Protein 3QWU (pdb70)

Sequence (730 aa):
ISPELVKEALKKKKVRSEEAFGLEYLRFNDDYKDIPRGTAIFKDFIIWGYPHIGRIFLLETGLREQFEAPFWVEEKVDGYNTRIFKYGDNYYALSRGGFICPFTTDRLPDLIDLRILDENPDLVICAEVAGPENPYIEEESPPYVKEDVQLFVFDFMKKNEQGFLSQEEEKMELIEKYNLPHVEILGRFTASEEEGIKKIKEILKRFNEEGREGVVFKEDSEERNKRAKYITSYANLMDIKTNAKNMLQLPPEYYTNRILRLLVLFMYEEGLKTTEHLYEELGRAFIDGLFQAIEQFEKEHKVYKTFTCKFRKKENAIALLEELLSKTSKHIQVKERRLEKEGDYWRLEFDKVFLNMTGLLGHLLSGGIVYDSPELVKEALKKKKVRSEEAFGLEYLRFNDDYKDIPRGTAIFKDFIIWGYPHIGRIFLLEETGLREQFEAPFWVEEKVDGYNTRIFKYGDNYYALSRGGFICPFTTDRLPDLIDLRILDENPDDLVICAEVAGPENPYIIEESPPYVKEDVQLFVFDFMKKNEQGFLSQEEKMMELIEKYNLPHVEILGRRFTASEEGIKKIKEILKRFNEEGREGVVFKEDSERNKRAKYITSYANLMDIKTNAKNMLQLPPEYYTNRILRLVLFMYEEGLKTTEHLYEELGRAFIDGLFQAIEQFEEKEHKVYKTFTCKFRKKENAIALLELLSKTSKHIQVKERRLEEKEGDYWRLEFDKVFLNMTGLLGHLLSGGIVY

CATH classification: 3.10.450.740 (+2 more: 3.30.470.30, 3.30.70.2160)

Nearest PDB structures (foldseek):
  3qwu-assembly1_B  TM=9.990E-01  e=9.046E-69  Aquifex aeolicus
  8ucg-assembly1_B  TM=9.238E-01  e=4.504E-39  Palaeococcus pacificus DY20341
  8ucf-assembly1_A  TM=9.143E-01  e=5.958E-39  Palaeococcus pacificus DY20341
  8uce-assembly1_B-2  TM=9.286E-01  e=3.193E-38  Palaeococcus pacificus DY20341
  8uch-assembly1_A-2  TM=9.184E-01  e=5.283E-38  Palaeococcus pacificus DY20341

Structure (mmCIF, N/CA/C/O backbone):
data_3QWU
#
_entry.id   3QWU
#
_cell.length_a   91.366
_cell.length_b   99.165
_cell.length_c   103.278
_cell.angle_alpha   90.00
_cell.angle_beta   90.00
_cell.angle_gamma   90.00
#
_symmetry.space_group_name_H-M   'P 21 21 21'
#
loop_
_entity.id
_entity.type
_entity.pdbx_description
1 polymer 'DNA ligase'
2 non-polymer ADENOSINE
3 non-polymer 'CALCIUM ION'
4 non-polymer GLYCEROL
5 water water
#
loop_
_atom_site.group_PDB
_atom_site.id
_atom_site.type_symbol
_atom_site.label_atom_id
_atom_site.label_alt_id
_atom_site.label_comp_id
_atom_site.label_asym_id
_atom_site.label_entity_id
_atom_site.label_seq_id
_atom_site.pdbx_PDB_ins_code
_atom_site.Cartn_x
_atom_site.Cartn_y
_atom_site.Cartn_z
_atom_site.occupancy
_atom_site.B_iso_or_equiv
_atom_site.auth_seq_id
_atom_site.auth_comp_id
_atom_site.auth_asym_id
_atom_site.auth_atom_id
_atom_site.pdbx_PDB_model_num
ATOM 1 N N . ILE A 1 5 ? 44.027 54.656 31.635 1.00 79.14 2 ILE A N 1
ATOM 2 C CA . ILE A 1 5 ? 44.983 53.804 32.414 1.00 79.56 2 ILE A CA 1
ATOM 3 C C . ILE A 1 5 ? 45.647 54.458 33.654 1.00 82.61 2 ILE A C 1
ATOM 4 O O . ILE A 1 5 ? 46.293 55.506 33.552 1.00 83.77 2 ILE A O 1
ATOM 9 N N . SER A 1 6 ? 45.515 53.806 34.811 1.00 84.25 3 SER A N 1
ATOM 10 C CA . SER A 1 6 ? 46.027 54.329 36.092 1.00 87.18 3 SER A CA 1
ATOM 11 C C . SER A 1 6 ? 45.958 53.246 37.196 1.00 88.48 3 SER A C 1
ATOM 12 O O . SER A 1 6 ? 45.430 52.156 36.975 1.00 87.48 3 SER A O 1
ATOM 15 N N . PRO A 1 7 ? 46.495 53.541 38.390 1.00 91.43 4 PRO A N 1
ATOM 16 C CA . PRO A 1 7 ? 46.513 52.554 39.493 1.00 92.69 4 PRO A CA 1
ATOM 17 C C . PRO A 1 7 ? 45.187 52.007 40.065 1.00 93.50 4 PRO A C 1
ATOM 18 O O . PRO A 1 7 ? 45.166 50.853 40.501 1.00 93.49 4 PRO A O 1
ATOM 22 N N . GLU A 1 8 ? 44.116 52.797 40.110 1.00 94.66 5 GLU A N 1
ATOM 23 C CA . GLU A 1 8 ? 42.872 52.327 40.761 1.00 95.75 5 GLU A CA 1
ATOM 24 C C . GLU A 1 8 ? 41.907 51.748 39.766 1.00 94.08 5 GLU A C 1
ATOM 25 O O . GLU A 1 8 ? 40.919 51.113 40.157 1.00 94.32 5 GLU A O 1
ATOM 31 N N . LEU A 1 9 ? 42.165 51.990 38.482 1.00 92.63 6 LEU A N 1
ATOM 32 C CA . LEU A 1 9 ? 41.448 51.275 37.447 1.00 90.78 6 LEU A CA 1
ATOM 33 C C . LEU A 1 9 ? 41.941 49.820 37.498 1.00 89.51 6 LEU A C 1
ATOM 34 O O . LEU A 1 9 ? 41.131 48.889 37.514 1.00 88.60 6 LEU A O 1
ATOM 39 N N . VAL A 1 10 ? 43.260 49.640 37.604 1.00 89.47 7 VAL A N 1
ATOM 40 C CA . VAL A 1 10 ? 43.862 48.300 37.702 1.00 88.70 7 VAL A CA 1
ATOM 41 C C . VAL A 1 10 ? 43.491 47.590 39.011 1.00 90.42 7 VAL A C 1
ATOM 42 O O . VAL A 1 10 ? 43.190 46.395 39.014 1.00 89.37 7 VAL A O 1
ATOM 46 N N . LYS A 1 11 ? 43.484 48.335 40.114 1.00 93.34 8 LYS A N 1
ATOM 47 C CA . LYS A 1 11 ? 43.062 47.802 41.411 1.00 95.13 8 LYS A CA 1
ATOM 48 C C . LYS A 1 11 ? 41.626 47.241 41.380 1.00 95.11 8 LYS A C 1
ATOM 49 O O . LYS A 1 11 ? 41.369 46.168 41.940 1.00 95.31 8 LYS A O 1
ATOM 55 N N . GLU A 1 12 ? 40.702 47.949 40.728 1.00 95.04 9 GLU A N 1
ATOM 56 C CA . GLU A 1 12 ? 39.298 47.514 40.680 1.00 95.33 9 GLU A CA 1
ATOM 57 C C . GLU A 1 12 ? 39.151 46.293 39.790 1.00 93.23 9 GLU A C 1
ATOM 58 O O . GLU A 1 12 ? 38.354 45.404 40.096 1.00 93.50 9 GLU A O 1
ATOM 64 N N . ALA A 1 13 ? 39.920 46.238 38.702 1.00 91.35 10 ALA A N 1
ATOM 65 C CA . ALA A 1 13 ? 39.843 45.097 37.783 1.00 89.10 10 ALA A CA 1
ATOM 66 C C . ALA A 1 13 ? 40.542 43.848 38.335 1.00 89.10 10 ALA A C 1
ATOM 67 O O . ALA A 1 13 ? 40.206 42.738 37.931 1.00 88.25 10 ALA A O 1
ATOM 69 N N . LEU A 1 14 ? 41.512 44.016 39.237 1.00 90.51 11 LEU A N 1
ATOM 70 C CA . LEU A 1 14 ? 42.056 42.866 39.985 1.00 90.79 11 LEU A CA 1
ATOM 71 C C . LEU A 1 14 ? 40.974 42.308 40.905 1.00 92.10 11 LEU A C 1
ATOM 72 O O . LEU A 1 14 ? 40.832 41.095 41.030 1.00 91.82 11 LEU A O 1
ATOM 77 N N . LYS A 1 15 ? 40.225 43.207 41.548 1.00 93.71 12 LYS A N 1
ATOM 78 C CA . LYS A 1 15 ? 39.098 42.832 42.411 1.00 95.04 12 LYS A CA 1
ATOM 79 C C . LYS A 1 15 ? 37.919 42.284 41.596 1.00 93.11 12 LYS A C 1
ATOM 80 O O . LYS A 1 15 ? 37.311 41.285 41.979 1.00 93.61 12 LYS A O 1
ATOM 86 N N . LYS A 1 16 ? 37.598 42.927 40.476 1.00 91.13 13 LYS A N 1
ATOM 87 C CA . LYS A 1 16 ? 36.499 42.456 39.622 1.00 89.40 13 LYS A CA 1
ATOM 88 C C . LYS A 1 16 ? 36.937 41.282 38.708 1.00 86.28 13 LYS A C 1
ATOM 89 O O . LYS A 1 16 ? 36.117 40.756 37.963 1.00 85.21 13 LYS A O 1
ATOM 95 N N . LYS A 1 17 ? 38.212 40.876 38.770 1.00 84.83 14 LYS A N 1
ATOM 96 C CA . LYS A 1 17 ? 38.762 39.744 37.963 1.00 82.37 14 LYS A CA 1
ATOM 97 C C . LYS A 1 17 ? 38.746 39.915 36.412 1.00 79.03 14 LYS A C 1
ATOM 98 O O . LYS A 1 17 ? 38.566 38.956 35.648 1.00 76.75 14 LYS A O 1
ATOM 104 N N . LYS A 1 18 ? 38.965 41.155 35.982 1.00 78.03 15 LYS A N 1
ATOM 105 C CA . LYS A 1 18 ? 39.191 41.490 34.577 1.00 75.46 15 LYS A CA 1
ATOM 106 C C . LYS A 1 18 ? 40.698 41.461 34.253 1.00 73.78 15 LYS A C 1
ATOM 107 O O . LYS A 1 18 ? 41.079 41.177 33.111 1.00 72.27 15 LYS A O 1
ATOM 113 N N . VAL A 1 19 ? 41.541 41.758 35.247 1.00 73.61 16 VAL A N 1
ATOM 114 C CA . VAL A 1 19 ? 42.991 41.658 35.096 1.00 72.29 16 VAL A CA 1
ATOM 115 C C . VAL A 1 19 ? 43.542 40.546 36.003 1.00 72.52 16 VAL A C 1
ATOM 116 O O . VAL A 1 19 ? 42.981 40.292 37.070 1.00 74.63 16 VAL A O 1
ATOM 120 N N . ARG A 1 20 ? 44.612 39.879 35.553 1.00 70.39 17 ARG A N 1
ATOM 121 C CA . ARG A 1 20 ? 45.315 38.831 36.308 1.00 70.28 17 ARG A CA 1
ATOM 122 C C . ARG A 1 20 ? 46.824 38.932 36.056 1.00 69.27 17 ARG A C 1
ATOM 123 O O . ARG A 1 20 ? 47.264 39.237 34.947 1.00 67.79 17 ARG A O 1
ATOM 131 N N . SER A 1 21 ? 47.617 38.644 37.081 1.00 69.96 18 SER A N 1
ATOM 132 C CA . SER A 1 21 ? 49.059 38.593 36.923 1.00 69.09 18 SER A CA 1
ATOM 133 C C . SER A 1 21 ? 49.408 37.247 36.352 1.00 67.29 18 SER A C 1
ATOM 134 O O . SER A 1 21 ? 48.831 36.237 36.729 1.00 67.65 18 SER A O 1
ATOM 137 N N . GLU A 1 22 ? 50.324 37.247 35.401 1.00 65.42 19 GLU A N 1
ATOM 138 C CA . GLU A 1 22 ? 50.801 36.026 34.801 1.00 64.09 19 GLU A CA 1
ATOM 139 C C . GLU A 1 22 ? 52.273 36.076 35.004 1.00 64.27 19 GLU A C 1
ATOM 140 O O . GLU A 1 22 ? 52.814 37.142 35.282 1.00 64.99 19 GLU A O 1
ATOM 146 N N . GLU A 1 23 ? 52.919 34.924 34.901 1.00 64.17 20 GLU A N 1
ATOM 147 C CA . GLU A 1 23 ? 54.379 34.871 34.786 1.00 64.81 20 GLU A CA 1
ATOM 148 C C . GLU A 1 23 ? 54.739 33.884 33.688 1.00 62.59 20 GLU A C 1
ATOM 149 O O . GLU A 1 23 ? 54.163 32.790 33.597 1.00 62.66 20 GLU A O 1
ATOM 155 N N . ALA A 1 24 ? 55.664 34.284 32.832 1.00 60.77 21 ALA A N 1
ATOM 156 C CA . ALA A 1 24 ? 56.033 33.447 31.704 1.00 58.89 21 ALA A CA 1
ATOM 157 C C . ALA A 1 24 ? 57.336 33.955 31.065 1.00 58.14 21 ALA A C 1
ATOM 158 O O . ALA A 1 24 ? 57.538 35.162 30.904 1.00 57.55 21 ALA A O 1
ATOM 160 N N . PHE A 1 25 ? 58.223 33.021 30.742 1.00 57.86 22 PHE A N 1
ATOM 161 C CA . PHE A 1 25 ? 59.522 33.326 30.158 1.00 58.00 22 PHE A CA 1
ATOM 162 C C . PHE A 1 25 ? 60.369 34.251 31.007 1.00 59.45 22 PHE A C 1
ATOM 163 O O . PHE A 1 25 ? 61.221 34.961 30.473 1.00 59.41 22 PHE A O 1
ATOM 171 N N . GLY A 1 26 ? 60.157 34.220 32.323 1.00 60.83 23 GLY A N 1
ATOM 172 C CA . GLY A 1 26 ? 60.908 35.069 33.249 1.00 62.44 23 GLY A CA 1
ATOM 173 C C . GLY A 1 26 ? 60.295 36.440 33.476 1.00 62.59 23 GLY A C 1
ATOM 174 O O . GLY A 1 26 ? 60.859 37.267 34.175 1.00 64.00 23 GLY A O 1
ATOM 175 N N . LEU A 1 27 ? 59.137 36.685 32.892 1.00 61.39 24 LEU A N 1
ATOM 176 C CA . LEU A 1 27 ? 58.520 37.993 32.960 1.00 61.92 24 LEU A CA 1
ATOM 177 C C . LEU A 1 27 ? 57.292 37.847 33.805 1.00 62.41 24 LEU A C 1
ATOM 178 O O . LEU A 1 27 ? 56.543 36.874 33.660 1.00 62.38 24 LEU A O 1
ATOM 183 N N . GLU A 1 28 ? 57.074 38.841 34.657 1.00 63.47 25 GLU A N 1
ATOM 184 C CA . GLU A 1 28 ? 55.893 38.919 35.507 1.00 63.58 25 GLU A CA 1
ATOM 185 C C . GLU A 1 28 ? 55.101 40.103 34.994 1.00 62.27 25 GLU A C 1
ATOM 186 O O . GLU A 1 28 ? 55.681 41.174 34.814 1.00 61.96 25 GLU A O 1
ATOM 192 N N . TYR A 1 29 ? 53.809 39.910 34.720 1.00 60.18 26 TYR A N 1
ATOM 193 C CA . TYR A 1 29 ? 53.019 40.964 34.076 1.00 59.32 26 TYR A CA 1
ATOM 194 C C . TYR A 1 29 ? 51.557 40.899 34.479 1.00 59.25 26 TYR A C 1
ATOM 195 O O . TYR A 1 29 ? 51.121 39.922 35.082 1.00 59.65 26 TYR A O 1
ATOM 204 N N . LEU A 1 30 ? 50.821 41.968 34.187 1.00 59.18 27 LEU A N 1
ATOM 205 C CA . LEU A 1 30 ? 49.371 42.005 34.395 1.00 59.39 27 LEU A CA 1
ATOM 206 C C . LEU A 1 30 ? 48.699 41.901 33.038 1.00 57.78 27 LEU A C 1
ATOM 207 O O . LEU A 1 30 ? 49.164 42.516 32.072 1.00 56.74 27 LEU A O 1
ATOM 212 N N . ARG A 1 31 ? 47.631 41.105 32.959 1.00 57.82 28 ARG A N 1
ATOM 213 C CA . ARG A 1 31 ? 46.965 40.795 31.691 1.00 56.34 28 ARG A CA 1
ATOM 214 C C . ARG A 1 31 ? 45.479 41.067 31.754 1.00 57.17 28 ARG A C 1
ATOM 215 O O . ARG A 1 31 ? 44.788 40.554 32.631 1.00 58.25 28 ARG A O 1
ATOM 223 N N . PHE A 1 32 ? 44.984 41.862 30.815 1.00 57.23 29 PHE A N 1
ATOM 224 C CA . PHE A 1 32 ? 43.544 42.140 30.722 1.00 58.11 29 PHE A CA 1
ATOM 225 C C . PHE A 1 32 ? 42.809 40.967 30.092 1.00 58.04 29 PHE A C 1
ATOM 226 O O . PHE A 1 32 ? 42.922 40.714 28.887 1.00 56.59 29 PHE A O 1
ATOM 234 N N . ASN A 1 33 ? 42.060 40.244 30.914 1.00 60.05 30 ASN A N 1
ATOM 235 C CA . ASN A 1 33 ? 41.393 39.029 30.469 1.00 60.28 30 ASN A CA 1
ATOM 236 C C . ASN A 1 33 ? 40.131 39.343 29.678 1.00 60.04 30 ASN A C 1
ATOM 237 O O . ASN A 1 33 ? 39.748 38.591 28.797 1.00 58.35 30 ASN A O 1
ATOM 242 N N . ASP A 1 34 ? 39.489 40.456 30.024 1.00 61.91 31 ASP A N 1
ATOM 243 C CA . ASP A 1 34 ? 38.335 40.979 29.291 1.00 62.11 31 ASP A CA 1
ATOM 244 C C . ASP A 1 34 ? 38.494 42.463 29.077 1.00 62.63 31 ASP A C 1
ATOM 245 O O . ASP A 1 34 ? 39.348 43.101 29.707 1.00 63.76 31 ASP A O 1
ATOM 250 N N . ASP A 1 35 ? 37.635 43.010 28.220 1.00 62.35 32 ASP A N 1
ATOM 251 C CA . ASP A 1 35 ? 37.444 44.448 28.129 1.00 63.46 32 ASP A CA 1
ATOM 252 C C . ASP A 1 35 ? 37.065 44.964 29.495 1.00 65.75 32 ASP A C 1
ATOM 253 O O . ASP A 1 35 ? 36.348 44.310 30.252 1.00 66.59 32 ASP A O 1
ATOM 258 N N . TYR A 1 36 ? 37.582 46.133 29.830 1.00 67.33 33 TYR A N 1
ATOM 259 C CA . TYR A 1 36 ? 37.207 46.811 31.061 1.00 69.37 33 TYR A CA 1
ATOM 260 C C . TYR A 1 36 ? 37.382 48.324 30.880 1.00 69.77 33 TYR A C 1
ATOM 261 O O . TYR A 1 36 ? 38.504 48.809 30.645 1.00 69.00 33 TYR A O 1
ATOM 270 N N . LYS A 1 37 ? 36.265 49.049 30.972 1.00 70.29 34 LYS A N 1
ATOM 271 C CA . LYS A 1 37 ? 36.270 50.510 30.931 1.00 71.48 34 LYS A CA 1
ATOM 272 C C . LYS A 1 37 ? 37.161 51.024 29.784 1.00 69.66 34 LYS A C 1
ATOM 273 O O . LYS A 1 37 ? 38.106 51.815 30.005 1.00 69.69 34 LYS A O 1
ATOM 279 N N . ASP A 1 38 ? 36.860 50.524 28.575 1.00 66.96 35 ASP A N 1
ATOM 280 C CA . ASP A 1 38 ? 37.533 50.919 27.304 1.00 65.32 35 ASP A CA 1
ATOM 281 C C . ASP A 1 38 ? 38.964 50.387 27.101 1.00 63.18 35 ASP A C 1
ATOM 282 O O . ASP A 1 38 ? 39.516 50.572 26.013 1.00 62.48 35 ASP A O 1
ATOM 287 N N . ILE A 1 39 ? 39.564 49.756 28.123 1.00 62.08 36 ILE A N 1
ATOM 288 C CA . ILE A 1 39 ? 40.854 49.058 27.963 1.00 59.88 36 ILE A CA 1
ATOM 289 C C . ILE A 1 39 ? 40.601 47.759 27.242 1.00 57.03 36 ILE A C 1
ATOM 290 O O . ILE A 1 39 ? 39.995 46.845 27.788 1.00 57.35 36 ILE A O 1
ATOM 295 N N . PRO A 1 40 ? 41.049 47.655 26.001 1.00 54.80 37 PRO A N 1
ATOM 296 C CA . PRO A 1 40 ? 40.759 46.396 25.311 1.00 52.32 37 PRO A CA 1
ATOM 297 C C . PRO A 1 40 ? 41.453 45.183 25.964 1.00 51.13 37 PRO A C 1
ATOM 298 O O . PRO A 1 40 ? 42.570 45.303 26.495 1.00 51.19 37 PRO A O 1
ATOM 302 N N . ARG A 1 41 ? 40.714 44.071 26.016 1.00 49.52 38 ARG A N 1
ATOM 303 C CA . ARG A 1 41 ? 41.232 42.718 26.305 1.00 48.04 38 ARG A CA 1
ATOM 304 C C . ARG A 1 41 ? 42.551 42.431 25.588 1.00 45.72 38 ARG A C 1
ATOM 305 O O . ARG A 1 41 ? 42.711 42.759 24.442 1.00 45.26 38 ARG A O 1
ATOM 313 N N . GLY A 1 42 ? 43.484 41.790 26.264 1.00 44.27 39 GLY A N 1
ATOM 314 C CA . GLY A 1 42 ? 44.767 41.479 25.670 1.00 42.86 39 GLY A CA 1
ATOM 315 C C . GLY A 1 42 ? 45.833 42.467 26.083 1.00 42.59 39 GLY A C 1
ATOM 316 O O . GLY A 1 42 ? 47.022 42.239 25.859 1.00 42.29 39 GLY A O 1
ATOM 317 N N . THR A 1 43 ? 45.405 43.565 26.686 1.00 42.22 40 THR A N 1
ATOM 318 C CA . THR A 1 43 ? 46.322 44.574 27.174 1.00 42.51 40 THR A CA 1
ATOM 319 C C . THR A 1 43 ? 47.181 43.942 28.247 1.00 42.17 40 THR A C 1
ATOM 320 O O . THR A 1 43 ? 46.672 43.219 29.105 1.00 42.66 40 THR A O 1
ATOM 324 N N . ALA A 1 44 ? 48.485 44.174 28.136 1.00 41.33 41 ALA A N 1
ATOM 325 C CA . ALA A 1 44 ? 49.502 43.531 28.960 1.00 41.48 41 ALA A CA 1
ATOM 326 C C . ALA A 1 44 ? 50.305 44.644 29.543 1.00 42.83 41 ALA A C 1
ATOM 327 O O . ALA A 1 44 ? 50.845 45.441 28.790 1.00 42.03 41 ALA A O 1
ATOM 329 N N . ILE A 1 45 ? 50.371 44.699 30.870 1.00 44.78 42 ILE A N 1
ATOM 330 C CA . ILE A 1 45 ? 51.125 45.729 31.580 1.00 46.77 42 ILE A CA 1
ATOM 331 C C . ILE A 1 45 ? 52.418 45.105 32.089 1.00 48.14 42 ILE A C 1
ATOM 332 O O . ILE A 1 45 ? 52.380 44.244 32.971 1.00 48.46 42 ILE A O 1
ATOM 337 N N . PHE A 1 46 ? 53.548 45.558 31.542 1.00 48.44 43 PHE A N 1
ATOM 338 C CA . PHE A 1 46 ? 54.848 45.155 32.006 1.00 50.12 43 PHE A CA 1
ATOM 339 C C . PHE A 1 46 ? 55.437 46.277 32.816 1.00 52.77 43 PHE A C 1
ATOM 340 O O . PHE A 1 46 ? 54.987 47.407 32.731 1.00 54.00 43 PHE A O 1
ATOM 348 N N . LYS A 1 47 ? 56.465 45.993 33.596 1.00 55.23 44 LYS A N 1
ATOM 349 C CA . LYS A 1 47 ? 57.018 47.027 34.484 1.00 58.03 44 LYS A CA 1
ATOM 350 C C . LYS A 1 47 ? 57.512 48.244 33.689 1.00 57.72 44 LYS A C 1
ATOM 351 O O . LYS A 1 47 ? 57.340 49.378 34.122 1.00 59.18 44 LYS A O 1
ATOM 357 N N . ASP A 1 48 ? 58.111 48.006 32.525 1.00 56.12 45 ASP A N 1
ATOM 358 C CA . ASP A 1 48 ? 58.779 49.072 31.743 1.00 56.18 45 ASP A CA 1
ATOM 359 C C . ASP A 1 48 ? 57.887 49.665 30.655 1.00 54.53 45 ASP A C 1
ATOM 360 O O . ASP A 1 48 ? 58.232 50.718 30.089 1.00 54.83 45 ASP A O 1
ATOM 365 N N . PHE A 1 49 ? 56.793 48.971 30.320 1.00 52.27 46 PHE A N 1
ATOM 366 C CA . PHE A 1 49 ? 55.862 49.453 29.307 1.00 50.96 46 PHE A CA 1
ATOM 367 C C . PHE A 1 49 ? 54.544 48.690 29.241 1.00 49.40 46 PHE A C 1
ATOM 368 O O . PHE A 1 49 ? 54.442 47.578 29.751 1.00 49.11 46 PHE A O 1
ATOM 376 N N . ILE A 1 50 ? 53.553 49.324 28.608 1.00 48.07 47 ILE A N 1
ATOM 377 C CA . ILE A 1 50 ? 52.298 48.686 28.294 1.00 47.42 47 ILE A CA 1
ATOM 378 C C . ILE A 1 50 ? 52.213 48.297 26.779 1.00 45.23 47 ILE A C 1
ATOM 379 O O . ILE A 1 50 ? 52.643 49.047 25.882 1.00 44.20 47 ILE A O 1
ATOM 384 N N . ILE A 1 51 ? 51.722 47.087 26.538 1.00 43.99 48 ILE A N 1
ATOM 385 C CA . ILE A 1 51 ? 51.462 46.633 25.189 1.00 42.18 48 ILE A CA 1
ATOM 386 C C . ILE A 1 51 ? 49.969 46.625 25.141 1.00 41.98 48 ILE A C 1
ATOM 387 O O . ILE A 1 51 ? 49.325 45.801 25.799 1.00 41.18 48 ILE A O 1
ATOM 392 N N . TRP A 1 52 ? 49.408 47.583 24.410 1.00 42.41 49 TRP A N 1
ATOM 393 C CA . TRP A 1 52 ? 47.962 47.688 24.340 1.00 43.83 49 TRP A CA 1
ATOM 394 C C . TRP A 1 52 ? 47.442 46.518 23.526 1.00 41.88 49 TRP A C 1
ATOM 395 O O . TRP A 1 52 ? 48.137 46.016 22.641 1.00 39.29 49 TRP A O 1
ATOM 406 N N . GLY A 1 53 ? 46.263 46.058 23.935 1.00 42.25 50 GLY A N 1
ATOM 407 C CA . GLY A 1 53 ? 45.509 45.014 23.261 1.00 41.76 50 GLY A CA 1
ATOM 408 C C . GLY A 1 53 ? 45.121 45.435 21.854 1.00 40.85 50 GLY A C 1
ATOM 409 O O . GLY A 1 53 ? 45.001 46.611 21.591 1.00 40.95 50 GLY A O 1
ATOM 410 N N . TYR A 1 54 ? 44.978 44.467 20.946 1.00 40.61 51 TYR A N 1
ATOM 411 C CA . TYR A 1 54 ? 44.559 44.779 19.572 1.00 40.76 51 TYR A CA 1
ATOM 412 C C . TYR A 1 54 ? 43.091 45.016 19.665 1.00 41.68 51 TYR A C 1
ATOM 413 O O . TYR A 1 54 ? 42.403 44.218 20.272 1.00 41.22 51 TYR A O 1
ATOM 422 N N . PRO A 1 55 ? 42.618 46.161 19.159 1.00 43.95 52 PRO A N 1
ATOM 423 C CA . PRO A 1 55 ? 41.241 46.592 19.328 1.00 45.45 52 PRO A CA 1
ATOM 424 C C . PRO A 1 55 ? 40.277 45.882 18.349 1.00 45.51 52 PRO A C 1
ATOM 425 O O . PRO A 1 55 ? 40.704 45.381 17.306 1.00 45.21 52 PRO A O 1
ATOM 429 N N . HIS A 1 56 ? 39.002 45.810 18.729 1.00 47.19 53 HIS A N 1
ATOM 430 C CA . HIS A 1 56 ? 37.976 45.076 17.990 1.00 47.86 53 HIS A CA 1
ATOM 431 C C . HIS A 1 56 ? 37.718 45.752 16.648 1.00 46.52 53 HIS A C 1
ATOM 432 O O . HIS A 1 56 ? 37.534 46.963 16.598 1.00 47.36 53 HIS A O 1
ATOM 439 N N . ILE A 1 57 ? 37.715 44.987 15.561 1.00 44.02 54 ILE A N 1
ATOM 440 C CA . ILE A 1 57 ? 37.260 45.531 14.270 1.00 42.80 54 ILE A CA 1
ATOM 441 C C . ILE A 1 57 ? 35.786 45.162 14.023 1.00 41.33 54 ILE A C 1
ATOM 442 O O . ILE A 1 57 ? 35.415 44.011 14.064 1.00 40.40 54 ILE A O 1
ATOM 447 N N . GLY A 1 58 ? 34.942 46.130 13.757 1.00 40.99 55 GLY A N 1
ATOM 448 C CA . GLY A 1 58 ? 33.569 45.839 13.377 1.00 40.53 55 GLY A CA 1
ATOM 449 C C . GLY A 1 58 ? 33.437 45.208 11.990 1.00 39.34 55 GLY A C 1
ATOM 450 O O . GLY A 1 58 ? 34.342 45.285 11.138 1.00 40.34 55 GLY A O 1
ATOM 451 N N . ARG A 1 59 ? 32.298 44.575 11.794 1.00 38.11 56 ARG A N 1
ATOM 452 C CA . ARG A 1 59 ? 31.971 43.825 10.626 1.00 37.30 56 ARG A CA 1
ATOM 453 C C . ARG A 1 59 ? 30.845 44.569 9.948 1.00 35.92 56 ARG A C 1
ATOM 454 O O . ARG A 1 59 ? 29.887 44.912 10.600 1.00 34.97 56 ARG A O 1
ATOM 462 N N . ILE A 1 60 ? 30.970 44.841 8.653 1.00 34.05 57 ILE A N 1
ATOM 463 C CA . ILE A 1 60 ? 29.814 45.206 7.846 1.00 33.51 57 ILE A CA 1
ATOM 464 C C . ILE A 1 60 ? 29.291 43.964 7.137 1.00 32.61 57 ILE A C 1
ATOM 465 O O . ILE A 1 60 ? 30.071 43.049 6.727 1.00 31.81 57 ILE A O 1
ATOM 470 N N . PHE A 1 61 ? 27.973 43.954 6.947 1.00 32.70 58 PHE A N 1
ATOM 471 C CA . PHE A 1 61 ? 27.257 42.824 6.335 1.00 31.50 58 PHE A CA 1
ATOM 472 C C . PHE A 1 61 ? 26.853 43.152 4.90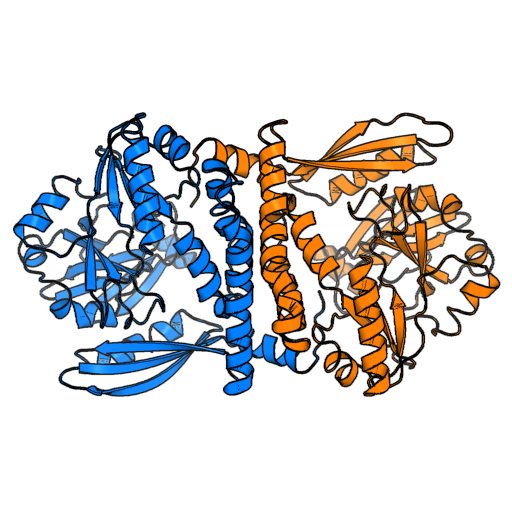7 1.00 31.95 58 PHE A C 1
ATOM 473 O O . PHE A 1 61 ? 26.603 42.233 4.109 1.00 32.38 58 PHE A O 1
ATOM 481 N N . LEU A 1 62 ? 26.759 44.442 4.583 1.00 32.55 59 LEU A N 1
ATOM 482 C CA . LEU A 1 62 ? 26.405 44.875 3.214 1.00 33.87 59 LEU A CA 1
ATOM 483 C C . LEU A 1 62 ? 27.627 45.581 2.734 1.00 33.87 59 LEU A C 1
ATOM 484 O O . LEU A 1 62 ? 28.132 46.477 3.393 1.00 34.24 59 LEU A O 1
ATOM 489 N N . LEU A 1 63 ? 28.190 45.114 1.641 1.00 34.62 60 LEU A N 1
ATOM 490 C CA . LEU A 1 63 ? 29.475 45.660 1.206 1.00 35.26 60 LEU A CA 1
ATOM 491 C C . LEU A 1 63 ? 29.248 47.101 0.733 1.00 36.37 60 LEU A C 1
ATOM 492 O O . LEU A 1 63 ? 29.910 48.027 1.187 1.00 36.61 60 LEU A O 1
ATOM 497 N N . GLU A 1 64 ? 28.296 47.300 -0.160 1.00 37.39 61 GLU A N 1
ATOM 498 C CA . GLU A 1 64 ? 28.156 48.611 -0.797 1.00 38.86 61 GLU A CA 1
ATOM 499 C C . GLU A 1 64 ? 27.666 49.695 0.180 1.00 39.86 61 GLU A C 1
ATOM 500 O O . GLU A 1 64 ? 28.297 50.787 0.320 1.00 41.21 61 GLU A O 1
ATOM 506 N N . THR A 1 65 ? 26.547 49.412 0.845 1.00 39.02 62 THR A N 1
ATOM 507 C CA . THR A 1 65 ? 25.994 50.343 1.807 1.00 39.70 62 THR A CA 1
ATOM 508 C C . THR A 1 65 ? 26.871 50.459 3.044 1.00 39.28 62 THR A C 1
ATOM 509 O O . THR A 1 65 ? 26.834 51.454 3.691 1.00 39.93 62 THR A O 1
ATOM 513 N N . GLY A 1 66 ? 27.653 49.440 3.389 1.00 37.68 63 GLY A N 1
ATOM 514 C CA . GLY A 1 66 ? 28.526 49.535 4.542 1.00 37.34 63 GLY A CA 1
ATOM 515 C C . GLY A 1 66 ? 29.694 50.476 4.292 1.00 38.51 63 GLY A C 1
ATOM 516 O O . GLY A 1 66 ? 30.025 51.337 5.126 1.00 37.78 63 GLY A O 1
ATOM 517 N N . LEU A 1 67 ? 30.315 50.309 3.129 1.00 38.61 64 LEU A N 1
ATOM 518 C CA . LEU A 1 67 ? 31.441 51.137 2.743 1.00 39.96 64 LEU A CA 1
ATOM 519 C C . LEU A 1 67 ? 31.025 52.598 2.626 1.00 42.01 64 LEU A C 1
ATOM 520 O O . LEU A 1 67 ? 31.675 53.478 3.143 1.00 43.37 64 LEU A O 1
ATOM 525 N N . ARG A 1 68 ? 29.897 52.818 1.994 1.00 44.68 65 ARG A N 1
ATOM 526 C CA . ARG A 1 68 ? 29.279 54.123 1.883 1.00 47.42 65 ARG A CA 1
ATOM 527 C C . ARG A 1 68 ? 28.910 54.727 3.249 1.00 47.85 65 ARG A C 1
ATOM 528 O O . ARG A 1 68 ? 29.037 55.913 3.449 1.00 47.63 65 ARG A O 1
ATOM 536 N N . GLU A 1 69 ? 28.488 53.909 4.200 1.00 47.91 66 GLU A N 1
ATOM 537 C CA . GLU A 1 69 ? 28.102 54.455 5.521 1.00 49.21 66 GLU A CA 1
ATOM 538 C C . GLU A 1 69 ? 29.296 54.694 6.474 1.00 47.94 66 GLU A C 1
ATOM 539 O O . GLU A 1 69 ? 29.323 55.680 7.203 1.00 47.78 66 GLU A O 1
ATOM 545 N N . GLN A 1 70 ? 30.268 53.795 6.486 1.00 46.06 67 GLN A N 1
ATOM 546 C CA . GLN A 1 70 ? 31.259 53.825 7.548 1.00 46.04 67 GLN A CA 1
ATOM 547 C C . GLN A 1 70 ? 32.439 54.769 7.322 1.00 45.94 67 GLN A C 1
ATOM 548 O O . GLN A 1 70 ? 33.085 55.145 8.287 1.00 45.93 67 GLN A O 1
ATOM 554 N N . PHE A 1 71 ? 32.697 55.149 6.070 1.00 45.89 68 PHE A N 1
ATOM 555 C CA . PHE A 1 71 ? 33.929 55.845 5.693 1.00 46.45 68 PHE A CA 1
ATOM 556 C C . PHE A 1 71 ? 33.658 57.186 5.041 1.00 48.60 68 PHE A C 1
ATOM 557 O O . PHE A 1 71 ? 32.782 57.285 4.191 1.00 48.76 68 PHE A O 1
ATOM 565 N N . GLU A 1 72 ? 34.434 58.188 5.476 1.00 49.90 69 GLU A N 1
ATOM 566 C CA . GLU A 1 72 ? 34.335 59.572 5.038 1.00 53.02 69 GLU A CA 1
ATOM 567 C C . GLU A 1 72 ? 35.515 59.987 4.172 1.00 52.58 69 GLU A C 1
ATOM 568 O O . GLU A 1 72 ? 35.519 61.104 3.647 1.00 55.50 69 GLU A O 1
ATOM 574 N N . ALA A 1 73 ? 36.535 59.151 4.119 1.00 49.91 70 ALA A N 1
ATOM 575 C CA . ALA A 1 73 ? 37.746 59.405 3.365 1.00 49.01 70 ALA A CA 1
ATOM 576 C C . ALA A 1 73 ? 38.076 58.150 2.562 1.00 47.03 70 ALA A C 1
ATOM 577 O O . ALA A 1 73 ? 37.416 57.135 2.695 1.00 46.96 70 ALA A O 1
ATOM 579 N N . PRO A 1 74 ? 39.077 58.219 1.697 1.00 46.80 71 PRO A N 1
ATOM 580 C CA . PRO A 1 74 ? 39.547 57.023 1.042 1.00 44.79 71 PRO A CA 1
ATOM 581 C C . PRO A 1 74 ? 40.050 55.997 2.028 1.00 43.30 71 PRO A C 1
ATOM 582 O O . PRO A 1 74 ? 40.382 56.328 3.192 1.00 43.69 71 PRO A O 1
ATOM 586 N N . PHE A 1 75 ? 40.120 54.751 1.572 1.00 40.89 72 PHE A N 1
ATOM 587 C CA . PHE A 1 75 ? 40.512 53.693 2.446 1.00 39.58 72 PHE A CA 1
ATOM 588 C C . PHE A 1 75 ? 41.319 52.640 1.727 1.00 38.84 72 PHE A C 1
ATOM 589 O O . PHE A 1 75 ? 41.079 52.297 0.558 1.00 39.65 72 PHE A O 1
ATOM 597 N N . TRP A 1 76 ? 42.272 52.113 2.468 1.00 37.68 73 TRP A N 1
ATOM 598 C CA . TRP A 1 76 ? 43.085 51.018 2.000 1.00 37.41 73 TRP A CA 1
ATOM 599 C C . TRP A 1 76 ? 42.365 49.669 2.253 1.00 35.72 73 TRP A C 1
ATOM 600 O O . TRP A 1 76 ? 41.760 49.457 3.302 1.00 34.64 73 TRP A O 1
ATOM 611 N N . VAL A 1 77 ? 42.480 48.775 1.293 1.00 34.68 74 VAL A N 1
ATOM 612 C CA . VAL A 1 77 ? 41.878 47.452 1.372 1.00 33.56 74 VAL A CA 1
ATOM 613 C C . VAL A 1 77 ? 42.981 46.467 1.480 1.00 33.71 74 VAL A C 1
ATOM 614 O O . VAL A 1 77 ? 43.870 46.453 0.660 1.00 34.85 74 VAL A O 1
ATOM 618 N N . GLU A 1 78 ? 42.971 45.714 2.564 1.00 34.55 75 GLU A N 1
ATOM 619 C CA . GLU A 1 78 ? 43.977 44.687 2.872 1.00 35.75 75 GLU A CA 1
ATOM 620 C C . GLU A 1 78 ? 43.335 43.295 2.992 1.00 34.36 75 GLU A C 1
ATOM 621 O O . GLU A 1 78 ? 42.194 43.196 3.369 1.00 34.10 75 GLU A O 1
ATOM 627 N N . GLU A 1 79 ? 44.092 42.237 2.701 1.00 33.87 76 GLU A N 1
ATOM 628 C CA . GLU A 1 79 ? 43.591 40.885 2.859 1.00 33.16 76 GLU A CA 1
ATOM 629 C C . GLU A 1 79 ? 43.507 40.548 4.344 1.00 32.50 76 GLU A C 1
ATOM 630 O O . GLU A 1 79 ? 44.415 40.850 5.108 1.00 31.10 76 GLU A O 1
ATOM 636 N N . LYS A 1 80 ? 42.389 39.935 4.714 1.00 31.91 77 LYS A N 1
ATOM 637 C CA . LYS A 1 80 ? 42.191 39.410 6.026 1.00 32.12 77 LYS A CA 1
ATOM 638 C C . LYS A 1 80 ? 42.623 37.916 5.990 1.00 32.23 77 LYS A C 1
ATOM 639 O O . LYS A 1 80 ? 42.061 37.061 5.279 1.00 31.35 77 LYS A O 1
ATOM 645 N N . VAL A 1 81 ? 43.697 37.626 6.693 1.00 32.76 78 VAL A N 1
ATOM 646 C CA . VAL A 1 81 ? 44.301 36.301 6.650 1.00 32.34 78 VAL A CA 1
ATOM 647 C C . VAL A 1 81 ? 43.754 35.538 7.859 1.00 32.06 78 VAL A C 1
ATOM 648 O O . VAL A 1 81 ? 43.710 36.043 8.993 1.00 31.07 78 VAL A O 1
ATOM 652 N N . ASP A 1 82 ? 43.331 34.323 7.595 1.00 32.76 79 ASP A N 1
ATOM 653 C CA . ASP A 1 82 ? 42.688 33.497 8.590 1.00 33.55 79 ASP A CA 1
ATOM 654 C C . ASP A 1 82 ? 43.736 32.677 9.341 1.00 32.39 79 ASP A C 1
ATOM 655 O O . ASP A 1 82 ? 44.163 31.618 8.899 1.00 30.98 79 ASP A O 1
ATOM 660 N N . GLY A 1 83 ? 44.153 33.205 10.483 1.00 31.98 80 GLY A N 1
ATOM 661 C CA . GLY A 1 83 ? 45.112 32.531 11.347 1.00 31.35 80 GLY A CA 1
ATOM 662 C C . GLY A 1 83 ? 44.814 33.030 12.749 1.00 31.65 80 GLY A C 1
ATOM 663 O O . GLY A 1 83 ? 43.655 33.182 13.111 1.00 31.05 80 GLY A O 1
ATOM 664 N N . TYR A 1 84 ? 45.844 33.336 13.531 1.00 31.88 81 TYR A N 1
ATOM 665 C CA . TYR A 1 84 ? 45.650 33.969 14.818 1.00 31.35 81 TYR A CA 1
ATOM 666 C C . TYR A 1 84 ? 46.507 35.225 14.956 1.00 32.23 81 TYR A C 1
ATOM 667 O O . TYR A 1 84 ? 47.533 35.393 14.353 1.00 32.27 81 TYR A O 1
ATOM 676 N N . ASN A 1 85 ? 46.016 36.130 15.771 1.00 33.69 82 ASN A N 1
ATOM 677 C CA . ASN A 1 85 ? 46.579 37.429 15.974 1.00 33.68 82 ASN A CA 1
ATOM 678 C C . ASN A 1 85 ? 47.791 37.347 16.886 1.00 33.78 82 ASN A C 1
ATOM 679 O O . ASN A 1 85 ? 47.791 36.629 17.918 1.00 33.76 82 ASN A O 1
ATOM 684 N N . THR A 1 86 ? 48.829 38.095 16.519 1.00 33.36 83 THR A N 1
ATOM 685 C CA . THR A 1 86 ? 49.974 38.186 17.371 1.00 33.06 83 THR A CA 1
ATOM 686 C C . THR A 1 86 ? 50.517 39.588 17.455 1.00 33.23 83 THR A C 1
ATOM 687 O O . THR A 1 86 ? 50.428 40.375 16.496 1.00 32.83 83 THR A O 1
ATOM 691 N N . ARG A 1 87 ? 51.061 39.886 18.628 1.00 33.29 84 ARG A N 1
ATOM 692 C CA . ARG A 1 87 ? 51.653 41.184 18.924 1.00 33.64 84 ARG A CA 1
ATOM 693 C C . ARG A 1 87 ? 53.087 40.911 19.395 1.00 33.48 84 ARG A C 1
ATOM 694 O O . ARG A 1 87 ? 53.297 40.140 20.328 1.00 34.00 84 ARG A O 1
ATOM 702 N N . ILE A 1 88 ? 54.067 41.450 18.690 1.00 32.50 85 ILE A N 1
ATOM 703 C CA . ILE A 1 88 ? 55.443 41.059 18.887 1.00 32.97 85 ILE A CA 1
ATOM 704 C C . ILE A 1 88 ? 56.251 42.285 19.296 1.00 34.05 85 ILE A C 1
ATOM 705 O O . ILE A 1 88 ? 56.139 43.339 18.670 1.00 32.95 85 ILE A O 1
ATOM 710 N N . PHE A 1 89 ? 57.083 42.120 20.321 1.00 35.50 86 PHE A N 1
ATOM 711 C CA . PHE A 1 89 ? 57.885 43.236 20.843 1.00 37.97 86 PHE A CA 1
ATOM 712 C C . PHE A 1 89 ? 59.218 42.828 21.447 1.00 40.05 86 PHE A C 1
ATOM 713 O O . PHE A 1 89 ? 59.437 41.666 21.786 1.00 40.27 86 PHE A O 1
ATOM 721 N N . LYS A 1 90 ? 60.068 43.840 21.661 1.00 42.53 87 LYS A N 1
ATOM 722 C CA . LYS A 1 90 ? 61.381 43.658 22.266 1.00 43.06 87 LYS A CA 1
ATOM 723 C C . LYS A 1 90 ? 61.386 44.051 23.747 1.00 44.82 87 LYS A C 1
ATOM 724 O O . LYS A 1 90 ? 60.880 45.106 24.111 1.00 46.19 87 LYS A O 1
ATOM 730 N N . TYR A 1 91 ? 61.950 43.197 24.601 1.00 45.81 88 TYR A N 1
ATOM 731 C CA . TYR A 1 91 ? 62.144 43.504 26.017 1.00 47.38 88 TYR A CA 1
ATOM 732 C C . TYR A 1 91 ? 63.572 43.077 26.356 1.00 48.07 88 TYR A C 1
ATOM 733 O O . TYR A 1 91 ? 63.913 41.908 26.242 1.00 45.86 88 TYR A O 1
ATOM 742 N N . GLY A 1 92 ? 64.414 44.011 26.789 1.00 50.63 89 GLY A N 1
ATOM 743 C CA . GLY A 1 92 ? 65.816 43.660 27.045 1.00 52.43 89 GLY A CA 1
ATOM 744 C C . GLY A 1 92 ? 66.483 43.246 25.739 1.00 52.30 89 GLY A C 1
ATOM 745 O O . GLY A 1 92 ? 66.374 43.975 24.750 1.00 52.92 89 GLY A O 1
ATOM 746 N N . ASP A 1 93 ? 67.138 42.088 25.688 1.00 52.91 90 ASP A N 1
ATOM 747 C CA . ASP A 1 93 ? 67.661 41.594 24.389 1.00 53.46 90 ASP A CA 1
ATOM 748 C C . ASP A 1 93 ? 66.862 40.372 23.893 1.00 51.63 90 ASP A C 1
ATOM 749 O O . ASP A 1 93 ? 67.390 39.498 23.211 1.00 51.15 90 ASP A O 1
ATOM 754 N N . ASN A 1 94 ? 65.583 40.333 24.244 1.00 50.85 91 ASN A N 1
ATOM 755 C CA . ASN A 1 94 ? 64.693 39.232 23.882 1.00 49.46 91 ASN A CA 1
ATOM 756 C C . ASN A 1 94 ? 63.525 39.756 23.146 1.00 46.71 91 ASN A C 1
ATOM 757 O O . ASN A 1 94 ? 63.226 40.926 23.191 1.00 46.61 91 ASN A O 1
ATOM 762 N N . TYR A 1 95 ? 62.860 38.842 22.470 1.00 44.57 92 TYR A N 1
ATOM 763 C CA . TYR A 1 95 ? 61.701 39.139 21.675 1.00 41.89 92 TYR A CA 1
ATOM 764 C C . TYR A 1 95 ? 60.593 38.201 22.122 1.00 40.82 92 TYR A C 1
ATOM 765 O O . TYR A 1 95 ? 60.845 37.026 22.406 1.00 40.05 92 TYR A O 1
ATOM 774 N N . TYR A 1 96 ? 59.360 38.709 22.138 1.00 39.54 93 TYR A N 1
ATOM 775 C CA . TYR A 1 96 ? 58.230 37.938 22.638 1.00 38.97 93 TYR A CA 1
ATOM 776 C C . TYR A 1 96 ? 57.013 38.190 21.784 1.00 37.57 93 TYR A C 1
ATOM 777 O O . TYR A 1 96 ? 56.892 39.236 21.095 1.00 36.92 93 TYR A O 1
ATOM 786 N N . ALA A 1 97 ? 56.103 37.230 21.853 1.00 36.53 94 ALA A N 1
ATOM 787 C CA . ALA A 1 97 ? 54.881 37.264 21.021 1.00 35.85 94 ALA A CA 1
ATOM 788 C C . ALA A 1 97 ? 53.697 37.054 21.931 1.00 34.77 94 ALA A C 1
ATOM 789 O O . ALA A 1 97 ? 53.700 36.109 22.726 1.00 35.60 94 ALA A O 1
ATOM 791 N N . LEU A 1 98 ? 52.729 37.954 21.846 1.00 34.36 95 LEU A N 1
ATOM 792 C CA . LEU A 1 98 ? 51.511 37.872 22.652 1.00 35.04 95 LEU A CA 1
ATOM 793 C C . LEU A 1 98 ? 50.336 37.383 21.809 1.00 34.37 95 LEU A C 1
ATOM 794 O O . LEU A 1 98 ? 50.144 37.885 20.697 1.00 34.33 95 LEU A O 1
ATOM 799 N N . SER A 1 99 ? 49.566 36.434 22.350 1.00 34.62 96 SER A N 1
ATOM 800 C CA . SER A 1 99 ? 48.233 36.054 21.836 1.00 34.71 96 SER A CA 1
ATOM 801 C C . SER A 1 99 ? 47.221 37.188 22.006 1.00 36.00 96 SER A C 1
ATOM 802 O O . SER A 1 99 ? 47.439 38.136 22.751 1.00 37.94 96 SER A O 1
ATOM 805 N N . ARG A 1 100 ? 46.080 37.063 21.372 1.00 36.77 97 ARG A N 1
ATOM 806 C CA . ARG A 1 100 ? 45.106 38.123 21.426 1.00 38.04 97 ARG A CA 1
ATOM 807 C C . ARG A 1 100 ? 44.711 38.332 22.848 1.00 40.17 97 ARG A C 1
ATOM 808 O O . ARG A 1 100 ? 44.449 39.485 23.253 1.00 41.23 97 ARG A O 1
ATOM 816 N N . GLY A 1 101 ? 44.655 37.216 23.600 1.00 40.87 98 GLY A N 1
ATOM 817 C CA . GLY A 1 101 ? 44.264 37.241 24.997 1.00 42.22 98 GLY A CA 1
ATOM 818 C C . GLY A 1 101 ? 45.292 37.888 25.897 1.00 43.95 98 GLY A C 1
ATOM 819 O O . GLY A 1 101 ? 44.989 38.233 27.033 1.00 45.30 98 GLY A O 1
ATOM 820 N N . GLY A 1 102 ? 46.518 38.036 25.400 1.00 43.73 99 GLY A N 1
ATOM 821 C CA . GLY A 1 102 ? 47.571 38.667 26.164 1.00 44.30 99 GLY A CA 1
ATOM 822 C C . GLY A 1 102 ? 48.497 37.703 26.870 1.00 44.52 99 GLY A C 1
ATOM 823 O O . GLY A 1 102 ? 49.270 38.122 27.715 1.00 44.79 99 GLY A O 1
ATOM 824 N N . PHE A 1 103 ? 48.436 36.414 26.539 1.00 43.65 100 PHE A N 1
ATOM 825 C CA . PHE A 1 103 ? 49.440 35.497 27.032 1.00 43.86 100 PHE A CA 1
ATOM 826 C C . PHE A 1 103 ? 50.698 35.578 26.161 1.00 43.53 100 PHE A C 1
ATOM 827 O O . PHE A 1 103 ? 50.638 35.865 24.951 1.00 41.99 100 PHE A O 1
ATOM 835 N N . ILE A 1 104 ? 51.843 35.287 26.765 1.00 43.87 101 ILE A N 1
ATOM 836 C CA . ILE A 1 104 ? 53.053 35.084 25.977 1.00 43.30 101 ILE A CA 1
ATOM 837 C C . ILE A 1 104 ? 52.939 33.699 25.393 1.00 41.87 101 ILE A C 1
ATOM 838 O O . ILE A 1 104 ? 52.937 32.713 26.121 1.00 40.95 101 ILE A O 1
ATOM 843 N N . CYS A 1 105 ? 52.835 33.658 24.063 1.00 40.99 102 CYS A N 1
ATOM 844 C CA . CYS A 1 105 ? 52.617 32.413 23.324 1.00 39.70 102 CYS A CA 1
ATOM 845 C C . CYS A 1 105 ? 53.927 31.674 23.216 1.00 39.93 102 CYS A C 1
ATOM 846 O O . CYS A 1 105 ? 54.864 32.169 22.583 1.00 39.92 102 CYS A O 1
ATOM 849 N N . PRO A 1 106 ? 54.012 30.497 23.839 1.00 40.20 103 PRO A N 1
ATOM 850 C CA . PRO A 1 106 ? 55.257 29.732 23.803 1.00 39.82 103 PRO A CA 1
ATOM 851 C C . PRO A 1 106 ? 55.607 29.227 22.397 1.00 38.62 103 PRO A C 1
ATOM 852 O O . PRO A 1 106 ? 56.775 29.109 22.049 1.00 38.46 103 PRO A O 1
ATOM 856 N N . PHE A 1 107 ? 54.595 28.944 21.589 1.00 37.09 104 PHE A N 1
ATOM 857 C CA . PHE A 1 107 ? 54.856 28.489 20.239 1.00 35.93 104 PHE A CA 1
ATOM 858 C C . PHE A 1 107 ? 55.326 29.646 19.373 1.00 34.30 104 PHE A C 1
ATOM 859 O O . PHE A 1 107 ? 56.417 29.563 18.793 1.00 34.88 104 PHE A O 1
ATOM 867 N N . THR A 1 108 ? 54.522 30.706 19.279 1.00 33.04 105 THR A N 1
ATOM 868 C CA . THR A 1 108 ? 54.871 31.886 18.461 1.00 31.66 105 THR A CA 1
ATOM 869 C C . THR A 1 108 ? 56.202 32.493 18.910 1.00 32.77 105 THR A C 1
ATOM 870 O O . THR A 1 108 ? 57.033 32.820 18.077 1.00 33.22 105 THR A O 1
ATOM 874 N N . THR A 1 109 ? 56.412 32.649 20.208 1.00 35.15 106 THR A N 1
ATOM 875 C CA . THR A 1 109 ? 57.704 33.156 20.723 1.00 36.55 106 THR A CA 1
ATOM 876 C C . THR A 1 109 ? 58.903 32.251 20.371 1.00 38.34 106 THR A C 1
ATOM 877 O O . THR A 1 109 ? 59.956 32.750 20.019 1.00 38.70 106 THR A O 1
ATOM 881 N N . ASP A 1 110 ? 58.743 30.935 20.503 1.00 40.03 107 ASP A N 1
ATOM 882 C CA . ASP A 1 110 ? 59.787 29.973 20.102 1.00 40.74 107 ASP A CA 1
ATOM 883 C C . ASP A 1 110 ? 60.143 30.112 18.612 1.00 40.07 107 ASP A C 1
ATOM 884 O O . ASP A 1 110 ? 61.294 30.044 18.199 1.00 40.99 107 ASP A O 1
ATOM 889 N N . ARG A 1 111 ? 59.149 30.298 17.795 1.00 39.15 108 ARG A N 1
ATOM 890 C CA . ARG A 1 111 ? 59.388 30.280 16.365 1.00 38.83 108 ARG A CA 1
ATOM 891 C C . ARG A 1 111 ? 59.654 31.644 15.694 1.00 38.92 108 ARG A C 1
ATOM 892 O O . ARG A 1 111 ? 59.874 31.673 14.496 1.00 38.01 108 ARG A O 1
ATOM 900 N N . LEU A 1 112 ? 59.682 32.751 16.457 1.00 40.11 109 LEU A N 1
ATOM 901 C CA . LEU A 1 112 ? 59.978 34.087 15.911 1.00 39.87 109 LEU A CA 1
ATOM 902 C C . LEU A 1 112 ? 61.152 34.127 14.923 1.00 40.72 109 LEU A C 1
ATOM 903 O O . LEU A 1 112 ? 61.040 34.699 13.839 1.00 39.80 109 LEU A O 1
ATOM 908 N N . PRO A 1 113 ? 62.277 33.492 15.269 1.00 42.09 110 PRO A N 1
ATOM 909 C CA . PRO A 1 113 ? 63.427 33.539 14.339 1.00 42.86 110 PRO A CA 1
ATOM 910 C C . PRO A 1 113 ? 63.233 32.850 12.992 1.00 41.77 110 PRO A C 1
ATOM 911 O O . PRO A 1 113 ? 63.803 33.248 11.986 1.00 42.53 110 PRO A O 1
ATOM 915 N N . ASP A 1 114 ? 62.393 31.848 12.946 1.00 41.19 111 ASP A N 1
ATOM 916 C CA . ASP A 1 114 ? 61.968 31.303 11.679 1.00 39.85 111 ASP A CA 1
ATOM 917 C C . ASP A 1 114 ? 60.889 32.101 10.983 1.00 38.48 111 ASP A C 1
ATOM 918 O O . ASP A 1 114 ? 60.744 31.993 9.760 1.00 38.43 111 ASP A O 1
ATOM 923 N N . LEU A 1 115 ? 60.106 32.878 11.732 1.00 37.37 112 LEU A N 1
ATOM 924 C CA . LEU A 1 115 ? 58.953 33.548 11.164 1.00 36.28 112 LEU A CA 1
ATOM 925 C C . LEU A 1 115 ? 59.241 34.951 10.589 1.00 36.83 112 LEU A C 1
ATOM 926 O O . LEU A 1 115 ? 58.617 35.376 9.586 1.00 36.68 112 LEU A O 1
ATOM 931 N N . ILE A 1 116 ? 60.181 35.664 11.195 1.00 36.05 113 ILE A N 1
ATOM 932 C CA . ILE A 1 116 ? 60.360 37.077 10.911 1.00 35.12 113 ILE A CA 1
ATOM 933 C C . ILE A 1 116 ? 61.693 37.564 11.466 1.00 36.56 113 ILE A C 1
ATOM 934 O O . ILE A 1 116 ? 62.129 37.181 12.553 1.00 37.29 113 ILE A O 1
ATOM 939 N N . ASP A 1 117 ? 62.358 38.392 10.683 1.00 37.62 114 ASP A N 1
ATOM 940 C CA . ASP A 1 117 ? 63.604 39.031 11.068 1.00 37.75 114 ASP A CA 1
ATOM 941 C C . ASP A 1 117 ? 63.256 40.290 11.910 1.00 37.93 114 ASP A C 1
ATOM 942 O O . ASP A 1 117 ? 62.517 41.165 11.454 1.00 37.62 114 ASP A O 1
ATOM 947 N N . LEU A 1 118 ? 63.844 40.387 13.101 1.00 38.88 115 LEU A N 1
ATOM 948 C CA . LEU A 1 118 ? 63.489 41.386 14.083 1.00 39.73 115 LEU A CA 1
ATOM 949 C C . LEU A 1 118 ? 64.543 42.498 14.318 1.00 41.16 115 LEU A C 1
ATOM 950 O O . LEU A 1 118 ? 64.503 43.202 15.342 1.00 41.97 115 LEU A O 1
ATOM 955 N N . ARG A 1 119 ? 65.444 42.667 13.344 1.00 41.65 116 ARG A N 1
ATOM 956 C CA . ARG A 1 119 ? 66.278 43.888 13.172 1.00 42.52 116 ARG A CA 1
ATOM 957 C C . ARG A 1 119 ? 65.463 45.162 13.347 1.00 41.83 116 ARG A C 1
ATOM 958 O O . ARG A 1 119 ? 65.878 46.075 14.051 1.00 41.79 116 ARG A O 1
ATOM 966 N N . ILE A 1 120 ? 64.302 45.221 12.697 1.00 40.44 117 ILE A N 1
ATOM 967 C CA . ILE A 1 120 ? 63.365 46.368 12.874 1.00 40.04 117 ILE A CA 1
ATOM 968 C C . ILE A 1 120 ? 63.109 46.766 14.350 1.00 40.08 117 ILE A C 1
ATOM 969 O O . ILE A 1 120 ? 63.098 47.940 14.694 1.00 41.03 117 ILE A O 1
ATOM 974 N N . LEU A 1 121 ? 62.949 45.798 15.224 1.00 39.75 118 LEU A N 1
ATOM 975 C CA . LEU A 1 121 ? 62.796 46.097 16.647 1.00 40.36 118 LEU A CA 1
ATOM 976 C C . LEU A 1 121 ? 64.144 46.555 17.228 1.00 41.45 118 LEU A C 1
ATOM 977 O O . LEU A 1 121 ? 64.211 47.554 17.963 1.00 43.09 118 LEU A O 1
ATOM 982 N N . ASP A 1 122 ? 65.224 45.870 16.890 1.00 40.94 119 ASP A N 1
ATOM 983 C CA . ASP A 1 122 ? 66.528 46.313 17.360 1.00 41.82 119 ASP A CA 1
ATOM 984 C C . ASP A 1 122 ? 66.732 47.796 17.059 1.00 43.20 119 ASP A C 1
ATOM 985 O O . ASP A 1 122 ? 67.264 48.530 17.908 1.00 45.59 119 ASP A O 1
ATOM 990 N N . GLU A 1 123 ? 66.310 48.237 15.877 1.00 42.34 120 GLU A N 1
ATOM 991 C CA . GLU A 1 123 ? 66.518 49.616 15.438 1.00 43.87 120 GLU A CA 1
ATOM 992 C C . GLU A 1 123 ? 65.393 50.544 15.861 1.00 44.27 120 GLU A C 1
ATOM 993 O O . GLU A 1 123 ? 65.562 51.729 15.857 1.00 46.32 120 GLU A O 1
ATOM 999 N N . ASN A 1 124 ? 64.244 49.993 16.210 1.00 44.12 121 ASN A N 1
ATOM 1000 C CA . ASN A 1 124 ? 63.087 50.753 16.612 1.00 44.08 121 ASN A CA 1
ATOM 1001 C C . ASN A 1 124 ? 62.426 50.003 17.767 1.00 43.79 121 ASN A C 1
ATOM 1002 O O . ASN A 1 124 ? 61.352 49.458 17.595 1.00 42.92 121 ASN A O 1
ATOM 1007 N N . PRO A 1 125 ? 63.068 49.969 18.964 1.00 44.50 122 PRO A N 1
ATOM 1008 C CA . PRO A 1 125 ? 62.528 49.189 20.133 1.00 44.73 122 PRO A CA 1
ATOM 1009 C C . PRO A 1 125 ? 61.165 49.614 20.721 1.00 44.78 122 PRO A C 1
ATOM 1010 O O . PRO A 1 125 ? 60.614 48.912 21.548 1.00 44.66 122 PRO A O 1
ATOM 1014 N N . ASP A 1 126 ? 60.634 50.738 20.270 1.00 45.54 123 ASP A N 1
ATOM 1015 C CA . ASP A 1 126 ? 59.266 51.174 20.589 1.00 46.28 123 ASP A CA 1
ATOM 1016 C C . ASP A 1 126 ? 58.134 50.406 19.810 1.00 43.85 123 ASP A C 1
ATOM 1017 O O . ASP A 1 126 ? 56.974 50.344 20.244 1.00 42.29 123 ASP A O 1
ATOM 1022 N N . LEU A 1 127 ? 58.475 49.840 18.661 1.00 41.75 124 LEU A N 1
ATOM 1023 C CA . LEU A 1 127 ? 57.468 49.204 17.809 1.00 39.22 124 LEU A CA 1
ATOM 1024 C C . LEU A 1 127 ? 56.890 47.886 18.404 1.00 38.68 124 LEU A C 1
ATOM 1025 O O . LEU A 1 127 ? 57.573 47.067 19.090 1.00 37.19 124 LEU A O 1
ATOM 1030 N N . VAL A 1 128 ? 55.588 47.734 18.190 1.00 38.03 125 VAL A N 1
ATOM 1031 C CA . VAL A 1 128 ? 54.923 46.463 18.396 1.00 37.03 125 VAL A CA 1
ATOM 1032 C C . VAL A 1 128 ? 54.396 46.016 17.051 1.00 36.50 125 VAL A C 1
ATOM 1033 O O . VAL A 1 128 ? 53.687 46.790 16.360 1.00 35.04 125 VAL A O 1
ATOM 1037 N N . ILE A 1 129 ? 54.769 44.789 16.646 1.00 35.46 126 ILE A N 1
ATOM 1038 C CA . ILE A 1 129 ? 54.407 44.330 15.308 1.00 34.00 126 ILE A CA 1
ATOM 1039 C C . ILE A 1 129 ? 53.129 43.569 15.465 1.00 33.02 126 ILE A C 1
ATOM 1040 O O . ILE A 1 129 ? 53.073 42.646 16.254 1.00 32.89 126 ILE A O 1
ATOM 1045 N N . CYS A 1 130 ? 52.108 43.958 14.711 1.00 33.26 127 CYS A N 1
ATOM 1046 C CA . CYS A 1 130 ? 50.834 43.269 14.709 1.00 33.38 127 CYS A CA 1
ATOM 1047 C C . CYS A 1 130 ? 50.774 42.419 13.413 1.00 32.67 127 CYS A C 1
ATOM 1048 O O . CYS A 1 130 ? 50.787 42.953 12.304 1.00 31.42 127 CYS A O 1
ATOM 1051 N N . ALA A 1 131 ? 50.697 41.105 13.596 1.00 32.24 128 ALA A N 1
ATOM 1052 C CA . ALA A 1 131 ? 50.726 40.145 12.502 1.00 32.48 128 ALA A CA 1
ATOM 1053 C C . ALA A 1 131 ? 49.793 38.973 12.753 1.00 31.91 128 ALA A C 1
ATOM 1054 O O . ALA A 1 131 ? 49.513 38.610 13.902 1.00 31.11 128 ALA A O 1
ATOM 1056 N N . GLU A 1 132 ? 49.353 38.382 11.655 1.00 32.04 129 GLU A N 1
ATOM 1057 C CA . GLU A 1 132 ? 48.630 37.109 11.670 1.00 31.66 129 GLU A CA 1
ATOM 1058 C C . GLU A 1 132 ? 49.624 35.986 11.453 1.00 32.07 129 GLU A C 1
ATOM 1059 O O . GLU A 1 132 ? 50.403 36.039 10.499 1.00 31.56 129 GLU A O 1
ATOM 1065 N N . VAL A 1 133 ? 49.605 34.977 12.336 1.00 31.75 130 VAL A N 1
ATOM 1066 C CA . VAL A 1 133 ? 50.295 33.723 12.099 1.00 31.09 130 VAL A CA 1
ATOM 1067 C C . VAL A 1 133 ? 49.305 32.682 11.545 1.00 31.14 130 VAL A C 1
ATOM 1068 O O . VAL A 1 133 ? 48.207 32.494 12.085 1.00 30.05 130 VAL A O 1
ATOM 1072 N N . ALA A 1 134 ? 49.704 31.974 10.489 1.00 31.63 131 ALA A N 1
ATOM 1073 C CA . ALA A 1 134 ? 48.765 31.137 9.740 1.00 32.50 131 ALA A CA 1
ATOM 1074 C C . ALA A 1 134 ? 49.472 29.977 9.087 1.00 33.95 131 ALA A C 1
ATOM 1075 O O . ALA A 1 134 ? 50.680 30.078 8.689 1.00 36.22 131 ALA A O 1
ATOM 1077 N N . GLY A 1 135 ? 48.733 28.891 8.936 1.00 34.35 132 GLY A N 1
ATOM 1078 C CA . GLY A 1 135 ? 49.298 27.660 8.364 1.00 35.75 132 GLY A CA 1
ATOM 1079 C C . GLY A 1 135 ? 48.678 26.382 8.913 1.00 36.81 132 GLY A C 1
ATOM 1080 O O . GLY A 1 135 ? 48.000 26.384 9.924 1.00 36.70 132 GLY A O 1
ATOM 1081 N N . PRO A 1 136 ? 48.943 25.266 8.258 1.00 37.87 133 PRO A N 1
ATOM 1082 C CA . PRO A 1 136 ? 48.231 24.076 8.670 1.00 39.00 133 PRO A CA 1
ATOM 1083 C C . PRO A 1 136 ? 48.824 23.451 9.935 1.00 39.77 133 PRO A C 1
ATOM 1084 O O . PRO A 1 136 ? 48.156 22.670 10.604 1.00 41.15 133 PRO A O 1
ATOM 1088 N N . GLU A 1 137 ? 50.061 23.782 10.269 1.00 39.38 134 GLU A N 1
ATOM 1089 C CA . GLU A 1 137 ? 50.649 23.218 11.460 1.00 39.39 134 GLU A CA 1
ATOM 1090 C C . GLU A 1 137 ? 50.825 24.246 12.597 1.00 38.32 134 GLU A C 1
ATOM 1091 O O . GLU A 1 137 ? 51.933 24.493 13.052 1.00 38.86 134 GLU A O 1
ATOM 1097 N N . ASN A 1 138 ? 49.719 24.820 13.048 1.00 37.47 135 ASN A N 1
ATOM 1098 C CA . ASN A 1 138 ? 49.686 25.676 14.199 1.00 37.76 135 ASN A CA 1
ATOM 1099 C C . ASN A 1 138 ? 48.756 25.093 15.258 1.00 38.45 135 ASN A C 1
ATOM 1100 O O . ASN A 1 138 ? 47.973 24.236 14.963 1.00 37.47 135 ASN A O 1
ATOM 1105 N N . PRO A 1 139 ? 48.871 25.546 16.517 1.00 39.70 136 PRO A N 1
ATOM 1106 C CA . PRO A 1 139 ? 48.148 24.841 17.563 1.00 40.90 136 PRO A CA 1
ATOM 1107 C C . PRO A 1 139 ? 46.856 25.487 17.923 1.00 40.56 136 PRO A C 1
ATOM 1108 O O . PRO A 1 139 ? 46.189 24.997 18.789 1.00 41.37 136 PRO A O 1
ATOM 1112 N N . TYR A 1 140 ? 46.478 26.563 17.261 1.00 40.91 137 TYR A N 1
ATOM 1113 C CA . TYR A 1 140 ? 45.252 27.267 17.633 1.00 41.75 137 TYR A CA 1
ATOM 1114 C C . TYR A 1 140 ? 44.034 27.048 16.699 1.00 42.84 137 TYR A C 1
ATOM 1115 O O . TYR A 1 140 ? 42.908 27.133 17.134 1.00 43.30 137 TYR A O 1
ATOM 1124 N N . ILE A 1 141 ? 44.289 26.764 15.433 1.00 43.83 138 ILE A N 1
ATOM 1125 C CA . ILE A 1 141 ? 43.314 26.872 14.365 1.00 45.07 138 ILE A CA 1
ATOM 1126 C C . ILE A 1 141 ? 43.597 25.705 13.412 1.00 45.55 138 ILE A C 1
ATOM 1127 O O . ILE A 1 141 ? 44.720 25.535 12.926 1.00 44.67 138 ILE A O 1
ATOM 1132 N N . GLU A 1 142 ? 42.602 24.858 13.219 1.00 46.65 139 GLU A N 1
ATOM 1133 C CA A GLU A 1 142 ? 42.650 23.729 12.311 0.60 47.43 139 GLU A CA 1
ATOM 1134 C CA B GLU A 1 142 ? 42.786 23.708 12.328 0.40 46.91 139 GLU A CA 1
ATOM 1135 C C . GLU A 1 142 ? 42.844 24.214 10.878 1.00 47.16 139 GLU A C 1
ATOM 1136 O O . GLU A 1 142 ? 43.644 23.689 10.119 1.00 47.83 139 GLU A O 1
ATOM 1147 N N . GLU A 1 143 ? 42.074 25.253 10.521 1.00 47.01 140 GLU A N 1
ATOM 1148 C CA . GLU A 1 143 ? 42.079 25.826 9.150 1.00 47.30 140 GLU A CA 1
ATOM 1149 C C . GLU A 1 143 ? 43.396 26.505 8.778 1.00 45.94 140 GLU A C 1
ATOM 1150 O O . GLU A 1 143 ? 44.104 27.041 9.639 1.00 46.01 140 GLU A O 1
ATOM 1156 N N . SER A 1 144 ? 43.670 26.524 7.486 1.00 44.44 141 SER A N 1
ATOM 1157 C CA . SER A 1 144 ? 44.838 27.173 6.903 1.00 43.76 141 SER A CA 1
ATOM 1158 C C . SER A 1 144 ? 44.395 28.015 5.719 1.00 44.11 141 SER A C 1
ATOM 1159 O O . SER A 1 144 ? 43.452 27.650 5.049 1.00 44.22 141 SER A O 1
ATOM 1162 N N . PRO A 1 145 ? 45.088 29.141 5.444 1.00 44.03 142 PRO A N 1
ATOM 1163 C CA . PRO A 1 145 ? 45.001 29.749 4.140 1.00 43.56 142 PRO A CA 1
ATOM 1164 C C . PRO A 1 145 ? 45.590 28.784 3.129 1.00 44.02 142 PRO A C 1
ATOM 1165 O O . PRO A 1 145 ? 46.527 28.078 3.456 1.00 43.59 142 PRO A O 1
ATOM 1169 N N . PRO A 1 146 ? 45.077 28.779 1.888 1.00 44.66 143 PRO A N 1
ATOM 1170 C CA . PRO A 1 146 ? 45.593 27.797 0.932 1.00 45.76 143 PRO A CA 1
ATOM 1171 C C . PRO A 1 146 ? 47.050 27.981 0.543 1.00 46.35 143 PRO A C 1
ATOM 1172 O O . PRO A 1 146 ? 47.684 27.001 0.185 1.00 47.59 143 PRO A O 1
ATOM 1176 N N . TYR A 1 147 ? 47.582 29.199 0.639 1.00 45.43 144 TYR A N 1
ATOM 1177 C CA . TYR A 1 147 ? 48.944 29.479 0.165 1.00 45.94 144 TYR A CA 1
ATOM 1178 C C . TYR A 1 147 ? 50.054 29.181 1.206 1.00 45.16 144 TYR A C 1
ATOM 1179 O O . TYR A 1 147 ? 51.223 29.496 0.987 1.00 45.37 144 TYR A O 1
ATOM 1188 N N . VAL A 1 148 ? 49.688 28.648 2.364 1.00 43.69 145 VAL A N 1
ATOM 1189 C CA . VAL A 1 148 ? 50.685 28.202 3.318 1.00 42.81 145 VAL A CA 1
ATOM 1190 C C . VAL A 1 148 ? 50.464 26.730 3.288 1.00 42.64 145 VAL A C 1
ATOM 1191 O O . VAL A 1 148 ? 49.447 26.252 3.783 1.00 41.21 145 VAL A O 1
ATOM 1195 N N . LYS A 1 149 ? 51.389 26.024 2.676 1.00 43.97 146 LYS A N 1
ATOM 1196 C CA . LYS A 1 149 ? 51.212 24.589 2.488 1.00 46.52 146 LYS A CA 1
ATOM 1197 C C . LYS A 1 149 ? 51.732 23.805 3.695 1.00 46.38 146 LYS A C 1
ATOM 1198 O O . LYS A 1 149 ? 51.319 22.675 3.903 1.00 46.73 146 LYS A O 1
ATOM 1204 N N . GLU A 1 150 ? 52.601 24.415 4.495 1.00 46.33 147 GLU A N 1
ATOM 1205 C CA . GLU A 1 150 ? 53.128 23.743 5.664 1.00 47.35 147 GLU A CA 1
ATOM 1206 C C . GLU A 1 150 ? 53.693 24.671 6.711 1.00 45.61 147 GLU A C 1
ATOM 1207 O O . GLU A 1 150 ? 53.904 25.853 6.485 1.00 45.71 147 GLU A O 1
ATOM 1213 N N . ASP A 1 151 ? 53.936 24.100 7.882 1.00 44.92 148 ASP A N 1
ATOM 1214 C CA . ASP A 1 151 ? 54.471 24.841 9.023 1.00 43.30 148 ASP A CA 1
ATOM 1215 C C . ASP A 1 151 ? 53.551 26.044 9.254 1.00 40.69 148 ASP A C 1
ATOM 1216 O O . ASP A 1 151 ? 52.336 25.874 9.261 1.00 39.32 148 ASP A O 1
ATOM 1221 N N . VAL A 1 152 ? 54.127 27.235 9.433 1.00 38.75 149 VAL A N 1
ATOM 1222 C CA . VAL A 1 152 ? 53.385 28.458 9.662 1.00 36.31 149 VAL A CA 1
ATOM 1223 C C . VAL A 1 152 ? 54.208 29.586 9.096 1.00 35.85 149 VAL A C 1
ATOM 1224 O O . VAL A 1 152 ? 55.428 29.460 8.899 1.00 35.66 149 VAL A O 1
ATOM 1228 N N . GLN A 1 153 ? 53.523 30.711 8.878 1.00 34.43 150 GLN A N 1
ATOM 1229 C CA . GLN A 1 153 ? 54.076 31.890 8.233 1.00 33.30 150 GLN A CA 1
ATOM 1230 C C . GLN A 1 153 ? 53.393 33.049 8.916 1.00 32.25 150 GLN A C 1
ATOM 1231 O O . GLN A 1 153 ? 52.326 32.882 9.500 1.00 31.03 150 GLN A O 1
ATOM 1237 N N . LEU A 1 154 ? 54.018 34.209 8.823 1.00 31.17 151 LEU A N 1
ATOM 1238 C CA . LEU A 1 154 ? 53.595 35.340 9.563 1.00 31.53 151 LEU A CA 1
ATOM 1239 C C . LEU A 1 154 ? 53.392 36.468 8.572 1.00 30.73 151 LEU A C 1
ATOM 1240 O O . LEU A 1 154 ? 54.134 36.599 7.647 1.00 32.28 151 LEU A O 1
ATOM 1245 N N . PHE A 1 155 ? 52.342 37.237 8.762 1.00 29.51 152 PHE A N 1
ATOM 1246 C CA . PHE A 1 155 ? 52.011 38.326 7.903 1.00 29.43 152 PHE A CA 1
ATOM 1247 C C . PHE A 1 155 ? 51.670 39.570 8.704 1.00 29.95 152 PHE A C 1
ATOM 1248 O O . PHE A 1 155 ? 50.622 39.614 9.342 1.00 29.59 152 PHE A O 1
ATOM 1256 N N . VAL A 1 156 ? 52.571 40.563 8.695 1.00 30.00 153 VAL A N 1
ATOM 1257 C CA . VAL A 1 156 ? 52.334 41.851 9.310 1.00 30.36 153 VAL A CA 1
ATOM 1258 C C . VAL A 1 156 ? 51.152 42.607 8.638 1.00 30.37 153 VAL A C 1
ATOM 1259 O O . VAL A 1 156 ? 51.026 42.624 7.408 1.00 30.48 153 VAL A O 1
ATOM 1263 N N . PHE A 1 157 ? 50.265 43.168 9.462 1.00 29.25 154 PHE A N 1
ATOM 1264 C CA . PHE A 1 157 ? 49.169 44.018 9.011 1.00 28.33 154 PHE A CA 1
ATOM 1265 C C . PHE A 1 157 ? 49.078 45.333 9.796 1.00 29.49 154 PHE A C 1
ATOM 1266 O O . PHE A 1 157 ? 48.297 46.244 9.428 1.00 30.10 154 PHE A O 1
ATOM 1274 N N . ASP A 1 158 ? 49.820 45.458 10.897 1.00 29.83 155 ASP A N 1
ATOM 1275 C CA . ASP A 1 158 ? 49.804 46.733 11.634 1.00 31.63 155 ASP A CA 1
ATOM 1276 C C . ASP A 1 158 ? 51.075 46.920 12.489 1.00 32.08 155 ASP A C 1
ATOM 1277 O O . ASP A 1 158 ? 51.819 45.955 12.749 1.00 31.12 155 ASP A O 1
ATOM 1282 N N . PHE A 1 159 ? 51.344 48.169 12.856 1.00 32.68 156 PHE A N 1
ATOM 1283 C CA . PHE A 1 159 ? 52.276 48.463 13.931 1.00 33.98 156 PHE A CA 1
ATOM 1284 C C . PHE A 1 159 ? 51.559 49.306 14.955 1.00 34.72 156 PHE A C 1
ATOM 1285 O O . PHE A 1 159 ? 50.766 50.183 14.619 1.00 34.50 156 PHE A O 1
ATOM 1293 N N . MET A 1 160 ? 51.810 48.987 16.208 1.00 35.49 157 MET A N 1
ATOM 1294 C CA . MET A 1 160 ? 51.399 49.786 17.304 1.00 36.83 157 MET A CA 1
ATOM 1295 C C . MET A 1 160 ? 52.679 50.243 17.923 1.00 38.36 157 MET A C 1
ATOM 1296 O O . MET A 1 160 ? 53.741 49.921 17.408 1.00 38.33 157 MET A O 1
ATOM 1301 N N . LYS A 1 161 ? 52.585 50.977 19.022 1.00 40.20 158 LYS A N 1
ATOM 1302 C CA . LYS A 1 161 ? 53.726 51.468 19.747 1.00 41.95 158 LYS A CA 1
ATOM 1303 C C . LYS A 1 161 ? 53.552 51.181 21.233 1.00 42.40 158 LYS A C 1
ATOM 1304 O O . LYS A 1 161 ? 52.479 51.311 21.756 1.00 42.75 158 LYS A O 1
ATOM 1310 N N . LYS A 1 162 ? 54.623 50.853 21.927 1.00 43.18 159 LYS A N 1
ATOM 1311 C CA . LYS A 1 162 ? 54.556 50.692 23.373 1.00 45.41 159 LYS A CA 1
ATOM 1312 C C . LYS A 1 162 ? 53.899 51.906 24.051 1.00 46.40 159 LYS A C 1
ATOM 1313 O O . LYS A 1 162 ? 54.193 53.069 23.707 1.00 46.78 159 LYS A O 1
ATOM 1319 N N . ASN A 1 163 ? 53.059 51.630 25.034 1.00 46.58 160 ASN A N 1
ATOM 1320 C CA . ASN A 1 163 ? 52.426 52.692 25.830 1.00 48.43 160 ASN A CA 1
ATOM 1321 C C . ASN A 1 163 ? 51.392 53.542 25.059 1.00 49.41 160 ASN A C 1
ATOM 1322 O O . ASN A 1 163 ? 51.066 54.629 25.508 1.00 51.18 160 ASN A O 1
ATOM 1327 N N . GLU A 1 164 ? 50.901 53.069 23.903 1.00 48.84 161 GLU A N 1
ATOM 1328 C CA . GLU A 1 164 ? 50.028 53.888 23.025 1.00 49.59 161 GLU A CA 1
ATOM 1329 C C . GLU A 1 164 ? 48.999 53.016 22.403 1.00 48.20 161 GLU A C 1
ATOM 1330 O O . GLU A 1 164 ? 49.251 51.826 22.191 1.00 47.11 161 GLU A O 1
ATOM 1336 N N . GLN A 1 165 ? 47.886 53.624 22.017 1.00 48.24 162 GLN A N 1
ATOM 1337 C CA . GLN A 1 165 ? 46.715 52.864 21.608 1.00 48.13 162 GLN A CA 1
ATOM 1338 C C . GLN A 1 165 ? 46.478 52.807 20.120 1.00 46.52 162 GLN A C 1
ATOM 1339 O O . GLN A 1 165 ? 45.787 51.937 19.651 1.00 46.51 162 GLN A O 1
ATOM 1345 N N . GLY A 1 166 ? 47.015 53.742 19.365 1.00 46.59 163 GLY A N 1
ATOM 1346 C CA . GLY A 1 166 ? 46.685 53.780 17.955 1.00 44.87 163 GLY A CA 1
ATOM 1347 C C . GLY A 1 166 ? 47.621 52.958 17.111 1.00 42.56 163 GLY A C 1
ATOM 1348 O O . GLY A 1 166 ? 48.254 52.046 17.581 1.00 42.97 163 GLY A O 1
ATOM 1349 N N . PHE A 1 167 ? 47.687 53.332 15.850 1.00 40.96 164 PHE A N 1
ATOM 1350 C CA . PHE A 1 167 ? 48.316 52.589 14.827 1.00 39.29 164 PHE A CA 1
ATOM 1351 C C . PHE A 1 167 ? 49.197 53.512 13.984 1.00 38.91 164 PHE A C 1
ATOM 1352 O O . PHE A 1 167 ? 48.841 54.639 13.716 1.00 38.66 164 PHE A O 1
ATOM 1360 N N . LEU A 1 168 ? 50.344 53.033 13.535 1.00 38.18 165 LEU A N 1
ATOM 1361 C CA . LEU A 1 168 ? 51.083 53.792 12.562 1.00 38.78 165 LEU A CA 1
ATOM 1362 C C . LEU A 1 168 ? 50.204 53.902 11.301 1.00 38.43 165 LEU A C 1
ATOM 1363 O O . LEU A 1 168 ? 49.397 53.042 11.016 1.00 38.04 165 LEU A O 1
ATOM 1368 N N . SER A 1 169 ? 50.321 55.005 10.597 1.00 39.01 166 SER A N 1
ATOM 1369 C CA . SER A 1 169 ? 49.549 55.243 9.419 1.00 39.45 166 SER A CA 1
ATOM 1370 C C . SER A 1 169 ? 49.905 54.200 8.353 1.00 38.66 166 SER A C 1
ATOM 1371 O O . SER A 1 169 ? 50.920 53.517 8.467 1.00 38.56 166 SER A O 1
ATOM 1374 N N . GLN A 1 170 ? 49.084 54.112 7.310 1.00 38.85 167 GLN A N 1
ATOM 1375 C CA . GLN A 1 170 ? 49.378 53.243 6.201 1.00 39.16 167 GLN A CA 1
ATOM 1376 C C . GLN A 1 170 ? 50.734 53.521 5.569 1.00 39.96 167 GLN A C 1
ATOM 1377 O O . GLN A 1 170 ? 51.499 52.599 5.335 1.00 38.40 167 GLN A O 1
ATOM 1383 N N . GLU A 1 171 ? 51.005 54.798 5.280 1.00 42.47 168 GLU A N 1
ATOM 1384 C CA A GLU A 1 171 ? 52.281 55.252 4.716 0.60 43.29 168 GLU A CA 1
ATOM 1385 C CA B GLU A 1 171 ? 52.270 55.165 4.664 0.40 42.76 168 GLU A CA 1
ATOM 1386 C C . GLU A 1 171 ? 53.453 54.762 5.574 1.00 43.16 168 GLU A C 1
ATOM 1387 O O . GLU A 1 171 ? 54.399 54.139 5.082 1.00 43.10 168 GLU A O 1
ATOM 1398 N N . GLU A 1 172 ? 53.392 55.088 6.869 1.00 44.05 169 GLU A N 1
ATOM 1399 C CA . GLU A 1 172 ? 54.430 54.722 7.826 1.00 45.26 169 GLU A CA 1
ATOM 1400 C C . GLU A 1 172 ? 54.596 53.231 7.861 1.00 44.00 169 GLU A C 1
ATOM 1401 O O . GLU A 1 172 ? 55.705 52.732 7.959 1.00 43.23 169 GLU A O 1
ATOM 1407 N N . LYS A 1 173 ? 53.472 52.519 7.835 1.00 43.66 170 LYS A N 1
ATOM 1408 C CA . LYS A 1 173 ? 53.491 51.060 7.883 1.00 42.47 170 LYS A CA 1
ATOM 1409 C C . LYS A 1 173 ? 54.148 50.539 6.603 1.00 42.07 170 LYS A C 1
ATOM 1410 O O . LYS A 1 173 ? 55.096 49.784 6.669 1.00 41.23 170 LYS A O 1
ATOM 1416 N N . MET A 1 174 ? 53.666 50.972 5.446 1.00 42.93 171 MET A N 1
ATOM 1417 C CA . MET A 1 174 ? 54.215 50.486 4.189 1.00 43.95 171 MET A CA 1
ATOM 1418 C C . MET A 1 174 ? 55.722 50.805 4.068 1.00 43.80 171 MET A C 1
ATOM 1419 O O . MET A 1 174 ? 56.457 49.997 3.553 1.00 42.50 171 MET A O 1
ATOM 1424 N N . GLU A 1 175 ? 56.197 51.904 4.658 1.00 45.21 172 GLU A N 1
ATOM 1425 C CA . GLU A 1 175 ? 57.636 52.225 4.639 1.00 45.87 172 GLU A CA 1
ATOM 1426 C C . GLU A 1 175 ? 58.470 51.285 5.513 1.00 44.55 172 GLU A C 1
ATOM 1427 O O . GLU A 1 175 ? 59.536 50.829 5.073 1.00 44.48 172 GLU A O 1
ATOM 1433 N N . LEU A 1 176 ? 58.012 50.983 6.728 1.00 42.61 173 LEU A N 1
ATOM 1434 C CA . LEU A 1 176 ? 58.751 50.046 7.564 1.00 41.99 173 LEU A CA 1
ATOM 1435 C C . LEU A 1 176 ? 58.849 48.654 6.949 1.00 41.53 173 LEU A C 1
ATOM 1436 O O . LEU A 1 176 ? 59.878 48.001 7.060 1.00 41.41 173 LEU A O 1
ATOM 1441 N N . ILE A 1 177 ? 57.775 48.193 6.322 1.00 41.87 174 ILE A N 1
ATOM 1442 C CA . ILE A 1 177 ? 57.728 46.862 5.726 1.00 41.25 174 ILE A CA 1
ATOM 1443 C C . ILE A 1 177 ? 58.650 46.797 4.524 1.00 43.13 174 ILE A C 1
ATOM 1444 O O . ILE A 1 177 ? 59.348 45.800 4.320 1.00 44.07 174 ILE A O 1
ATOM 1449 N N . GLU A 1 178 ? 58.689 47.864 3.739 1.00 45.11 175 GLU A N 1
ATOM 1450 C CA . GLU A 1 178 ? 59.580 47.907 2.575 1.00 47.15 175 GLU A CA 1
ATOM 1451 C C . GLU A 1 178 ? 61.056 47.962 3.059 1.00 47.16 175 GLU A C 1
ATOM 1452 O O . GLU A 1 178 ? 61.910 47.218 2.569 1.00 47.79 175 GLU A O 1
ATOM 1458 N N . LYS A 1 179 ? 61.334 48.770 4.067 1.00 46.56 176 LYS A N 1
ATOM 1459 C CA . LYS A 1 179 ? 62.708 48.950 4.527 1.00 46.87 176 LYS A CA 1
ATOM 1460 C C . LYS A 1 179 ? 63.328 47.642 5.025 1.00 45.63 176 LYS A C 1
ATOM 1461 O O . LYS A 1 179 ? 64.413 47.266 4.576 1.00 45.29 176 LYS A O 1
ATOM 1467 N N . TYR A 1 180 ? 62.595 46.937 5.898 1.00 43.68 177 TYR A N 1
ATOM 1468 C CA . TYR A 1 180 ? 63.082 45.758 6.605 1.00 41.72 177 TYR A CA 1
ATOM 1469 C C . TYR A 1 180 ? 62.676 44.442 5.961 1.00 41.05 177 TYR A C 1
ATOM 1470 O O . TYR A 1 180 ? 62.978 43.345 6.474 1.00 38.59 177 TYR A O 1
ATOM 1479 N N . ASN A 1 181 ? 61.949 44.574 4.855 1.00 41.72 178 ASN A N 1
ATOM 1480 C CA . ASN A 1 181 ? 61.531 43.456 4.044 1.00 41.79 178 ASN A CA 1
ATOM 1481 C C . ASN A 1 181 ? 60.652 42.445 4.731 1.00 40.03 178 ASN A C 1
ATOM 1482 O O . ASN A 1 181 ? 60.813 41.259 4.555 1.00 38.87 178 ASN A O 1
ATOM 1487 N N . LEU A 1 182 ? 59.684 42.923 5.485 1.00 39.77 179 LEU A N 1
ATOM 1488 C CA . LEU A 1 182 ? 58.822 42.045 6.261 1.00 38.30 179 LEU A CA 1
ATOM 1489 C C . LEU A 1 182 ? 57.769 41.341 5.384 1.00 37.10 179 LEU A C 1
ATOM 1490 O O . LEU A 1 182 ? 57.342 41.869 4.383 1.00 36.61 179 LEU A O 1
ATOM 1495 N N . PRO A 1 183 ? 57.375 40.128 5.763 1.00 35.88 180 PRO A N 1
ATOM 1496 C CA . PRO A 1 183 ? 56.205 39.515 5.144 1.00 35.59 180 PRO A CA 1
ATOM 1497 C C . PRO A 1 183 ? 54.945 40.262 5.610 1.00 35.76 180 PRO A C 1
ATOM 1498 O O . PRO A 1 183 ? 54.831 40.601 6.805 1.00 36.09 180 PRO A O 1
ATOM 1502 N N . HIS A 1 184 ? 54.020 40.529 4.691 1.00 35.28 181 HIS A N 1
ATOM 1503 C CA . HIS A 1 184 ? 52.870 41.397 4.969 1.00 35.23 181 HIS A CA 1
ATOM 1504 C C . HIS A 1 184 ? 51.598 40.848 4.320 1.00 33.91 181 HIS A C 1
ATOM 1505 O O . HIS A 1 184 ? 51.655 40.014 3.425 1.00 32.33 181 HIS A O 1
ATOM 1512 N N . VAL A 1 185 ? 50.445 41.336 4.772 1.00 33.42 182 VAL A N 1
ATOM 1513 C CA . VAL A 1 185 ? 49.159 40.932 4.179 1.00 31.97 182 VAL A CA 1
ATOM 1514 C C . VAL A 1 185 ? 49.139 41.566 2.802 1.00 31.85 182 VAL A C 1
ATOM 1515 O O . VAL A 1 185 ? 49.809 42.578 2.603 1.00 33.24 182 VAL A O 1
ATOM 1519 N N . GLU A 1 186 ? 48.468 40.948 1.828 1.00 30.32 183 GLU A N 1
ATOM 1520 C CA . GLU A 1 186 ? 48.350 41.519 0.491 1.00 29.06 183 GLU A CA 1
ATOM 1521 C C . GLU A 1 186 ? 47.646 42.859 0.607 1.00 29.33 183 GLU A C 1
ATOM 1522 O O . GLU A 1 186 ? 46.668 42.965 1.335 1.00 27.08 183 GLU A O 1
ATOM 1528 N N . ILE A 1 187 ? 48.118 43.882 -0.138 1.00 30.81 184 ILE A N 1
ATOM 1529 C CA . ILE A 1 187 ? 47.474 45.180 -0.153 1.00 31.17 184 ILE A CA 1
ATOM 1530 C C . ILE A 1 187 ? 46.786 45.296 -1.492 1.00 32.93 184 ILE A C 1
ATOM 1531 O O . ILE A 1 187 ? 47.442 45.164 -2.539 1.00 33.71 184 ILE A O 1
ATOM 1536 N N . LEU A 1 188 ? 45.464 45.524 -1.481 1.00 32.96 185 LEU A N 1
ATOM 1537 C CA . LEU A 1 188 ? 44.691 45.595 -2.732 1.00 33.35 185 LEU A CA 1
ATOM 1538 C C . LEU A 1 188 ? 44.710 46.978 -3.352 1.00 34.82 185 LEU A C 1
ATOM 1539 O O . LEU A 1 188 ? 44.583 47.110 -4.571 1.00 33.70 185 LEU A O 1
ATOM 1544 N N . GLY A 1 189 ? 44.874 47.986 -2.486 1.00 35.45 186 GLY A N 1
ATOM 1545 C CA . GLY A 1 189 ? 45.051 49.352 -2.889 1.00 37.12 186 GLY A CA 1
ATOM 1546 C C . GLY A 1 189 ? 44.187 50.292 -2.060 1.00 38.69 186 GLY A C 1
ATOM 1547 O O . GLY A 1 189 ? 43.647 49.924 -0.993 1.00 38.45 186 GLY A O 1
ATOM 1548 N N . ARG A 1 190 ? 44.087 51.518 -2.559 1.00 40.08 187 ARG A N 1
ATOM 1549 C CA . ARG A 1 190 ? 43.445 52.639 -1.896 1.00 41.56 187 ARG A CA 1
ATOM 1550 C C . ARG A 1 190 ? 42.215 52.996 -2.676 1.00 42.04 187 ARG A C 1
ATOM 1551 O O . ARG A 1 190 ? 42.291 53.206 -3.887 1.00 41.98 187 ARG A O 1
ATOM 1559 N N . PHE A 1 191 ? 41.081 53.066 -1.992 1.00 42.51 188 PHE A N 1
ATOM 1560 C CA . PHE A 1 191 ? 39.786 53.135 -2.679 1.00 43.49 188 PHE A CA 1
ATOM 1561 C C . PHE A 1 191 ? 38.891 54.158 -2.051 1.00 44.88 188 PHE A C 1
ATOM 1562 O O . PHE A 1 191 ? 39.135 54.578 -0.918 1.00 44.85 188 PHE A O 1
ATOM 1570 N N . THR A 1 192 ? 37.838 54.518 -2.799 1.00 46.17 189 THR A N 1
ATOM 1571 C CA . THR A 1 192 ? 36.697 55.291 -2.290 1.00 46.96 189 THR A CA 1
ATOM 1572 C C . THR A 1 192 ? 35.435 54.501 -2.513 1.00 46.87 189 THR A C 1
ATOM 1573 O O . THR A 1 192 ? 35.422 53.587 -3.367 1.00 46.81 189 THR A O 1
ATOM 1577 N N . ALA A 1 193 ? 34.367 54.881 -1.793 1.00 47.00 190 ALA A N 1
ATOM 1578 C CA . ALA A 1 193 ? 33.025 54.292 -1.973 1.00 47.16 190 ALA A CA 1
ATOM 1579 C C . ALA A 1 193 ? 32.253 54.825 -3.189 1.00 48.51 190 ALA A C 1
ATOM 1580 O O . ALA A 1 193 ? 31.032 54.833 -3.191 1.00 49.35 190 ALA A O 1
ATOM 1582 N N . SER A 1 194 ? 32.948 55.225 -4.238 1.00 49.57 191 SER A N 1
ATOM 1583 C CA . SER A 1 194 ? 32.302 55.671 -5.474 1.00 51.20 191 SER A CA 1
ATOM 1584 C C . SER A 1 194 ? 31.713 54.510 -6.272 1.00 50.97 191 SER A C 1
ATOM 1585 O O . SER A 1 194 ? 31.865 53.359 -5.920 1.00 49.91 191 SER A O 1
ATOM 1588 N N . GLU A 1 195 ? 31.025 54.808 -7.362 1.00 52.73 192 GLU A N 1
ATOM 1589 C CA . GLU A 1 195 ? 30.544 53.740 -8.229 1.00 52.92 192 GLU A CA 1
ATOM 1590 C C . GLU A 1 195 ? 31.726 52.858 -8.641 1.00 51.63 192 GLU A C 1
ATOM 1591 O O . GLU A 1 195 ? 31.664 51.643 -8.509 1.00 50.65 192 GLU A O 1
ATOM 1597 N N . GLU A 1 196 ? 32.815 53.473 -9.098 1.00 51.90 193 GLU A N 1
ATOM 1598 C CA A GLU A 1 196 ? 33.975 52.713 -9.615 0.60 51.34 193 GLU A CA 1
ATOM 1599 C CA B GLU A 1 196 ? 33.919 52.704 -9.645 0.40 51.05 193 GLU A CA 1
ATOM 1600 C C . GLU A 1 196 ? 34.658 51.951 -8.515 1.00 49.11 193 GLU A C 1
ATOM 1601 O O . GLU A 1 196 ? 34.901 50.751 -8.642 1.00 48.35 193 GLU A O 1
ATOM 1612 N N . GLY A 1 197 ? 34.959 52.635 -7.416 1.00 48.03 194 GLY A N 1
ATOM 1613 C CA . GLY A 1 197 ? 35.513 51.955 -6.224 1.00 45.55 194 GLY A CA 1
ATOM 1614 C C . GLY A 1 197 ? 34.716 50.705 -5.858 1.00 44.36 194 GLY A C 1
ATOM 1615 O O . GLY A 1 197 ? 35.263 49.591 -5.685 1.00 43.32 194 GLY A O 1
ATOM 1616 N N . ILE A 1 198 ? 33.404 50.849 -5.799 1.00 43.57 195 ILE A N 1
ATOM 1617 C CA . ILE A 1 198 ? 32.583 49.734 -5.403 1.00 42.39 195 ILE A CA 1
ATOM 1618 C C . ILE A 1 198 ? 32.658 48.618 -6.410 1.00 42.37 195 ILE A C 1
ATOM 1619 O O . ILE A 1 198 ? 32.664 47.454 -6.006 1.00 41.50 195 ILE A O 1
ATOM 1624 N N . LYS A 1 199 ? 32.697 48.922 -7.709 1.00 43.44 196 LYS A N 1
ATOM 1625 C CA . LYS A 1 199 ? 32.747 47.826 -8.679 1.00 44.51 196 LYS A CA 1
ATOM 1626 C C . LYS A 1 199 ? 34.046 47.033 -8.445 1.00 42.86 196 LYS A C 1
ATOM 1627 O O . LYS A 1 199 ? 34.017 45.814 -8.424 1.00 42.41 196 LYS A O 1
ATOM 1633 N N . LYS A 1 200 ? 35.155 47.723 -8.216 1.00 41.61 197 LYS A N 1
ATOM 1634 C CA . LYS A 1 200 ? 36.448 47.048 -8.096 1.00 40.78 197 LYS A CA 1
ATOM 1635 C C . LYS A 1 200 ? 36.539 46.210 -6.814 1.00 38.97 197 LYS A C 1
ATOM 1636 O O . LYS A 1 200 ? 36.945 45.036 -6.849 1.00 38.27 197 LYS A O 1
ATOM 1642 N N . ILE A 1 201 ? 36.119 46.792 -5.697 1.00 37.53 198 ILE A N 1
ATOM 1643 C CA . ILE A 1 201 ? 36.107 46.065 -4.442 1.00 35.16 198 ILE A CA 1
ATOM 1644 C C . ILE A 1 201 ? 35.212 44.839 -4.517 1.00 34.64 198 ILE A C 1
ATOM 1645 O O . ILE A 1 201 ? 35.498 43.847 -3.901 1.00 33.17 198 ILE A O 1
ATOM 1650 N N . LYS A 1 202 ? 34.113 44.898 -5.257 1.00 36.73 199 LYS A N 1
ATOM 1651 C CA . LYS A 1 202 ? 33.235 43.709 -5.387 1.00 36.79 199 LYS A CA 1
ATOM 1652 C C . LYS A 1 202 ? 33.875 42.648 -6.248 1.00 36.54 199 LYS A C 1
ATOM 1653 O O . LYS A 1 202 ? 33.723 41.469 -5.969 1.00 35.57 199 LYS A O 1
ATOM 1659 N N . GLU A 1 203 ? 34.583 43.049 -7.291 1.00 36.92 200 GLU A N 1
ATOM 1660 C CA . GLU A 1 203 ? 35.304 42.070 -8.077 1.00 38.27 200 GLU A CA 1
ATOM 1661 C C . GLU A 1 203 ? 36.358 41.370 -7.171 1.00 37.10 200 GLU A C 1
ATOM 1662 O O . GLU A 1 203 ? 36.540 40.140 -7.237 1.00 37.24 200 GLU A O 1
ATOM 1668 N N . ILE A 1 204 ? 37.003 42.138 -6.287 1.00 34.82 201 ILE A N 1
ATOM 1669 C CA . ILE A 1 204 ? 38.028 41.593 -5.432 1.00 33.06 201 ILE A CA 1
ATOM 1670 C C . ILE A 1 204 ? 37.456 40.525 -4.493 1.00 31.27 201 ILE A C 1
ATOM 1671 O O . ILE A 1 204 ? 37.991 39.419 -4.400 1.00 30.52 201 ILE A O 1
ATOM 1676 N N . LEU A 1 205 ? 36.325 40.812 -3.886 1.00 30.46 202 LEU A N 1
ATOM 1677 C CA . LEU A 1 205 ? 35.661 39.831 -2.998 1.00 29.60 202 LEU A CA 1
ATOM 1678 C C . LEU A 1 205 ? 35.126 38.613 -3.710 1.00 29.14 202 LEU A C 1
ATOM 1679 O O . LEU A 1 205 ? 35.230 37.526 -3.179 1.00 29.58 202 LEU A O 1
ATOM 1684 N N . LYS A 1 206 ? 34.632 38.781 -4.912 1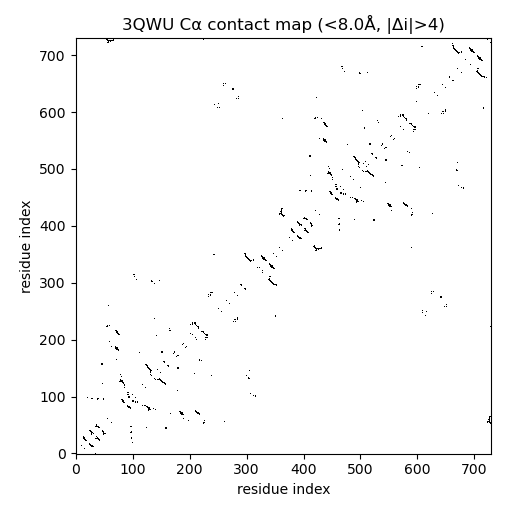.00 29.45 203 LYS A N 1
ATOM 1685 C CA . LYS A 1 206 ? 34.199 37.688 -5.728 1.00 30.84 203 LYS A CA 1
ATOM 1686 C C . LYS A 1 206 ? 35.386 36.770 -6.009 1.00 30.72 203 LYS A C 1
ATOM 1687 O O . LYS A 1 206 ? 35.263 35.566 -5.925 1.00 30.12 203 LYS A O 1
ATOM 1693 N N . ARG A 1 207 ? 36.543 37.356 -6.341 1.00 31.84 204 ARG A N 1
ATOM 1694 C CA . ARG A 1 207 ? 37.747 36.578 -6.664 1.00 31.74 204 ARG A CA 1
ATOM 1695 C C . ARG A 1 207 ? 38.290 35.826 -5.407 1.00 30.33 204 ARG A C 1
ATOM 1696 O O . ARG A 1 207 ? 38.494 34.618 -5.379 1.00 28.63 204 ARG A O 1
ATOM 1704 N N . PHE A 1 208 ? 38.410 36.556 -4.320 1.00 30.72 205 PHE A N 1
ATOM 1705 C CA . PHE A 1 208 ? 38.865 35.996 -3.069 1.00 28.59 205 PHE A CA 1
ATOM 1706 C C . PHE A 1 208 ? 37.995 34.825 -2.663 1.00 28.83 205 PHE A C 1
ATOM 1707 O O . PHE A 1 208 ? 38.456 33.766 -2.184 1.00 27.58 205 PHE A O 1
ATOM 1715 N N . ASN A 1 209 ? 36.695 35.054 -2.790 1.00 29.44 206 ASN A N 1
ATOM 1716 C CA . ASN A 1 209 ? 35.720 34.060 -2.414 1.00 29.06 206 ASN A CA 1
ATOM 1717 C C . ASN A 1 209 ? 35.952 32.836 -3.271 1.00 29.97 206 ASN A C 1
ATOM 1718 O O . ASN A 1 209 ? 35.981 31.759 -2.770 1.00 29.86 206 ASN A O 1
ATOM 1723 N N . GLU A 1 210 ? 36.105 33.019 -4.575 1.00 31.53 207 GLU A N 1
ATOM 1724 C CA . GLU A 1 210 ? 36.411 31.892 -5.429 1.00 32.61 207 GLU A CA 1
ATOM 1725 C C . GLU A 1 210 ? 37.733 31.277 -5.106 1.00 32.04 207 GLU A C 1
ATOM 1726 O O . GLU A 1 210 ? 37.887 30.091 -5.302 1.00 32.12 207 GLU A O 1
ATOM 1732 N N . GLU A 1 211 ? 38.697 32.064 -4.600 1.00 31.57 208 GLU A N 1
ATOM 1733 C CA . GLU A 1 211 ? 40.046 31.537 -4.241 1.00 30.53 208 GLU A CA 1
ATOM 1734 C C . GLU A 1 211 ? 40.086 30.991 -2.810 1.00 29.88 208 GLU A C 1
ATOM 1735 O O . GLU A 1 211 ? 41.115 30.588 -2.324 1.00 30.14 208 GLU A O 1
ATOM 1741 N N . GLY A 1 212 ? 38.988 31.042 -2.099 1.00 30.11 209 GLY A N 1
ATOM 1742 C CA . GLY A 1 212 ? 38.983 30.560 -0.704 1.00 29.91 209 GLY A CA 1
ATOM 1743 C C . GLY A 1 212 ? 39.684 31.457 0.279 1.00 29.74 209 GLY A C 1
ATOM 1744 O O . GLY A 1 212 ? 40.212 30.993 1.262 1.00 31.88 209 GLY A O 1
ATOM 1745 N N . ARG A 1 213 ? 39.733 32.744 0.032 1.00 30.05 210 ARG A N 1
ATOM 1746 C CA . ARG A 1 213 ? 40.362 33.657 0.996 1.00 29.54 210 ARG A CA 1
ATOM 1747 C C . ARG A 1 213 ? 39.342 34.130 2.007 1.00 28.99 210 ARG A C 1
ATOM 1748 O O . ARG A 1 213 ? 38.128 33.969 1.794 1.00 28.32 210 ARG A O 1
ATOM 1756 N N . GLU A 1 214 ? 39.802 34.637 3.135 1.00 28.06 211 GLU A N 1
ATOM 1757 C CA . GLU A 1 214 ? 38.838 34.915 4.199 1.00 28.61 211 GLU A CA 1
ATOM 1758 C C . GLU A 1 214 ? 37.975 36.147 3.936 1.00 28.82 211 GLU A C 1
ATOM 1759 O O . GLU A 1 214 ? 36.785 36.147 4.216 1.00 29.12 211 GLU A O 1
ATOM 1765 N N . GLY A 1 215 ? 38.564 37.175 3.338 1.00 29.49 212 GLY A N 1
ATOM 1766 C CA . GLY A 1 215 ? 37.944 38.483 3.281 1.00 29.37 212 GLY A CA 1
ATOM 1767 C C . GLY A 1 215 ? 38.954 39.604 3.230 1.00 28.95 212 GLY A C 1
ATOM 1768 O O . GLY A 1 215 ? 40.108 39.382 2.894 1.00 29.93 212 GLY A O 1
ATOM 1769 N N . VAL A 1 216 ? 38.514 40.814 3.534 1.00 28.82 213 VAL A N 1
ATOM 1770 C CA . VAL A 1 216 ? 39.399 41.957 3.589 1.00 28.67 213 VAL A CA 1
ATOM 1771 C C . VAL A 1 216 ? 39.144 42.760 4.839 1.00 29.24 213 VAL A C 1
ATOM 1772 O O . VAL A 1 216 ? 38.076 42.640 5.464 1.00 28.20 213 VAL A O 1
ATOM 1776 N N . VAL A 1 217 ? 40.137 43.585 5.203 1.00 30.64 214 VAL A N 1
ATOM 1777 C CA . VAL A 1 217 ? 39.962 44.672 6.196 1.00 30.26 214 VAL A CA 1
ATOM 1778 C C . VAL A 1 217 ? 40.086 46.024 5.544 1.00 30.44 214 VAL A C 1
ATOM 1779 O O . VAL A 1 217 ? 41.021 46.275 4.830 1.00 29.73 214 VAL A O 1
ATOM 1783 N N . PHE A 1 218 ? 39.130 46.907 5.800 1.00 31.43 215 PHE A N 1
ATOM 1784 C CA . PHE A 1 218 ? 39.151 48.248 5.248 1.00 31.87 215 PHE A CA 1
ATOM 1785 C C . PHE A 1 218 ? 39.737 49.200 6.294 1.00 32.21 215 PHE A C 1
ATOM 1786 O O . PHE A 1 218 ? 39.365 49.107 7.456 1.00 31.64 215 PHE A O 1
ATOM 1794 N N . LYS A 1 219 ? 40.656 50.082 5.881 1.00 33.51 216 LYS A N 1
ATOM 1795 C CA . LYS A 1 219 ? 41.395 51.011 6.807 1.00 35.38 216 LYS A CA 1
ATOM 1796 C C . LYS A 1 219 ? 41.426 52.448 6.316 1.00 37.18 216 LYS A C 1
ATOM 1797 O O . LYS A 1 219 ? 42.112 52.766 5.358 1.00 37.47 216 LYS A O 1
ATOM 1803 N N . GLU A 1 220 ? 40.655 53.295 6.991 1.00 38.87 217 GLU A N 1
ATOM 1804 C CA . GLU A 1 220 ? 40.500 54.690 6.616 1.00 40.83 217 GLU A CA 1
ATOM 1805 C C . GLU A 1 220 ? 41.830 55.408 6.666 1.00 41.22 217 GLU A C 1
ATOM 1806 O O . GLU A 1 220 ? 42.588 55.292 7.611 1.00 40.84 217 GLU A O 1
ATOM 1812 N N . ASP A 1 221 ? 42.109 56.131 5.597 1.00 42.87 218 ASP A N 1
ATOM 1813 C CA . ASP A 1 221 ? 43.394 56.784 5.418 1.00 43.65 218 ASP A CA 1
ATOM 1814 C C . ASP A 1 221 ? 43.223 58.122 6.115 1.00 44.66 218 ASP A C 1
ATOM 1815 O O . ASP A 1 221 ? 42.998 59.126 5.495 1.00 46.32 218 ASP A O 1
ATOM 1820 N N . SER A 1 222 ? 43.244 58.123 7.433 1.00 44.35 219 SER A N 1
ATOM 1821 C CA . SER A 1 222 ? 42.893 59.300 8.143 1.00 45.68 219 SER A CA 1
ATOM 1822 C C . SER A 1 222 ? 43.375 59.258 9.559 1.00 45.63 219 SER A C 1
ATOM 1823 O O . SER A 1 222 ? 43.907 58.265 9.975 1.00 44.66 219 SER A O 1
ATOM 1826 N N . GLU A 1 223 ? 43.179 60.367 10.280 1.00 47.54 220 GLU A N 1
ATOM 1827 C CA A GLU A 1 223 ? 43.540 60.423 11.700 0.60 48.39 220 GLU A CA 1
ATOM 1828 C CA B GLU A 1 223 ? 43.495 60.480 11.714 0.40 47.99 220 GLU A CA 1
ATOM 1829 C C . GLU A 1 223 ? 42.736 59.444 12.566 1.00 46.99 220 GLU A C 1
ATOM 1830 O O . GLU A 1 223 ? 43.295 58.708 13.344 1.00 45.87 220 GLU A O 1
ATOM 1841 N N . ARG A 1 224 ? 41.441 59.422 12.446 1.00 47.66 221 ARG A N 1
ATOM 1842 C CA . ARG A 1 224 ? 40.701 58.495 13.276 1.00 48.11 221 ARG A CA 1
ATOM 1843 C C . ARG A 1 224 ? 40.947 57.040 12.808 1.00 46.17 221 ARG A C 1
ATOM 1844 O O . ARG A 1 224 ? 40.850 56.103 13.588 1.00 44.96 221 ARG A O 1
ATOM 1852 N N . ASN A 1 225 ? 41.337 56.873 11.545 1.00 45.90 222 ASN A N 1
ATOM 1853 C CA . ASN A 1 225 ? 41.812 55.587 11.027 1.00 44.18 222 ASN A CA 1
ATOM 1854 C C . ASN A 1 225 ? 40.826 54.425 11.283 1.00 43.65 222 ASN A C 1
ATOM 1855 O O . ASN A 1 225 ? 41.203 53.358 11.753 1.00 43.18 222 ASN A O 1
ATOM 1860 N N . LYS A 1 226 ? 39.564 54.662 10.970 1.00 43.66 223 LYS A N 1
ATOM 1861 C CA . LYS A 1 226 ? 38.524 53.740 11.294 1.00 43.68 223 LYS A CA 1
ATOM 1862 C C . LYS A 1 226 ? 38.729 52.494 10.430 1.00 42.37 223 LYS A C 1
ATOM 1863 O O . LYS A 1 226 ? 39.174 52.572 9.254 1.00 41.87 223 LYS A O 1
ATOM 1869 N N . ARG A 1 227 ? 38.456 51.351 11.059 1.00 40.86 224 ARG A N 1
ATOM 1870 C CA . ARG A 1 227 ? 38.561 50.049 10.420 1.00 39.53 224 ARG A CA 1
ATOM 1871 C C . ARG A 1 227 ? 37.232 49.325 10.348 1.00 38.07 224 ARG A C 1
ATOM 1872 O O . ARG A 1 227 ? 36.335 49.546 11.179 1.00 36.88 224 ARG A O 1
ATOM 1880 N N . ALA A 1 228 ? 37.141 48.428 9.369 1.00 37.07 225 ALA A N 1
ATOM 1881 C CA . ALA A 1 228 ? 35.967 47.547 9.194 1.00 36.50 225 ALA A CA 1
ATOM 1882 C C . ALA A 1 228 ? 36.336 46.336 8.382 1.00 35.83 225 ALA A C 1
ATOM 1883 O O . ALA A 1 228 ? 37.153 46.416 7.509 1.00 36.50 225 ALA A O 1
ATOM 1885 N N . LYS A 1 229 ? 35.720 45.196 8.663 1.00 36.11 226 LYS A N 1
ATOM 1886 C CA . LYS A 1 229 ? 36.064 43.966 7.953 1.00 35.37 226 LYS A CA 1
ATOM 1887 C C . LYS A 1 229 ? 34.836 43.346 7.282 1.00 34.67 226 LYS A C 1
ATOM 1888 O O . LYS A 1 229 ? 33.687 43.522 7.743 1.00 36.67 226 LYS A O 1
ATOM 1894 N N . TYR A 1 230 ? 35.083 42.629 6.205 1.00 32.15 227 TYR A N 1
ATOM 1895 C CA . TYR A 1 230 ? 34.033 41.941 5.496 1.00 31.47 227 TYR A CA 1
ATOM 1896 C C . TYR A 1 230 ? 34.555 40.556 5.110 1.00 31.23 227 TYR A C 1
ATOM 1897 O O . TYR A 1 230 ? 35.714 40.434 4.662 1.00 29.50 227 TYR A O 1
ATOM 1906 N N . ILE A 1 231 ? 33.698 39.528 5.313 1.00 30.53 228 ILE A N 1
ATOM 1907 C CA . ILE A 1 231 ? 34.056 38.100 5.172 1.00 30.13 228 ILE A CA 1
ATOM 1908 C C . ILE A 1 231 ? 33.369 37.498 3.923 1.00 29.31 228 ILE A C 1
ATOM 1909 O O . ILE A 1 231 ? 32.235 37.842 3.575 1.00 28.74 228 ILE A O 1
ATOM 1914 N N . THR A 1 232 ? 34.072 36.619 3.232 1.00 28.64 229 THR A N 1
ATOM 1915 C CA . THR A 1 232 ? 33.491 35.925 2.087 1.00 28.62 229 THR A CA 1
ATOM 1916 C C . THR A 1 232 ? 32.485 34.878 2.563 1.00 29.43 229 THR A C 1
ATOM 1917 O O . THR A 1 232 ? 32.529 34.418 3.705 1.00 28.52 229 THR A O 1
ATOM 1921 N N . SER A 1 233 ? 31.567 34.501 1.683 1.00 30.48 230 SER A N 1
ATOM 1922 C CA . SER A 1 233 ? 30.576 33.531 2.052 1.00 31.34 230 SER A CA 1
ATOM 1923 C C . SER A 1 233 ? 31.255 32.203 2.231 1.00 31.19 230 SER A C 1
ATOM 1924 O O . SER A 1 233 ? 30.904 31.480 3.168 1.00 28.83 230 SER A O 1
ATOM 1927 N N . TYR A 1 234 ? 32.261 31.918 1.380 1.00 31.64 231 TYR A N 1
ATOM 1928 C CA . TYR A 1 234 ? 33.082 30.718 1.571 1.00 31.90 231 TYR A CA 1
ATOM 1929 C C . TYR A 1 234 ? 33.644 30.586 2.987 1.00 30.34 231 TYR A C 1
ATOM 1930 O O . TYR A 1 234 ? 33.533 29.528 3.630 1.00 29.68 231 TYR A O 1
ATOM 1939 N N . ALA A 1 235 ? 34.236 31.647 3.502 1.00 29.65 232 ALA A N 1
ATOM 1940 C CA . ALA A 1 235 ? 34.822 31.559 4.828 1.00 28.06 232 ALA A CA 1
ATOM 1941 C C . ALA A 1 235 ? 33.753 31.442 5.872 1.00 28.08 232 ALA A C 1
ATOM 1942 O O . ALA A 1 235 ? 33.943 30.785 6.867 1.00 30.25 232 ALA A O 1
ATOM 1944 N N . ASN A 1 236 ? 32.651 32.142 5.707 1.00 28.88 233 ASN A N 1
ATOM 1945 C CA . ASN A 1 236 ? 31.553 32.021 6.636 1.00 30.34 233 ASN A CA 1
ATOM 1946 C C . ASN A 1 236 ? 31.025 30.591 6.693 1.00 29.71 233 ASN A C 1
ATOM 1947 O O . ASN A 1 236 ? 30.907 30.022 7.765 1.00 29.59 233 ASN A O 1
ATOM 1952 N N . LEU A 1 237 ? 30.790 29.996 5.523 1.00 29.45 234 LEU A N 1
ATOM 1953 C CA . LEU A 1 237 ? 30.416 28.602 5.460 1.00 30.10 234 LEU A CA 1
ATOM 1954 C C . LEU A 1 237 ? 31.424 27.661 6.200 1.00 30.40 234 LEU A C 1
ATOM 1955 O O . LEU A 1 237 ? 31.033 26.858 7.032 1.00 30.37 234 LEU A O 1
ATOM 1960 N N . MET A 1 238 ? 32.704 27.791 5.871 1.00 31.48 235 MET A N 1
ATOM 1961 C CA . MET A 1 238 ? 33.754 26.949 6.410 1.00 32.68 235 MET A CA 1
ATOM 1962 C C . MET A 1 238 ? 33.815 27.113 7.948 1.00 31.59 235 MET A C 1
ATOM 1963 O O . MET A 1 238 ? 34.089 26.167 8.651 1.00 31.85 235 MET A O 1
ATOM 1968 N N . ASP A 1 239 ? 33.601 28.318 8.452 1.00 30.76 236 ASP A N 1
ATOM 1969 C CA . ASP A 1 239 ? 33.539 28.474 9.907 1.00 31.65 236 ASP A CA 1
ATOM 1970 C C . ASP A 1 239 ? 32.437 27.625 10.487 1.00 32.71 236 ASP A C 1
ATOM 1971 O O . ASP A 1 239 ? 32.674 26.972 11.501 1.00 33.81 236 ASP A O 1
ATOM 1976 N N . ILE A 1 240 ? 31.261 27.590 9.847 1.00 32.55 237 ILE A N 1
ATOM 1977 C CA . ILE A 1 240 ? 30.177 26.838 10.434 1.00 32.77 237 ILE A CA 1
ATOM 1978 C C . ILE A 1 240 ? 30.599 25.381 10.464 1.00 32.83 237 ILE A C 1
ATOM 1979 O O . ILE A 1 240 ? 30.557 24.745 11.500 1.00 32.41 237 ILE A O 1
ATOM 1984 N N . LYS A 1 241 ? 31.110 24.891 9.344 1.00 33.42 238 LYS A N 1
ATOM 1985 C CA . LYS A 1 241 ? 31.528 23.482 9.234 1.00 34.62 238 LYS A CA 1
ATOM 1986 C C . LYS A 1 241 ? 32.632 23.057 10.166 1.00 35.20 238 LYS A C 1
ATOM 1987 O O . LYS A 1 241 ? 32.530 22.000 10.809 1.00 35.32 238 LYS A O 1
ATOM 1993 N N . THR A 1 242 ? 33.712 23.832 10.234 1.00 35.41 239 THR A N 1
ATOM 1994 C CA . THR A 1 242 ? 34.829 23.409 11.052 1.00 36.17 239 THR A CA 1
ATOM 1995 C C . THR A 1 242 ? 34.531 23.611 12.505 1.00 37.02 239 THR A C 1
ATOM 1996 O O . THR A 1 242 ? 35.265 23.145 13.310 1.00 38.20 239 THR A O 1
ATOM 2000 N N . ASN A 1 243 ? 33.459 24.304 12.856 1.00 38.84 240 ASN A N 1
ATOM 2001 C CA . ASN A 1 243 ? 33.093 24.456 14.265 1.00 40.10 240 ASN A CA 1
ATOM 2002 C C . ASN A 1 243 ? 32.037 23.476 14.770 1.00 40.30 240 ASN A C 1
ATOM 2003 O O . ASN A 1 243 ? 31.485 23.660 15.859 1.00 39.61 240 ASN A O 1
ATOM 2008 N N . ALA A 1 244 ? 31.716 22.468 13.965 1.00 40.27 241 ALA A N 1
ATOM 2009 C CA . ALA A 1 244 ? 30.712 21.475 14.366 1.00 41.06 241 ALA A CA 1
ATOM 2010 C C . ALA A 1 244 ? 31.050 20.833 15.723 1.00 41.75 241 ALA A C 1
ATOM 2011 O O . ALA A 1 244 ? 30.198 20.744 16.568 1.00 42.11 241 ALA A O 1
ATOM 2013 N N . LYS A 1 245 ? 32.286 20.362 15.900 1.00 41.73 242 LYS A N 1
ATOM 2014 C CA . LYS A 1 245 ? 32.677 19.604 17.099 1.00 43.05 242 LYS A CA 1
ATOM 2015 C C . LYS A 1 245 ? 32.596 20.472 18.352 1.00 44.81 242 LYS A C 1
ATOM 2016 O O . LYS A 1 245 ? 32.536 19.987 19.490 1.00 43.95 242 LYS A O 1
ATOM 2022 N N . ASN A 1 246 ? 32.462 21.763 18.075 1.00 46.28 243 ASN A N 1
ATOM 2023 C CA . ASN A 1 246 ? 32.631 22.854 18.997 1.00 48.14 243 ASN A CA 1
ATOM 2024 C C . ASN A 1 246 ? 31.319 23.415 19.391 1.00 48.53 243 ASN A C 1
ATOM 2025 O O . ASN A 1 246 ? 31.278 24.407 20.086 1.00 48.41 243 ASN A O 1
ATOM 2030 N N . MET A 1 247 ? 30.236 22.801 18.919 1.00 50.23 244 MET A N 1
ATOM 2031 C CA . MET A 1 247 ? 28.891 23.405 19.003 1.00 51.81 244 MET A CA 1
ATOM 2032 C C . MET A 1 247 ? 28.308 23.602 20.385 1.00 53.76 244 MET A C 1
ATOM 2033 O O . MET A 1 247 ? 27.341 24.328 20.502 1.00 53.86 244 MET A O 1
ATOM 2038 N N . LEU A 1 248 ? 28.816 22.929 21.409 1.00 55.49 245 LEU A N 1
ATOM 2039 C CA . LEU A 1 248 ? 28.200 23.071 22.723 1.00 58.23 245 LEU A CA 1
ATOM 2040 C C . LEU A 1 248 ? 28.767 24.333 23.384 1.00 60.24 245 LEU A C 1
ATOM 2041 O O . LEU A 1 248 ? 28.108 24.964 24.196 1.00 61.02 245 LEU A O 1
ATOM 2046 N N . GLN A 1 249 ? 29.945 24.745 22.930 1.00 61.68 246 GLN A N 1
ATOM 2047 C CA . GLN A 1 249 ? 30.592 25.973 23.385 1.00 63.75 246 GLN A CA 1
ATOM 2048 C C . GLN A 1 249 ? 30.219 27.200 22.511 1.00 64.42 246 GLN A C 1
ATOM 2049 O O . GLN A 1 249 ? 31.102 27.973 22.157 1.00 64.63 246 GLN A O 1
ATOM 2055 N N . LEU A 1 250 ? 28.940 27.388 22.166 1.00 65.89 247 LEU A N 1
ATOM 2056 C CA . LEU A 1 250 ? 28.530 28.438 21.212 1.00 66.43 247 LEU A CA 1
ATOM 2057 C C . LEU A 1 250 ? 28.007 29.709 21.838 1.00 68.27 247 LEU A C 1
ATOM 2058 O O . LEU A 1 250 ? 27.005 29.673 22.540 1.00 69.96 247 LEU A O 1
ATOM 2063 N N . PRO A 1 251 ? 28.590 30.862 21.487 1.00 69.57 248 PRO A N 1
ATOM 2064 C CA . PRO A 1 251 ? 28.094 32.082 22.103 1.00 71.02 248 PRO A CA 1
ATOM 2065 C C . PRO A 1 251 ? 26.626 32.376 21.742 1.00 72.04 248 PRO A C 1
ATOM 2066 O O . PRO A 1 251 ? 26.084 31.754 20.799 1.00 71.82 248 PRO A O 1
ATOM 2070 N N . PRO A 1 252 ? 25.993 33.334 22.470 1.00 73.70 249 PRO A N 1
ATOM 2071 C CA . PRO A 1 252 ? 24.570 33.682 22.284 1.00 74.37 249 PRO A CA 1
ATOM 2072 C C . PRO A 1 252 ? 24.189 34.334 20.960 1.00 73.88 249 PRO A C 1
ATOM 2073 O O . PRO A 1 252 ? 23.134 34.938 20.889 1.00 74.95 249 PRO A O 1
ATOM 2077 N N . GLU A 1 253 ? 25.015 34.237 19.925 1.00 72.92 250 GLU A N 1
ATOM 2078 C CA . GLU A 1 253 ? 24.570 34.615 18.582 1.00 72.07 250 GLU A CA 1
ATOM 2079 C C . GLU A 1 253 ? 25.428 34.018 17.481 1.00 69.80 250 GLU A C 1
ATOM 2080 O O . GLU A 1 253 ? 25.646 34.692 16.506 1.00 69.96 250 GLU A O 1
ATOM 2086 N N . TYR A 1 254 ? 25.949 32.801 17.584 1.00 68.27 251 TYR A N 1
ATOM 2087 C CA . TYR A 1 254 ? 26.614 32.235 16.381 1.00 66.59 251 TYR A CA 1
ATOM 2088 C C . TYR A 1 254 ? 25.544 32.074 15.243 1.00 65.63 251 TYR A C 1
ATOM 2089 O O . TYR A 1 254 ? 25.854 32.309 14.075 1.00 65.66 251 TYR A O 1
ATOM 2098 N N . TYR A 1 255 ? 24.285 31.739 15.593 1.00 64.30 252 TYR A N 1
ATOM 2099 C CA . TYR A 1 255 ? 23.272 31.435 14.569 1.00 62.51 252 TYR A CA 1
ATOM 2100 C C . TYR A 1 255 ? 22.892 32.683 13.871 1.00 61.00 252 TYR A C 1
ATOM 2101 O O . TYR A 1 255 ? 23.232 32.881 12.699 1.00 60.72 252 TYR A O 1
ATOM 2110 N N . THR A 1 256 ? 22.170 33.522 14.598 1.00 59.11 253 THR A N 1
ATOM 2111 C CA . THR A 1 256 ? 21.717 34.769 14.060 1.00 58.40 253 THR A CA 1
ATOM 2112 C C . THR A 1 256 ? 22.841 35.527 13.251 1.00 56.09 253 THR A C 1
ATOM 2113 O O . THR A 1 256 ? 22.550 36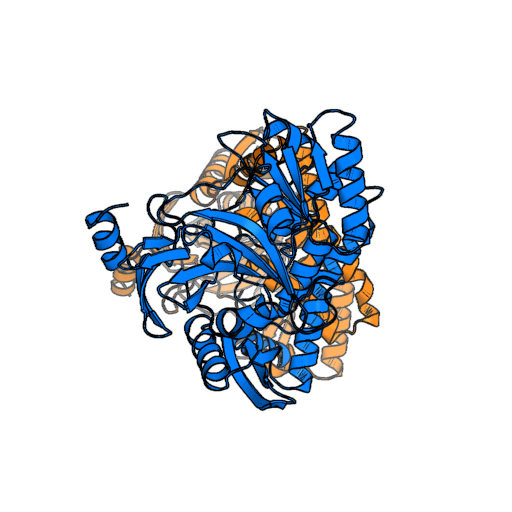.252 12.281 1.00 55.19 253 THR A O 1
ATOM 2117 N N . ASN A 1 257 ? 24.110 35.312 13.627 1.00 52.97 254 ASN A N 1
ATOM 2118 C CA . ASN A 1 257 ? 25.206 36.121 13.136 1.00 50.32 254 ASN A CA 1
ATOM 2119 C C . ASN A 1 257 ? 25.842 35.601 11.872 1.00 46.76 254 ASN A C 1
ATOM 2120 O O . ASN A 1 257 ? 25.946 36.331 10.911 1.00 44.54 254 ASN A O 1
ATOM 2125 N N . ARG A 1 258 ? 26.282 34.350 11.867 1.00 43.89 255 ARG A N 1
ATOM 2126 C CA . ARG A 1 258 ? 26.912 33.822 10.649 1.00 41.77 255 ARG A CA 1
ATOM 2127 C C . ARG A 1 258 ? 25.919 33.550 9.498 1.00 39.74 255 ARG A C 1
ATOM 2128 O O . ARG A 1 258 ? 26.257 33.682 8.331 1.00 38.30 255 ARG A O 1
ATOM 2136 N N . ILE A 1 259 ? 24.672 33.259 9.859 1.00 37.93 256 ILE A N 1
ATOM 2137 C CA . ILE A 1 259 ? 23.609 33.091 8.898 1.00 36.44 256 ILE A CA 1
ATOM 2138 C C . ILE A 1 259 ? 23.193 34.418 8.288 1.00 35.77 256 ILE A C 1
ATOM 2139 O O . ILE A 1 259 ? 23.033 34.513 7.073 1.00 34.90 256 ILE A O 1
ATOM 2144 N N . LEU A 1 260 ? 22.993 35.432 9.138 1.00 35.00 257 LEU A N 1
ATOM 2145 C CA . LEU A 1 260 ? 22.763 36.779 8.647 1.00 34.79 257 LEU A CA 1
ATOM 2146 C C . LEU A 1 260 ? 23.875 37.256 7.710 1.00 33.45 257 LEU A C 1
ATOM 2147 O O . LEU A 1 260 ? 23.619 38.041 6.819 1.00 33.85 257 LEU A O 1
ATOM 2152 N N . ARG A 1 261 ? 25.108 36.843 7.929 1.00 31.77 258 ARG A N 1
ATOM 2153 C CA . ARG A 1 261 ? 26.161 37.237 6.983 1.00 31.88 258 ARG A CA 1
ATOM 2154 C C . ARG A 1 261 ? 25.884 36.641 5.604 1.00 30.49 258 ARG A C 1
ATOM 2155 O O . ARG A 1 261 ? 25.988 37.308 4.612 1.00 29.49 258 ARG A O 1
ATOM 2163 N N . LEU A 1 262 ? 25.509 35.374 5.573 1.00 30.66 259 LEU A N 1
ATOM 2164 C CA A LEU A 1 262 ? 25.204 34.699 4.320 0.50 30.76 259 LEU A CA 1
ATOM 2165 C CA B LEU A 1 262 ? 25.181 34.688 4.336 0.50 30.45 259 LEU A CA 1
ATOM 2166 C C . LEU A 1 262 ? 23.912 35.262 3.736 1.00 31.58 259 LEU A C 1
ATOM 2167 O O . LEU A 1 262 ? 23.862 35.580 2.563 1.00 32.40 259 LEU A O 1
ATOM 2176 N N . VAL A 1 263 ? 22.893 35.446 4.562 1.00 31.87 260 VAL A N 1
ATOM 2177 C CA . VAL A 1 263 ? 21.639 35.945 4.041 1.00 33.42 260 VAL A CA 1
ATOM 2178 C C . VAL A 1 263 ? 21.755 37.346 3.469 1.00 33.41 260 VAL A C 1
ATOM 2179 O O . VAL A 1 263 ? 21.233 37.608 2.388 1.00 34.07 260 VAL A O 1
ATOM 2183 N N . LEU A 1 264 ? 22.446 38.240 4.155 1.00 32.50 261 LEU A N 1
ATOM 2184 C CA . LEU A 1 264 ? 22.612 39.606 3.624 1.00 33.54 261 LEU A CA 1
ATOM 2185 C C . LEU A 1 264 ? 23.486 39.738 2.369 1.00 32.70 261 LEU A C 1
ATOM 2186 O O . LEU A 1 264 ? 23.257 40.638 1.578 1.00 32.77 261 LEU A O 1
ATOM 2191 N N . PHE A 1 265 ? 24.450 38.829 2.187 1.00 32.23 262 PHE A N 1
ATOM 2192 C CA . PHE A 1 265 ? 25.186 38.717 0.937 1.00 31.25 262 PHE A CA 1
ATOM 2193 C C . PHE A 1 265 ? 24.238 38.258 -0.149 1.00 32.39 262 PHE A C 1
ATOM 2194 O O . PHE A 1 265 ? 24.201 38.823 -1.210 1.00 31.78 262 PHE A O 1
ATOM 2202 N N . MET A 1 266 ? 23.458 37.214 0.115 1.00 33.99 263 MET A N 1
ATOM 2203 C CA . MET A 1 266 ? 22.453 36.751 -0.878 1.00 35.14 263 MET A CA 1
ATOM 2204 C C . MET A 1 266 ? 21.530 37.858 -1.299 1.00 37.15 263 MET A C 1
ATOM 2205 O O . MET A 1 266 ? 21.201 37.983 -2.488 1.00 38.94 263 MET A O 1
ATOM 2210 N N . TYR A 1 267 ? 21.127 38.682 -0.333 1.00 37.65 264 TYR A N 1
ATOM 2211 C CA . TYR A 1 267 ? 20.236 39.794 -0.607 1.00 38.54 264 TYR A CA 1
ATOM 2212 C C . TYR A 1 267 ? 20.941 40.874 -1.395 1.00 39.01 264 TYR A C 1
ATOM 2213 O O . TYR A 1 267 ? 20.377 41.482 -2.294 1.00 40.28 264 TYR A O 1
ATOM 2222 N N . GLU A 1 268 ? 22.177 41.164 -1.042 1.00 38.60 265 GLU A N 1
ATOM 2223 C CA . GLU A 1 268 ? 22.890 42.172 -1.765 1.00 39.38 265 GLU A CA 1
ATOM 2224 C C . GLU A 1 268 ? 23.098 41.714 -3.206 1.00 40.55 265 GLU A C 1
ATOM 2225 O O . GLU A 1 268 ? 22.949 42.484 -4.115 1.00 40.92 265 GLU A O 1
ATOM 2231 N N . GLU A 1 269 ? 23.452 40.457 -3.401 1.00 41.57 266 GLU A N 1
ATOM 2232 C CA . GLU A 1 269 ? 23.780 39.980 -4.726 1.00 43.99 266 GLU A CA 1
ATOM 2233 C C . GLU A 1 269 ? 22.595 39.454 -5.529 1.00 45.88 266 GLU A C 1
ATOM 2234 O O . GLU A 1 269 ? 22.741 39.225 -6.694 1.00 46.51 266 GLU A O 1
ATOM 2240 N N . GLY A 1 270 ? 21.428 39.279 -4.926 1.00 47.64 267 GLY A N 1
ATOM 2241 C CA . GLY A 1 270 ? 20.324 38.592 -5.613 1.00 50.16 267 GLY A CA 1
ATOM 2242 C C . GLY A 1 270 ? 20.245 37.095 -5.312 1.00 51.04 267 GLY A C 1
ATOM 2243 O O . GLY A 1 270 ? 21.237 36.404 -5.294 1.00 48.91 267 GLY A O 1
ATOM 2244 N N . LEU A 1 271 ? 19.031 36.612 -5.071 1.00 55.04 268 LEU A N 1
ATOM 2245 C CA . LEU A 1 271 ? 18.752 35.210 -4.622 1.00 57.34 268 LEU A CA 1
ATOM 2246 C C . LEU A 1 271 ? 18.607 34.262 -5.819 1.00 60.02 268 LEU A C 1
ATOM 2247 O O . LEU A 1 271 ? 18.581 33.046 -5.648 1.00 60.33 268 LEU A O 1
ATOM 2252 N N . LYS A 1 272 ? 18.458 34.829 -7.027 1.00 62.72 269 LYS A N 1
ATOM 2253 C CA . LYS A 1 272 ? 18.525 34.027 -8.242 1.00 65.12 269 LYS A CA 1
ATOM 2254 C C . LYS A 1 272 ? 19.910 33.410 -8.259 1.00 64.66 269 LYS A C 1
ATOM 2255 O O . LYS A 1 272 ? 20.088 32.182 -8.064 1.00 66.22 269 LYS A O 1
ATOM 2261 N N . THR A 1 273 ? 20.900 34.278 -8.397 1.00 64.07 270 THR A N 1
ATOM 2262 C CA . THR A 1 273 ? 22.253 33.839 -8.709 1.00 63.78 270 THR A CA 1
ATOM 2263 C C . THR A 1 273 ? 23.049 33.269 -7.499 1.00 61.74 270 THR A C 1
ATOM 2264 O O . THR A 1 273 ? 24.240 32.949 -7.608 1.00 61.46 270 THR A O 1
ATOM 2268 N N . THR A 1 274 ? 22.383 33.113 -6.362 1.00 60.51 271 THR A N 1
ATOM 2269 C CA . THR A 1 274 ? 23.048 32.725 -5.122 1.00 58.48 271 THR A CA 1
ATOM 2270 C C . THR A 1 274 ? 22.402 31.466 -4.485 1.00 57.67 271 THR A C 1
ATOM 2271 O O . THR A 1 274 ? 22.702 31.126 -3.337 1.00 57.13 271 THR A O 1
ATOM 2275 N N . GLU A 1 275 ? 21.558 30.766 -5.261 1.00 57.82 272 GLU A N 1
ATOM 2276 C CA . GLU A 1 275 ? 20.752 29.618 -4.796 1.00 56.58 272 GLU A CA 1
ATOM 2277 C C . GLU A 1 275 ? 21.551 28.375 -4.298 1.00 54.22 272 GLU A C 1
ATOM 2278 O O . GLU A 1 275 ? 21.081 27.573 -3.457 1.00 54.49 272 GLU A O 1
ATOM 2284 N N . HIS A 1 276 ? 22.754 28.193 -4.828 1.00 51.37 273 HIS A N 1
ATOM 2285 C CA . HIS A 1 276 ? 23.611 27.089 -4.423 1.00 48.41 273 HIS A CA 1
ATOM 2286 C C . HIS A 1 276 ? 23.953 27.204 -2.920 1.00 44.45 273 HIS A C 1
ATOM 2287 O O . HIS A 1 276 ? 24.373 26.231 -2.328 1.00 41.35 273 HIS A O 1
ATOM 2294 N N . LEU A 1 277 ? 23.794 28.396 -2.332 1.00 41.80 274 LEU A N 1
ATOM 2295 C CA . LEU A 1 277 ? 24.101 28.597 -0.921 1.00 39.82 274 LEU A CA 1
ATOM 2296 C C . LEU A 1 277 ? 23.108 27.840 -0.010 1.00 37.78 274 LEU A C 1
ATOM 2297 O O . LEU A 1 277 ? 23.431 27.504 1.102 1.00 35.79 274 LEU A O 1
ATOM 2302 N N . TYR A 1 278 ? 21.928 27.526 -0.492 1.00 36.55 275 TYR A N 1
ATOM 2303 C CA . TYR A 1 278 ? 21.051 26.698 0.296 1.00 35.90 275 TYR A CA 1
ATOM 2304 C C . TYR A 1 278 ? 21.724 25.381 0.654 1.00 36.04 275 TYR A C 1
ATOM 2305 O O . TYR A 1 278 ? 21.928 25.062 1.845 1.00 34.58 275 TYR A O 1
ATOM 2314 N N . GLU A 1 279 ? 22.092 24.613 -0.373 1.00 36.39 276 GLU A N 1
ATOM 2315 C CA . GLU A 1 279 ? 22.704 23.322 -0.139 1.00 37.03 276 GLU A CA 1
ATOM 2316 C C . GLU A 1 279 ? 23.998 23.488 0.635 1.00 34.84 276 GLU A C 1
ATOM 2317 O O . GLU A 1 279 ? 24.284 22.737 1.562 1.00 33.95 276 GLU A O 1
ATOM 2323 N N . GLU A 1 280 ? 24.782 24.482 0.265 1.00 33.59 277 GLU A N 1
ATOM 2324 C CA . GLU A 1 280 ? 26.037 24.696 0.953 1.00 32.70 277 GLU A CA 1
ATOM 2325 C C . GLU A 1 280 ? 25.826 25.013 2.432 1.00 31.05 277 GLU A C 1
ATOM 2326 O O . GLU A 1 280 ? 26.499 24.414 3.298 1.00 30.60 277 GLU A O 1
ATOM 2332 N N . LEU A 1 281 ? 24.863 25.874 2.770 1.00 29.60 278 LEU A N 1
ATOM 2333 C CA . LEU A 1 281 ? 24.628 26.127 4.203 1.00 28.35 278 LEU A CA 1
ATOM 2334 C C . LEU A 1 281 ? 24.229 24.812 4.978 1.00 27.76 278 LEU A C 1
ATOM 2335 O O . LEU A 1 281 ? 24.717 24.569 6.062 1.00 27.26 278 LEU A O 1
ATOM 2340 N N . GLY A 1 282 ? 23.372 23.980 4.383 1.00 27.37 279 GLY A N 1
ATOM 2341 C CA . GLY A 1 282 ? 22.978 22.686 4.903 1.00 27.36 279 GLY A CA 1
ATOM 2342 C C . GLY A 1 282 ? 24.165 21.755 5.115 1.00 28.63 279 GLY A C 1
ATOM 2343 O O . GLY A 1 282 ? 24.308 21.104 6.159 1.00 26.53 279 GLY A O 1
ATOM 2344 N N . ARG A 1 283 ? 25.035 21.688 4.113 1.00 30.33 280 ARG A N 1
ATOM 2345 C CA . ARG A 1 283 ? 26.262 20.882 4.212 1.00 30.60 280 ARG A CA 1
ATOM 2346 C C . ARG A 1 283 ? 27.179 21.369 5.249 1.00 29.52 280 ARG A C 1
ATOM 2347 O O . ARG A 1 283 ? 27.812 20.609 5.902 1.00 31.32 280 ARG A O 1
ATOM 2355 N N . ALA A 1 284 ? 27.308 22.658 5.395 1.00 29.53 281 ALA A N 1
ATOM 2356 C CA . ALA A 1 284 ? 28.151 23.149 6.419 1.00 28.38 281 ALA A CA 1
ATOM 2357 C C . ALA A 1 284 ? 27.701 22.585 7.785 1.00 29.95 281 ALA A C 1
ATOM 2358 O O . ALA A 1 284 ? 28.531 22.077 8.503 1.00 30.28 281 ALA A O 1
ATOM 2360 N N . PHE A 1 285 ? 26.417 22.648 8.144 1.00 30.81 282 PHE A N 1
ATOM 2361 C CA . PHE A 1 285 ? 25.987 22.112 9.431 1.00 31.08 282 PHE A CA 1
ATOM 2362 C C . PHE A 1 285 ? 25.972 20.601 9.427 1.00 33.07 282 PHE A C 1
ATOM 2363 O O . PHE A 1 285 ? 26.439 19.953 10.349 1.00 34.05 282 PHE A O 1
ATOM 2371 N N . ILE A 1 286 ? 25.397 20.016 8.402 1.00 33.94 283 ILE A N 1
ATOM 2372 C CA . ILE A 1 286 ? 25.177 18.601 8.434 1.00 34.31 283 ILE A CA 1
ATOM 2373 C C . ILE A 1 286 ? 26.489 17.823 8.294 1.00 34.81 283 ILE A C 1
ATOM 2374 O O . ILE A 1 286 ? 26.718 16.869 9.039 1.00 35.97 283 ILE A O 1
ATOM 2379 N N . ASP A 1 287 ? 27.345 18.166 7.342 1.00 33.55 284 ASP A N 1
ATOM 2380 C CA . ASP A 1 287 ? 28.554 17.339 7.191 1.00 34.19 284 ASP A CA 1
ATOM 2381 C C . ASP A 1 287 ? 29.581 17.481 8.300 1.00 33.52 284 ASP A C 1
ATOM 2382 O O . ASP A 1 287 ? 30.262 16.514 8.614 1.00 35.63 284 ASP A O 1
ATOM 2387 N N . GLY A 1 288 ? 29.674 18.630 8.943 1.00 32.75 285 GLY A N 1
ATOM 2388 C CA . GLY A 1 288 ? 30.585 18.748 10.089 1.00 32.75 285 GLY A CA 1
ATOM 2389 C C . GLY A 1 288 ? 30.163 17.874 11.248 1.00 33.20 285 GLY A C 1
ATOM 2390 O O . GLY A 1 288 ? 30.962 17.254 11.885 1.00 33.11 285 GLY A O 1
ATOM 2391 N N . LEU A 1 289 ? 28.874 17.812 11.481 1.00 35.00 286 LEU A N 1
ATOM 2392 C CA . LEU A 1 289 ? 28.314 17.026 12.567 1.00 37.66 286 LEU A CA 1
ATOM 2393 C C . LEU A 1 289 ? 28.363 15.548 12.206 1.00 38.12 286 LEU A C 1
ATOM 2394 O O . LEU A 1 289 ? 28.678 14.746 13.049 1.00 38.20 286 LEU A O 1
ATOM 2399 N N . PHE A 1 290 ? 28.082 15.198 10.948 1.00 39.10 287 PHE A N 1
ATOM 2400 C CA . PHE A 1 290 ? 28.156 13.790 10.493 1.00 40.78 287 PHE A CA 1
ATOM 2401 C C . PHE A 1 290 ? 29.543 13.246 10.695 1.00 41.83 287 PHE A C 1
ATOM 2402 O O . PHE A 1 290 ? 29.713 12.135 11.143 1.00 43.80 287 PHE A O 1
ATOM 2410 N N . GLN A 1 291 ? 30.552 14.038 10.350 1.00 41.69 288 GLN A N 1
ATOM 2411 C CA . GLN A 1 291 ? 31.921 13.640 10.612 1.00 41.39 288 GLN A CA 1
ATOM 2412 C C . GLN A 1 291 ? 32.247 13.503 12.065 1.00 39.73 288 GLN A C 1
ATOM 2413 O O . GLN A 1 291 ? 33.106 12.708 12.408 1.00 41.13 288 GLN A O 1
ATOM 2419 N N . ALA A 1 292 ? 31.676 14.336 12.926 1.00 37.26 289 ALA A N 1
ATOM 2420 C CA . ALA A 1 292 ? 31.931 14.157 14.340 1.00 36.37 289 ALA A CA 1
ATOM 2421 C C . ALA A 1 292 ? 31.255 12.852 14.859 1.00 36.76 289 ALA A C 1
ATOM 2422 O O . ALA A 1 292 ? 31.826 12.188 15.730 1.00 35.42 289 ALA A O 1
ATOM 2424 N N . ILE A 1 293 ? 30.069 12.496 14.323 1.00 36.21 290 ILE A N 1
ATOM 2425 C CA . ILE A 1 293 ? 29.455 11.194 14.606 1.00 37.38 290 ILE A CA 1
ATOM 2426 C C . ILE A 1 293 ? 30.243 10.001 14.069 1.00 38.82 290 ILE A C 1
ATOM 2427 O O . ILE A 1 293 ? 30.394 8.980 14.760 1.00 38.39 290 ILE A O 1
ATOM 2432 N N . GLU A 1 294 ? 30.715 10.085 12.823 1.00 39.42 291 GLU A N 1
ATOM 2433 C CA . GLU A 1 294 ? 31.614 9.009 12.300 1.00 40.29 291 GLU A CA 1
ATOM 2434 C C . GLU A 1 294 ? 32.864 8.865 13.200 1.00 38.88 291 GLU A C 1
ATOM 2435 O O . GLU A 1 294 ? 33.269 7.740 13.473 1.00 38.02 291 GLU A O 1
ATOM 2441 N N . GLN A 1 295 ? 33.456 9.985 13.635 1.00 36.26 292 GLN A N 1
ATOM 2442 C CA . GLN A 1 295 ? 34.662 9.912 14.429 1.00 36.38 292 GLN A CA 1
ATOM 2443 C C . GLN A 1 295 ? 34.336 9.277 15.800 1.00 37.54 292 GLN A C 1
ATOM 2444 O O . GLN A 1 295 ? 35.085 8.397 16.273 1.00 37.38 292 GLN A O 1
ATOM 2450 N N . PHE A 1 296 ? 33.207 9.674 16.382 1.00 36.73 293 PHE A N 1
ATOM 2451 C CA . PHE A 1 296 ? 32.729 9.070 17.611 1.00 38.19 293 PHE A CA 1
ATOM 2452 C C . PHE A 1 296 ? 32.513 7.569 17.498 1.00 40.48 293 PHE A C 1
ATOM 2453 O O . PHE A 1 296 ? 32.879 6.823 18.417 1.00 40.93 293 PHE A O 1
ATOM 2461 N N . GLU A 1 297 ? 31.890 7.119 16.406 1.00 41.84 294 GLU A N 1
ATOM 2462 C CA . GLU A 1 297 ? 31.680 5.683 16.213 1.00 44.78 294 GLU A CA 1
ATOM 2463 C C . GLU A 1 297 ? 32.980 4.915 16.030 1.00 45.45 294 GLU A C 1
ATOM 2464 O O . GLU A 1 297 ? 33.107 3.796 16.501 1.00 47.60 294 GLU A O 1
ATOM 2470 N N . LYS A 1 298 ? 33.941 5.506 15.340 1.00 45.56 295 LYS A N 1
ATOM 2471 C CA . LYS A 1 298 ? 35.245 4.867 15.126 1.00 46.94 295 LYS A CA 1
ATOM 2472 C C . LYS A 1 298 ? 36.112 4.876 16.387 1.00 46.62 295 LYS A C 1
ATOM 2473 O O . LYS A 1 298 ? 36.529 3.844 16.841 1.00 47.18 295 LYS A O 1
ATOM 2479 N N . GLU A 1 299 ? 36.362 6.044 16.947 1.00 46.13 296 GLU A N 1
ATOM 2480 C CA . GLU A 1 299 ? 37.388 6.205 17.976 1.00 47.14 296 GLU A CA 1
ATOM 2481 C C . GLU A 1 299 ? 36.800 6.446 19.338 1.00 47.22 296 GLU A C 1
ATOM 2482 O O . GLU A 1 299 ? 37.562 6.632 20.276 1.00 47.83 296 GLU A O 1
ATOM 2488 N N . HIS A 1 300 ? 35.473 6.536 19.454 1.00 47.27 297 HIS A N 1
ATOM 2489 C CA . HIS A 1 300 ? 34.808 6.579 20.776 1.00 48.08 297 HIS A CA 1
ATOM 2490 C C . HIS A 1 300 ? 35.068 7.893 21.549 1.00 47.69 297 HIS A C 1
ATOM 2491 O O . HIS A 1 300 ? 34.782 8.008 22.746 1.00 47.65 297 HIS A O 1
ATOM 2498 N N . LYS A 1 301 ? 35.583 8.884 20.817 1.00 46.81 298 LYS A N 1
ATOM 2499 C CA . LYS A 1 301 ? 35.886 10.222 21.307 1.00 46.96 298 LYS A CA 1
ATOM 2500 C C . LYS A 1 301 ? 35.665 11.214 20.159 1.00 44.74 298 LYS A C 1
ATOM 2501 O O . LYS A 1 301 ? 35.933 10.906 18.967 1.00 44.47 298 LYS A O 1
ATOM 2507 N N . VAL A 1 302 ? 35.245 12.425 20.502 1.00 43.00 299 VAL A N 1
ATOM 2508 C CA . VAL A 1 302 ? 35.185 13.492 19.506 1.00 40.01 299 VAL A CA 1
ATOM 2509 C C . VAL A 1 302 ? 36.305 14.504 19.802 1.00 40.02 299 VAL A C 1
ATOM 2510 O O . VAL A 1 302 ? 36.350 15.115 20.867 1.00 40.39 299 VAL A O 1
ATOM 2514 N N . TYR A 1 303 ? 37.208 14.665 18.849 1.00 39.60 300 TYR A N 1
ATOM 2515 C CA . TYR A 1 303 ? 38.397 15.454 19.078 1.00 39.91 300 TYR A CA 1
ATOM 2516 C C . TYR A 1 303 ? 38.969 16.022 17.759 1.00 39.21 300 TYR A C 1
ATOM 2517 O O . TYR A 1 303 ? 38.692 15.476 16.675 1.00 40.09 300 TYR A O 1
ATOM 2526 N N . LYS A 1 304 ? 39.745 17.102 17.866 1.00 38.88 301 LYS A N 1
ATOM 2527 C CA . LYS A 1 304 ? 40.534 17.652 16.738 1.00 38.95 301 LYS A CA 1
ATOM 2528 C C . LYS A 1 304 ? 42.006 17.417 16.998 1.00 38.99 301 LYS A C 1
ATOM 2529 O O . LYS A 1 304 ? 42.445 17.621 18.101 1.00 40.21 301 LYS A O 1
ATOM 2535 N N . THR A 1 305 ? 42.769 16.999 16.003 1.00 39.22 302 THR A N 1
ATOM 2536 C CA . THR A 1 305 ? 44.207 16.796 16.201 1.00 41.06 302 THR A CA 1
ATOM 2537 C C . THR A 1 305 ? 44.939 18.013 15.661 1.00 40.00 302 THR A C 1
ATOM 2538 O O . THR A 1 305 ? 44.589 18.514 14.621 1.00 40.26 302 THR A O 1
ATOM 2542 N N . PHE A 1 306 ? 45.947 18.478 16.389 1.00 40.46 303 PHE A N 1
ATOM 2543 C CA . PHE A 1 306 ? 46.811 19.610 15.990 1.00 39.76 303 PHE A CA 1
ATOM 2544 C C . PHE A 1 306 ? 48.236 19.172 15.902 1.00 40.35 303 PHE A C 1
ATOM 2545 O O . PHE A 1 306 ? 48.628 18.298 16.680 1.00 41.36 303 PHE A O 1
ATOM 2553 N N . THR A 1 307 ? 49.007 19.734 14.969 1.00 39.61 304 THR A N 1
ATOM 2554 C CA . THR A 1 307 ? 50.424 19.379 14.865 1.00 41.44 304 THR A CA 1
ATOM 2555 C C . THR A 1 307 ? 51.302 20.598 14.646 1.00 40.91 304 THR A C 1
ATOM 2556 O O . THR A 1 307 ? 50.987 21.453 13.861 1.00 41.96 304 THR A O 1
ATOM 2560 N N . CYS A 1 308 ? 52.399 20.711 15.362 1.00 41.65 305 CYS A N 1
ATOM 2561 C CA . CYS A 1 308 ? 53.252 21.901 15.229 1.00 41.03 305 CYS A CA 1
ATOM 2562 C C . CYS A 1 308 ? 54.670 21.607 15.705 1.00 41.00 305 CYS A C 1
ATOM 2563 O O . CYS A 1 308 ? 54.916 20.573 16.316 1.00 40.99 305 CYS A O 1
ATOM 2566 N N . LYS A 1 309 ? 55.600 22.499 15.361 1.00 41.25 306 LYS A N 1
ATOM 2567 C CA . LYS A 1 309 ? 57.079 22.299 15.505 1.00 41.78 306 LYS A CA 1
ATOM 2568 C C . LYS A 1 309 ? 57.737 23.307 16.439 1.00 40.70 306 LYS A C 1
ATOM 2569 O O . LYS A 1 309 ? 57.447 24.491 16.342 1.00 40.08 306 LYS A O 1
ATOM 2575 N N . PHE A 1 310 ? 58.669 22.881 17.268 1.00 40.18 307 PHE A N 1
ATOM 2576 C CA . PHE A 1 310 ? 59.382 23.823 18.115 1.00 41.33 307 PHE A CA 1
ATOM 2577 C C . PHE A 1 310 ? 60.875 23.660 18.003 1.00 43.45 307 PHE A C 1
ATOM 2578 O O . PHE A 1 310 ? 61.350 22.568 17.771 1.00 44.77 307 PHE A O 1
ATOM 2586 N N . ARG A 1 311 ? 61.594 24.758 18.209 1.00 45.12 308 ARG A N 1
ATOM 2587 C CA . ARG A 1 311 ? 63.047 24.754 18.393 1.00 47.36 308 ARG A CA 1
ATOM 2588 C C . ARG A 1 311 ? 63.413 24.223 19.786 1.00 49.53 308 ARG A C 1
ATOM 2589 O O . ARG A 1 311 ? 64.418 23.514 19.933 1.00 50.11 308 ARG A O 1
ATOM 2597 N N . LYS A 1 312 ? 62.565 24.502 20.781 1.00 49.76 309 LYS A N 1
ATOM 2598 C CA . LYS A 1 312 ? 62.814 24.050 22.130 1.00 51.42 309 LYS A CA 1
ATOM 2599 C C . LYS A 1 312 ? 61.700 23.149 22.642 1.00 51.20 309 LYS A C 1
ATOM 2600 O O . LYS A 1 312 ? 60.520 23.513 22.573 1.00 51.08 309 LYS A O 1
ATOM 2606 N N . LYS A 1 313 ? 62.079 22.017 23.215 1.00 51.12 310 LYS A N 1
ATOM 2607 C CA . LYS A 1 313 ? 61.153 21.146 23.965 1.00 51.09 310 LYS A CA 1
ATOM 2608 C C . LYS A 1 313 ? 60.426 21.819 25.122 1.00 50.13 310 LYS A C 1
ATOM 2609 O O . LYS A 1 313 ? 59.235 21.680 25.255 1.00 50.11 310 LYS A O 1
ATOM 2615 N N . GLU A 1 314 ? 61.121 22.535 25.977 1.00 50.47 311 GLU A N 1
ATOM 2616 C CA . GLU A 1 314 ? 60.430 23.202 27.081 1.00 50.95 311 GLU A CA 1
ATOM 2617 C C . GLU A 1 314 ? 59.211 24.034 26.562 1.00 47.86 311 GLU A C 1
ATOM 2618 O O . GLU A 1 314 ? 58.182 24.103 27.223 1.00 47.12 311 GLU A O 1
ATOM 2624 N N . ASN A 1 315 ? 59.352 24.632 25.384 1.00 45.56 312 ASN A N 1
ATOM 2625 C CA . ASN A 1 315 ? 58.301 25.436 24.759 1.00 44.33 312 ASN A CA 1
ATOM 2626 C C . ASN A 1 315 ? 57.062 24.669 24.290 1.00 43.05 312 ASN A C 1
ATOM 2627 O O . ASN A 1 315 ? 55.952 25.208 24.341 1.00 40.99 312 ASN A O 1
ATOM 2632 N N . ALA A 1 316 ? 57.252 23.417 23.877 1.00 42.95 313 ALA A N 1
ATOM 2633 C CA . ALA A 1 316 ? 56.137 22.586 23.502 1.00 42.49 313 ALA A CA 1
ATOM 2634 C C . ALA A 1 316 ? 55.412 22.182 24.731 1.00 43.38 313 ALA A C 1
ATOM 2635 O O . ALA A 1 316 ? 54.186 22.191 24.734 1.00 43.40 313 ALA A O 1
ATOM 2637 N N . ILE A 1 317 ? 56.148 21.851 25.794 1.00 45.35 314 ILE A N 1
ATOM 2638 C CA . ILE A 1 317 ? 55.532 21.498 27.078 1.00 46.25 314 ILE A CA 1
ATOM 2639 C C . ILE A 1 317 ? 54.781 22.712 27.608 1.00 46.39 314 ILE A C 1
ATOM 2640 O O . ILE A 1 317 ? 53.638 22.582 28.015 1.00 45.89 314 ILE A O 1
ATOM 2645 N N . ALA A 1 318 ? 55.409 23.891 27.557 1.00 46.48 315 ALA A N 1
ATOM 2646 C CA . ALA A 1 318 ? 54.760 25.128 28.001 1.00 47.09 315 ALA A CA 1
ATOM 2647 C C . ALA A 1 318 ? 53.484 25.403 27.199 1.00 47.13 315 ALA A C 1
ATOM 2648 O O . ALA A 1 318 ? 52.476 25.898 27.764 1.00 48.25 315 ALA A O 1
ATOM 2650 N N . LEU A 1 319 ? 53.497 25.072 25.901 1.00 46.42 316 LEU A N 1
ATOM 2651 C CA . LEU A 1 319 ? 52.294 25.263 25.097 1.00 45.89 316 LEU A CA 1
ATOM 2652 C C . LEU A 1 319 ? 51.143 24.352 25.559 1.00 46.70 316 LEU A C 1
ATOM 2653 O O . LEU A 1 319 ? 50.041 24.844 25.712 1.00 46.59 316 LEU A O 1
ATOM 2658 N N . LEU A 1 320 ? 51.388 23.050 25.737 1.00 47.91 317 LEU A N 1
ATOM 2659 C CA . LEU A 1 320 ? 50.381 22.132 26.326 1.00 49.19 317 LEU A CA 1
ATOM 2660 C C . LEU A 1 320 ? 49.800 22.679 27.600 1.00 50.56 317 LEU A C 1
ATOM 2661 O O . LEU A 1 320 ? 48.579 22.652 27.793 1.00 49.92 317 LEU A O 1
ATOM 2666 N N . GLU A 1 321 ? 50.675 23.145 28.490 1.00 52.62 318 GLU A N 1
ATOM 2667 C CA A GLU A 1 321 ? 50.218 23.641 29.794 0.60 54.32 318 GLU A CA 1
ATOM 2668 C CA B GLU A 1 321 ? 50.238 23.667 29.792 0.40 53.98 318 GLU A CA 1
ATOM 2669 C C . GLU A 1 321 ? 49.388 24.929 29.609 1.00 53.60 318 GLU A C 1
ATOM 2670 O O . GLU A 1 321 ? 48.351 25.116 30.275 1.00 53.60 318 GLU A O 1
ATOM 2681 N N . LEU A 1 322 ? 49.790 25.793 28.676 1.00 52.34 319 LEU A N 1
ATOM 2682 C CA . LEU A 1 322 ? 48.936 26.950 28.374 1.00 52.15 319 LEU A CA 1
ATOM 2683 C C . LEU A 1 322 ? 47.522 26.522 27.903 1.00 52.13 319 LEU A C 1
ATOM 2684 O O . LEU A 1 322 ? 46.506 27.002 28.418 1.00 53.56 319 LEU A O 1
ATOM 2689 N N . LEU A 1 323 ? 47.452 25.605 26.959 1.00 51.79 320 LEU A N 1
ATOM 2690 C CA . LEU A 1 323 ? 46.170 25.235 26.396 1.00 52.33 320 LEU A CA 1
ATOM 2691 C C . LEU A 1 323 ? 45.228 24.529 27.410 1.00 54.46 320 LEU A C 1
ATOM 2692 O O . LEU A 1 323 ? 44.034 24.722 27.366 1.00 54.46 320 LEU A O 1
ATOM 2697 N N . SER A 1 324 ? 45.756 23.735 28.323 1.00 57.39 321 SER A N 1
ATOM 2698 C CA . SER A 1 324 ? 44.926 23.167 29.405 1.00 60.14 321 SER A CA 1
ATOM 2699 C C . SER A 1 324 ? 44.233 24.242 30.263 1.00 62.32 321 SER A C 1
ATOM 2700 O O . SER A 1 324 ? 43.094 24.056 30.670 1.00 63.23 321 SER A O 1
ATOM 2703 N N . LYS A 1 325 ? 44.901 25.363 30.518 1.00 64.33 322 LYS A N 1
ATOM 2704 C CA . LYS A 1 325 ? 44.328 26.402 31.376 1.00 67.01 322 LYS A CA 1
ATOM 2705 C C . LYS A 1 325 ? 43.183 27.209 30.747 1.00 67.93 322 LYS A C 1
ATOM 2706 O O . LYS A 1 325 ? 42.371 27.762 31.471 1.00 69.15 322 LYS A O 1
ATOM 2712 N N . THR A 1 326 ? 43.103 27.298 29.420 1.00 68.77 323 THR A N 1
ATOM 2713 C CA . THR A 1 326 ? 41.985 28.037 28.788 1.00 69.44 323 THR A CA 1
ATOM 2714 C C . THR A 1 326 ? 40.788 27.084 28.647 1.00 70.54 323 THR A C 1
ATOM 2715 O O . THR A 1 326 ? 39.958 26.927 29.567 1.00 71.79 323 THR A O 1
ATOM 2719 N N . SER A 1 327 ? 40.701 26.457 27.488 1.00 70.31 324 SER A N 1
ATOM 2720 C CA . SER A 1 327 ? 39.989 25.197 27.328 1.00 71.26 324 SER A CA 1
ATOM 2721 C C . SER A 1 327 ? 39.614 24.442 28.641 1.00 72.73 324 SER A C 1
ATOM 2722 O O . SER A 1 327 ? 40.407 23.642 29.152 1.00 73.99 324 SER A O 1
ATOM 2725 N N . LYS A 1 328 ? 38.423 24.710 29.185 1.00 73.03 325 LYS A N 1
ATOM 2726 C CA . LYS A 1 328 ? 37.776 23.780 30.127 1.00 73.67 325 LYS A CA 1
ATOM 2727 C C . LYS A 1 328 ? 36.643 23.102 29.341 1.00 72.23 325 LYS A C 1
ATOM 2728 O O . LYS A 1 328 ? 36.208 23.643 28.315 1.00 70.03 325 LYS A O 1
ATOM 2734 N N . HIS A 1 329 ? 36.217 21.910 29.794 1.00 71.94 326 HIS A N 1
ATOM 2735 C CA . HIS A 1 329 ? 35.364 20.977 29.002 1.00 70.70 326 HIS A CA 1
ATOM 2736 C C . HIS A 1 329 ? 36.137 20.390 27.784 1.00 67.82 326 HIS A C 1
ATOM 2737 O O . HIS A 1 329 ? 35.723 19.379 27.183 1.00 67.24 326 HIS A O 1
ATOM 2744 N N . ILE A 1 330 ? 37.207 21.066 27.375 1.00 64.61 327 ILE A N 1
ATOM 2745 C CA . ILE A 1 330 ? 38.104 20.558 26.341 1.00 62.07 327 ILE A CA 1
ATOM 2746 C C . ILE A 1 330 ? 39.301 19.918 27.042 1.00 61.24 327 ILE A C 1
ATOM 2747 O O . ILE A 1 330 ? 39.912 20.550 27.888 1.00 61.46 327 ILE A O 1
ATOM 2752 N N . GLN A 1 331 ? 39.613 18.668 26.712 1.00 59.45 328 GLN A N 1
ATOM 2753 C CA . GLN A 1 331 ? 40.789 18.004 27.251 1.00 58.99 328 GLN A CA 1
ATOM 2754 C C . GLN A 1 331 ? 41.934 18.152 26.264 1.00 57.30 328 GLN A C 1
ATOM 2755 O O . GLN A 1 331 ? 41.789 17.766 25.101 1.00 56.67 328 GLN A O 1
ATOM 2761 N N . VAL A 1 332 ? 43.071 18.687 26.724 1.00 56.33 329 VAL A N 1
ATOM 2762 C CA . VAL A 1 332 ? 44.321 18.676 25.939 1.00 54.88 329 VAL A CA 1
ATOM 2763 C C . VAL A 1 332 ? 45.112 17.422 26.277 1.00 55.56 329 VAL A C 1
ATOM 2764 O O . VAL A 1 332 ? 45.343 17.097 27.460 1.00 57.89 329 VAL A O 1
ATOM 2768 N N . LYS A 1 333 ? 45.418 16.660 25.242 1.00 54.94 330 LYS A N 1
ATOM 2769 C CA . LYS A 1 333 ? 45.957 15.312 25.383 1.00 56.67 330 LYS A CA 1
ATOM 2770 C C . LYS A 1 333 ? 47.074 15.102 24.363 1.00 56.24 330 LYS A C 1
ATOM 2771 O O . LYS A 1 333 ? 46.801 15.014 23.168 1.00 55.32 330 LYS A O 1
ATOM 2777 N N . GLU A 1 334 ? 48.314 15.024 24.849 1.00 56.51 331 GLU A N 1
ATOM 2778 C CA . GLU A 1 334 ? 49.487 14.878 24.006 1.00 56.40 331 GLU A CA 1
ATOM 2779 C C . GLU A 1 334 ? 49.454 13.543 23.301 1.00 56.53 331 GLU A C 1
ATOM 2780 O O . GLU A 1 334 ? 49.169 12.556 23.932 1.00 57.42 331 GLU A O 1
ATOM 2786 N N . ARG A 1 335 ? 49.774 13.496 22.015 1.00 56.49 332 ARG A N 1
ATOM 2787 C CA . ARG A 1 335 ? 50.019 12.204 21.341 1.00 58.03 332 ARG A CA 1
ATOM 2788 C C . ARG A 1 335 ? 51.508 11.965 21.154 1.00 58.99 332 ARG A C 1
ATOM 2789 O O . ARG A 1 335 ? 52.024 10.958 21.605 1.00 60.99 332 ARG A O 1
ATOM 2797 N N . ARG A 1 336 ? 52.195 12.904 20.511 1.00 58.62 333 ARG A N 1
ATOM 2798 C CA . ARG A 1 336 ? 53.621 12.756 20.144 1.00 59.74 333 ARG A CA 1
ATOM 2799 C C . ARG A 1 336 ? 54.453 14.010 20.492 1.00 58.91 333 ARG A C 1
ATOM 2800 O O . ARG A 1 336 ? 54.038 15.139 20.189 1.00 57.88 333 ARG A O 1
ATOM 2808 N N . LEU A 1 337 ? 55.605 13.800 21.133 1.00 59.26 334 LEU A N 1
ATOM 2809 C CA . LEU A 1 337 ? 56.631 14.824 21.301 1.00 58.84 334 LEU A CA 1
ATOM 2810 C C . LEU A 1 337 ? 57.988 14.188 21.020 1.00 60.23 334 LEU A C 1
ATOM 2811 O O . LEU A 1 337 ? 58.557 13.495 21.851 1.00 60.82 334 LEU A O 1
ATOM 2816 N N . GLU A 1 338 ? 58.496 14.457 19.827 1.00 60.94 335 GLU A N 1
ATOM 2817 C CA . GLU A 1 338 ? 59.636 13.748 19.258 1.00 62.97 335 GLU A CA 1
ATOM 2818 C C . GLU A 1 338 ? 60.596 14.702 18.520 1.00 62.97 335 GLU A C 1
ATOM 2819 O O . GLU A 1 338 ? 60.155 15.544 17.731 1.00 62.64 335 GLU A O 1
ATOM 2825 N N . LYS A 1 339 ? 61.897 14.547 18.715 1.00 64.25 336 LYS A N 1
ATOM 2826 C CA . LYS A 1 339 ? 62.840 15.197 17.822 1.00 64.42 336 LYS A CA 1
ATOM 2827 C C . LYS A 1 339 ? 62.516 14.866 16.366 1.00 64.26 336 LYS A C 1
ATOM 2828 O O . LYS A 1 339 ? 62.101 13.764 16.045 1.00 64.98 336 LYS A O 1
ATOM 2834 N N . GLU A 1 340 ? 62.675 15.851 15.496 1.00 63.82 337 GLU A N 1
ATOM 2835 C CA . GLU A 1 340 ? 62.383 15.708 14.081 1.00 63.62 337 GLU A CA 1
ATOM 2836 C C . GLU A 1 340 ? 63.224 16.786 13.415 1.00 63.17 337 GLU A C 1
ATOM 2837 O O . GLU A 1 340 ? 62.934 17.984 13.547 1.00 62.50 337 GLU A O 1
ATOM 2843 N N . GLY A 1 341 ? 64.315 16.364 12.773 1.00 63.55 338 GLY A N 1
ATOM 2844 C CA . GLY A 1 341 ? 65.302 17.292 12.232 1.00 63.18 338 GLY A CA 1
ATOM 2845 C C . GLY A 1 341 ? 65.912 18.016 13.405 1.00 63.08 338 GLY A C 1
ATOM 2846 O O . GLY A 1 341 ? 66.306 17.363 14.390 1.00 63.72 338 GLY A O 1
ATOM 2847 N N . ASP A 1 342 ? 65.969 19.346 13.300 1.00 61.95 339 ASP A N 1
ATOM 2848 C CA . ASP A 1 342 ? 66.374 20.254 14.410 1.00 62.27 339 ASP A CA 1
ATOM 2849 C C . ASP A 1 342 ? 65.207 20.784 15.280 1.00 60.94 339 ASP A C 1
ATOM 2850 O O . ASP A 1 342 ? 65.417 21.669 16.133 1.00 61.11 339 ASP A O 1
ATOM 2855 N N . TYR A 1 343 ? 64.003 20.247 15.082 1.00 59.13 340 TYR A N 1
ATOM 2856 C CA . TYR A 1 343 ? 62.822 20.697 15.820 1.00 57.45 340 TYR A CA 1
ATOM 2857 C C . TYR A 1 343 ? 62.209 19.554 16.591 1.00 56.66 340 TYR A C 1
ATOM 2858 O O . TYR A 1 343 ? 62.323 18.394 16.208 1.00 57.34 340 TYR A O 1
ATOM 2867 N N . TRP A 1 344 ? 61.578 19.898 17.703 1.00 54.77 341 TRP A N 1
ATOM 2868 C CA . TRP A 1 344 ? 60.680 18.995 18.405 1.00 53.37 341 TRP A CA 1
ATOM 2869 C C . TRP A 1 344 ? 59.289 19.040 17.746 1.00 50.69 341 TRP A C 1
ATOM 2870 O O . TRP A 1 344 ? 58.671 20.101 17.696 1.00 49.21 341 TRP A O 1
ATOM 2881 N N . ARG A 1 345 ? 58.814 17.917 17.213 1.00 48.97 342 ARG A N 1
ATOM 2882 C CA . ARG A 1 345 ? 57.459 17.854 16.653 1.00 47.94 342 ARG A CA 1
ATOM 2883 C C . ARG A 1 345 ? 56.406 17.577 17.740 1.00 47.29 342 ARG A C 1
ATOM 2884 O O . ARG A 1 345 ? 56.561 16.638 18.532 1.00 48.37 342 ARG A O 1
ATOM 2892 N N . LEU A 1 346 ? 55.373 18.414 17.814 1.00 45.16 343 LEU A N 1
ATOM 2893 C CA . LEU A 1 346 ? 54.266 18.175 18.749 1.00 44.50 343 LEU A CA 1
ATOM 2894 C C . LEU A 1 346 ? 52.979 17.854 18.002 1.00 44.24 343 LEU A C 1
ATOM 2895 O O . LEU A 1 346 ? 52.614 18.539 17.037 1.00 43.32 343 LEU A O 1
ATOM 2900 N N . GLU A 1 347 ? 52.300 16.806 18.454 1.00 44.82 344 GLU A N 1
ATOM 2901 C CA . GLU A 1 347 ? 50.958 16.489 17.972 1.00 44.97 344 GLU A CA 1
ATOM 2902 C C . GLU A 1 347 ? 50.091 16.353 19.182 1.00 44.29 344 GLU A C 1
ATOM 2903 O O . GLU A 1 347 ? 50.481 15.697 20.129 1.00 43.83 344 GLU A O 1
ATOM 2909 N N . PHE A 1 348 ? 48.900 16.930 19.159 1.00 43.34 345 PHE A N 1
ATOM 2910 C CA . PHE A 1 348 ? 48.026 16.796 20.313 1.00 43.26 345 PHE A CA 1
ATOM 2911 C C . PHE A 1 348 ? 46.560 16.891 19.942 1.00 42.49 345 PHE A C 1
ATOM 2912 O O . PHE A 1 348 ? 46.199 17.407 18.880 1.00 40.79 345 PHE A O 1
ATOM 2920 N N . ASP A 1 349 ? 45.732 16.382 20.853 1.00 42.34 346 ASP A N 1
ATOM 2921 C CA . ASP A 1 349 ? 44.317 16.346 20.670 1.00 42.18 346 ASP A CA 1
ATOM 2922 C C . ASP A 1 349 ? 43.592 17.357 21.573 1.00 42.10 346 ASP A C 1
ATOM 2923 O O . ASP A 1 349 ? 43.946 17.508 22.749 1.00 42.18 346 ASP A O 1
ATOM 2928 N N . LYS A 1 350 ? 42.624 18.085 21.009 1.00 40.53 347 LYS A N 1
ATOM 2929 C CA . LYS A 1 350 ? 41.593 18.736 21.812 1.00 41.90 347 LYS A CA 1
ATOM 2930 C C . LYS A 1 350 ? 40.376 17.785 21.741 1.00 41.68 347 LYS A C 1
ATOM 2931 O O . LYS A 1 350 ? 39.807 17.568 20.665 1.00 41.35 347 LYS A O 1
ATOM 2937 N N . VAL A 1 351 ? 40.055 17.163 22.870 1.00 42.27 348 VAL A N 1
ATOM 2938 C CA . VAL A 1 351 ? 38.926 16.248 23.019 1.00 42.91 348 VAL A CA 1
ATOM 2939 C C . VAL A 1 351 ? 37.764 17.062 23.567 1.00 43.37 348 VAL A C 1
ATOM 2940 O O . VAL A 1 351 ? 37.890 17.620 24.661 1.00 44.72 348 VAL A O 1
ATOM 2944 N N . PHE A 1 352 ? 36.657 17.125 22.827 1.00 42.20 349 PHE A N 1
ATOM 2945 C CA . PHE A 1 352 ? 35.431 17.809 23.260 1.00 42.09 349 PHE A CA 1
ATOM 2946 C C . PHE A 1 352 ? 34.543 16.867 24.085 1.00 43.37 349 PHE A C 1
ATOM 2947 O O . PHE A 1 352 ? 33.769 16.073 23.527 1.00 43.60 349 PHE A O 1
ATOM 2955 N N . LEU A 1 353 ? 34.642 16.978 25.411 1.00 43.87 350 LEU A N 1
ATOM 2956 C CA . LEU A 1 353 ? 34.046 16.016 26.337 1.00 44.98 350 LEU A CA 1
ATOM 2957 C C . LEU A 1 353 ? 32.538 16.072 26.339 1.00 44.23 350 LEU A C 1
ATOM 2958 O O . LEU A 1 353 ? 31.877 15.047 26.531 1.00 43.34 350 LEU A O 1
ATOM 2963 N N . ASN A 1 354 ? 32.003 17.276 26.178 1.00 43.06 351 ASN A N 1
ATOM 2964 C CA . ASN A 1 354 ? 30.561 17.452 26.196 1.00 43.33 351 ASN A CA 1
ATOM 2965 C C . ASN A 1 354 ? 29.920 16.977 24.912 1.00 41.49 351 ASN A C 1
ATOM 2966 O O . ASN A 1 354 ? 28.927 16.291 24.948 1.00 43.24 351 ASN A O 1
ATOM 2971 N N . MET A 1 355 ? 30.526 17.256 23.782 1.00 39.59 352 MET A N 1
ATOM 2972 C CA . MET A 1 355 ? 30.040 16.702 22.539 1.00 38.17 352 MET A CA 1
ATOM 2973 C C . MET A 1 355 ? 30.175 15.208 22.581 1.00 38.46 352 MET A C 1
ATOM 2974 O O . MET A 1 355 ? 29.250 14.496 22.146 1.00 39.38 352 MET A O 1
ATOM 2979 N N . THR A 1 356 ? 31.320 14.746 23.096 1.00 37.49 353 THR A N 1
ATOM 2980 C CA . THR A 1 356 ? 31.614 13.329 23.239 1.00 37.25 353 THR A CA 1
ATOM 2981 C C . THR A 1 356 ? 30.534 12.636 24.053 1.00 38.13 353 THR A C 1
ATOM 2982 O O . THR A 1 356 ? 29.921 11.665 23.558 1.00 38.38 353 THR A O 1
ATOM 2986 N N . GLY A 1 357 ? 30.267 13.138 25.263 1.00 38.47 354 GLY A N 1
ATOM 2987 C CA . GLY A 1 357 ? 29.174 12.589 26.123 1.00 39.41 354 GLY A CA 1
ATOM 2988 C C . GLY A 1 357 ? 27.767 12.727 25.508 1.00 38.79 354 GLY A C 1
ATOM 2989 O O . GLY A 1 357 ? 26.926 11.860 25.632 1.00 39.79 354 GLY A O 1
ATOM 2990 N N . LEU A 1 358 ? 27.492 13.818 24.804 1.00 37.92 355 LEU A N 1
ATOM 2991 C CA . LEU A 1 358 ? 26.161 14.002 24.235 1.00 36.66 355 LEU A CA 1
ATOM 2992 C C . LEU A 1 358 ? 25.921 12.991 23.111 1.00 35.60 355 LEU A C 1
ATOM 2993 O O . LEU A 1 358 ? 24.909 12.322 23.068 1.00 35.83 355 LEU A O 1
ATOM 2998 N N . LEU A 1 359 ? 26.865 12.871 22.198 1.00 35.02 356 LEU A N 1
ATOM 2999 C CA . LEU A 1 359 ? 26.695 11.954 21.079 1.00 35.07 356 LEU A CA 1
ATOM 3000 C C . LEU A 1 359 ? 26.586 10.493 21.570 1.00 36.14 356 LEU A C 1
ATOM 3001 O O . LEU A 1 359 ? 25.756 9.728 21.070 1.00 38.27 356 LEU A O 1
ATOM 3006 N N . GLY A 1 360 ? 27.372 10.119 22.572 1.00 36.70 357 GLY A N 1
ATOM 3007 C CA . GLY A 1 360 ? 27.245 8.837 23.228 1.00 37.61 357 GLY A CA 1
ATOM 3008 C C . GLY A 1 360 ? 25.864 8.597 23.821 1.00 39.43 357 GLY A C 1
ATOM 3009 O O . GLY A 1 360 ? 25.327 7.447 23.783 1.00 40.97 357 GLY A O 1
ATOM 3010 N N . HIS A 1 361 ? 25.290 9.654 24.394 1.00 38.87 358 HIS A N 1
ATOM 3011 C CA . HIS A 1 361 ? 23.996 9.539 25.064 1.00 40.26 358 HIS A CA 1
ATOM 3012 C C . HIS A 1 361 ? 22.871 9.365 24.038 1.00 39.51 358 HIS A C 1
ATOM 3013 O O . HIS A 1 361 ? 22.023 8.514 24.182 1.00 38.99 358 HIS A O 1
ATOM 3020 N N . LEU A 1 362 ? 22.910 10.162 22.973 1.00 38.78 359 LEU A N 1
ATOM 3021 C CA . LEU A 1 362 ? 21.936 10.075 21.914 1.00 37.98 359 LEU A CA 1
ATOM 3022 C C . LEU A 1 362 ? 22.076 8.821 21.057 1.00 39.95 359 LEU A C 1
ATOM 3023 O O . LEU A 1 362 ? 21.065 8.165 20.782 1.00 41.84 359 LEU A O 1
ATOM 3028 N N . LEU A 1 363 ? 23.305 8.479 20.650 1.00 40.37 360 LEU A N 1
ATOM 3029 C CA . LEU A 1 363 ? 23.561 7.282 19.812 1.00 41.52 360 LEU A CA 1
ATOM 3030 C C . LEU A 1 363 ? 23.209 5.939 20.457 1.00 42.92 360 LEU A C 1
ATOM 3031 O O . LEU A 1 363 ? 22.878 4.996 19.766 1.00 45.01 360 LEU A O 1
ATOM 3036 N N . SER A 1 364 ? 23.244 5.846 21.771 1.00 43.73 361 SER A N 1
ATOM 3037 C CA . SER A 1 364 ? 22.793 4.635 22.437 1.00 45.13 361 SER A CA 1
ATOM 3038 C C . SER A 1 364 ? 21.326 4.738 22.836 1.00 45.64 361 SER A C 1
ATOM 3039 O O . SER A 1 364 ? 20.850 3.961 23.663 1.00 45.79 361 SER A O 1
ATOM 3042 N N . GLY A 1 365 ? 20.585 5.663 22.220 1.00 44.62 362 GLY A N 1
ATOM 3043 C CA . GLY A 1 365 ? 19.121 5.727 22.445 1.00 45.21 362 GLY A CA 1
ATOM 3044 C C . GLY A 1 365 ? 18.668 6.493 23.678 1.00 45.00 362 GLY A C 1
ATOM 3045 O O . GLY A 1 365 ? 17.583 6.256 24.207 1.00 46.83 362 GLY A O 1
ATOM 3046 N N . GLY A 1 366 ? 19.491 7.414 24.135 1.00 44.51 363 GLY A N 1
ATOM 3047 C CA . GLY A 1 366 ? 19.116 8.302 25.223 1.00 45.99 363 GLY A CA 1
ATOM 3048 C C . GLY A 1 366 ? 17.966 9.291 25.006 1.00 46.47 363 GLY A C 1
ATOM 3049 O O . GLY A 1 366 ? 17.613 9.646 23.888 1.00 44.59 363 GLY A O 1
ATOM 3050 N N . ILE A 1 367 ? 17.442 9.762 26.128 1.00 48.95 364 ILE A N 1
ATOM 3051 C CA . ILE A 1 367 ? 16.353 10.702 26.196 1.00 51.29 364 ILE A CA 1
ATOM 3052 C C . ILE A 1 367 ? 16.923 12.103 26.507 1.00 52.17 364 ILE A C 1
ATOM 3053 O O . ILE A 1 367 ? 17.793 12.240 27.357 1.00 52.95 364 ILE A O 1
ATOM 3058 N N . VAL A 1 368 ? 16.467 13.120 25.784 1.00 52.99 365 VAL A N 1
ATOM 3059 C CA . VAL A 1 368 ? 16.816 14.499 26.073 1.00 54.65 365 VAL A CA 1
ATOM 3060 C C . VAL A 1 368 ? 15.543 15.286 26.408 1.00 57.53 365 VAL A C 1
ATOM 3061 O O . VAL A 1 368 ? 14.639 15.391 25.581 1.00 57.57 365 VAL A O 1
ATOM 3065 N N . TYR A 1 369 ? 15.471 15.820 27.625 1.00 60.44 366 TYR A N 1
ATOM 3066 C CA . TYR A 1 369 ? 14.406 16.739 27.992 1.00 62.95 366 TYR A CA 1
ATOM 3067 C C . TYR A 1 369 ? 14.723 18.097 27.463 1.00 64.94 366 TYR A C 1
ATOM 3068 O O . TYR A 1 369 ? 15.468 18.852 28.080 1.00 65.95 366 TYR A O 1
ATOM 3077 N N . ASP A 1 370 ? 14.268 18.322 26.230 1.00 67.51 367 ASP A N 1
ATOM 3078 C CA . ASP A 1 370 ? 13.892 19.634 25.696 1.00 68.96 367 ASP A CA 1
ATOM 3079 C C . ASP A 1 370 ? 13.746 19.596 24.184 1.00 68.91 367 ASP A C 1
ATOM 3080 O O . ASP A 1 370 ? 14.692 19.271 23.425 1.00 68.41 367 ASP A O 1
ATOM 3086 N N . SER B 1 6 ? 4.091 21.137 50.487 1.00 110.06 3 SER B N 1
ATOM 3087 C CA . SER B 1 6 ? 3.937 21.820 51.808 1.00 113.77 3 SER B CA 1
ATOM 3088 C C . SER B 1 6 ? 3.778 23.348 51.651 1.00 113.94 3 SER B C 1
ATOM 3089 O O . SER B 1 6 ? 3.761 23.860 50.527 1.00 111.07 3 SER B O 1
ATOM 3092 N N . PRO B 1 7 ? 3.632 24.080 52.779 1.00 117.35 4 PRO B N 1
ATOM 3093 C CA . PRO B 1 7 ? 3.668 25.549 52.706 1.00 117.69 4 PRO B CA 1
ATOM 3094 C C . PRO B 1 7 ? 5.069 26.168 52.836 1.00 118.14 4 PRO B C 1
ATOM 3095 O O . PRO B 1 7 ? 5.241 27.327 52.464 1.00 117.55 4 PRO B O 1
ATOM 3099 N N . GLU B 1 8 ? 6.045 25.423 53.367 1.00 119.47 5 GLU B N 1
ATOM 3100 C CA . GLU B 1 8 ? 7.450 25.895 53.420 1.00 119.76 5 GLU B CA 1
ATOM 3101 C C . GLU B 1 8 ? 8.067 25.785 52.034 1.00 116.42 5 GLU B C 1
ATOM 3102 O O . GLU B 1 8 ? 8.851 26.647 51.616 1.00 115.32 5 GLU B O 1
ATOM 3108 N N . LEU B 1 9 ? 7.722 24.707 51.333 1.00 115.12 6 LEU B N 1
ATOM 3109 C CA . LEU B 1 9 ? 7.994 24.612 49.896 1.00 112.13 6 LEU B CA 1
ATOM 3110 C C . LEU B 1 9 ? 7.555 25.913 49.213 1.00 111.04 6 LEU B C 1
ATOM 3111 O O . LEU B 1 9 ? 8.321 26.503 48.440 1.00 109.23 6 LEU B O 1
ATOM 3116 N N . VAL B 1 10 ? 6.335 26.359 49.523 1.00 112.32 7 VAL B N 1
ATOM 3117 C CA . VAL B 1 10 ? 5.826 27.631 49.014 1.00 111.92 7 VAL B CA 1
ATOM 3118 C C . VAL B 1 10 ? 6.853 28.734 49.330 1.00 113.53 7 VAL B C 1
ATOM 3119 O O . VAL B 1 10 ? 7.454 29.288 48.408 1.00 111.37 7 VAL B O 1
ATOM 3123 N N . LYS B 1 11 ? 7.083 29.006 50.622 1.00 117.52 8 LYS B N 1
ATOM 3124 C CA . LYS B 1 11 ? 8.082 30.002 51.074 1.00 119.33 8 LYS B CA 1
ATOM 3125 C C . LYS B 1 11 ? 9.334 30.078 50.198 1.00 117.60 8 LYS B C 1
ATOM 3126 O O . LYS B 1 11 ? 9.650 31.134 49.647 1.00 116.57 8 LYS B O 1
ATOM 3132 N N . GLU B 1 12 ? 10.041 28.959 50.079 1.00 117.53 9 GLU B N 1
ATOM 3133 C CA . GLU B 1 12 ? 11.276 28.914 49.285 1.00 116.39 9 GLU B CA 1
ATOM 3134 C C . GLU B 1 12 ? 11.015 29.329 47.825 1.00 113.49 9 GLU B C 1
ATOM 3135 O O . GLU B 1 12 ? 11.749 30.150 47.261 1.00 112.90 9 GLU B O 1
ATOM 3141 N N . ALA B 1 13 ? 9.963 28.780 47.223 1.00 112.18 10 ALA B N 1
ATOM 3142 C CA . ALA B 1 13 ? 9.636 29.083 45.826 1.00 109.27 10 ALA B CA 1
ATOM 3143 C C . ALA B 1 13 ? 9.188 30.537 45.628 1.00 109.59 10 ALA B C 1
ATOM 3144 O O . ALA B 1 13 ? 9.404 31.115 44.561 1.00 107.59 10 ALA B O 1
ATOM 3146 N N . LEU B 1 14 ? 8.569 31.124 46.653 1.00 112.27 11 LEU B N 1
ATOM 3147 C CA . LEU B 1 14 ? 8.154 32.525 46.596 1.00 112.94 11 LEU B CA 1
ATOM 3148 C C . LEU B 1 14 ? 9.374 33.414 46.652 1.00 113.49 11 LEU B C 1
ATOM 3149 O O . LEU B 1 14 ? 9.647 34.141 45.700 1.00 111.95 11 LEU B O 1
ATOM 3154 N N . LYS B 1 15 ? 10.121 33.326 47.755 1.00 115.96 12 LYS B N 1
ATOM 3155 C CA . LYS B 1 15 ? 11.237 34.252 48.008 1.00 116.94 12 LYS B CA 1
ATOM 3156 C C . LYS B 1 15 ? 12.225 34.248 46.844 1.00 114.13 12 LYS B C 1
ATOM 3157 O O . LYS B 1 15 ? 12.770 35.295 46.494 1.00 114.08 12 LYS B O 1
ATOM 3163 N N . LYS B 1 16 ? 12.425 33.078 46.236 1.00 111.78 13 LYS B N 1
ATOM 3164 C CA . LYS B 1 16 ? 13.323 32.949 45.092 1.00 109.01 13 LYS B CA 1
ATOM 3165 C C . LYS B 1 16 ? 12.566 32.930 43.759 1.00 105.56 13 LYS B C 1
ATOM 3166 O O . LYS B 1 16 ? 12.988 32.246 42.822 1.00 103.40 13 LYS B O 1
ATOM 3172 N N . LYS B 1 17 ? 11.451 33.665 43.684 1.00 104.84 14 LYS B N 1
ATOM 3173 C CA . LYS B 1 17 ? 10.742 33.933 42.416 1.00 101.81 14 LYS B CA 1
ATOM 3174 C C . LYS B 1 17 ? 9.915 32.756 41.835 1.00 99.05 14 LYS B C 1
ATOM 3175 O O . LYS B 1 17 ? 8.800 32.973 41.342 1.00 97.94 14 LYS B O 1
ATOM 3181 N N . LYS B 1 18 ? 10.467 31.540 41.894 1.00 97.38 15 LYS B N 1
ATOM 3182 C CA . LYS B 1 18 ? 9.911 30.326 41.248 1.00 94.62 15 LYS B CA 1
ATOM 3183 C C . LYS B 1 18 ? 8.375 30.268 41.087 1.00 93.65 15 LYS B C 1
ATOM 3184 O O . LYS B 1 18 ? 7.851 30.094 39.960 1.00 91.78 15 LYS B O 1
ATOM 3190 N N . VAL B 1 19 ? 7.685 30.405 42.218 1.00 94.73 16 VAL B N 1
ATOM 3191 C CA . VAL B 1 19 ? 6.233 30.468 42.291 1.00 93.73 16 VAL B CA 1
ATOM 3192 C C . VAL B 1 19 ? 5.812 31.943 42.326 1.00 93.81 16 VAL B C 1
ATOM 3193 O O . VAL B 1 19 ? 6.593 32.814 42.696 1.00 95.00 16 VAL B O 1
ATOM 3197 N N . ARG B 1 20 ? 4.579 32.210 41.910 1.00 92.38 17 ARG B N 1
ATOM 3198 C CA . ARG B 1 20 ? 4.003 33.556 41.885 1.00 92.23 17 ARG B CA 1
ATOM 3199 C C . ARG B 1 20 ? 2.502 33.473 42.161 1.00 91.61 17 ARG B C 1
ATOM 3200 O O . ARG B 1 20 ? 1.839 32.533 41.746 1.00 89.92 17 ARG B O 1
ATOM 3208 N N . SER B 1 21 ? 1.964 34.471 42.847 1.00 92.41 18 SER B N 1
ATOM 3209 C CA . SER B 1 21 ? 0.533 34.571 43.012 1.00 91.98 18 SER B CA 1
ATOM 3210 C C . SER B 1 21 ? -0.028 35.002 41.658 1.00 88.58 18 SER B C 1
ATOM 3211 O O . SER B 1 21 ? 0.689 35.590 40.831 1.00 87.29 18 SER B O 1
ATOM 3214 N N . GLU B 1 22 ? -1.291 34.680 41.411 1.00 86.65 19 GLU B N 1
ATOM 3215 C CA . GLU B 1 22 ? -1.910 35.067 40.158 1.00 83.49 19 GLU B CA 1
ATOM 3216 C C . GLU B 1 22 ? -3.370 35.414 40.373 1.00 83.69 19 GLU B C 1
ATOM 3217 O O . GLU B 1 22 ? -4.077 34.786 41.158 1.00 83.77 19 GLU B O 1
ATOM 3223 N N . GLU B 1 23 ? -3.799 36.425 39.639 1.00 82.86 20 GLU B N 1
ATOM 3224 C CA . GLU B 1 23 ? -5.102 37.037 39.829 1.00 84.14 20 GLU B CA 1
ATOM 3225 C C . GLU B 1 23 ? -5.792 37.014 38.460 1.00 81.08 20 GLU B C 1
ATOM 3226 O O . GLU B 1 23 ? -5.367 37.707 37.553 1.00 79.59 20 GLU B O 1
ATOM 3232 N N . ALA B 1 24 ? -6.816 36.186 38.282 1.00 80.22 21 ALA B N 1
ATOM 3233 C CA . ALA B 1 24 ? -7.523 36.151 36.991 1.00 78.00 21 ALA B CA 1
ATOM 3234 C C . ALA B 1 24 ? -8.886 35.473 37.085 1.00 78.44 21 ALA B C 1
ATOM 3235 O O . ALA B 1 24 ? -9.078 34.566 37.898 1.00 79.44 21 ALA B O 1
ATOM 3237 N N . PHE B 1 25 ? -9.828 35.933 36.254 1.00 77.75 22 PHE B N 1
ATOM 3238 C CA . PHE B 1 25 ? -11.171 35.342 36.136 1.00 77.78 22 PHE B CA 1
ATOM 3239 C C . PHE B 1 25 ? -11.966 35.284 37.443 1.00 80.53 22 PHE B C 1
ATOM 3240 O O . PHE B 1 25 ? -12.849 34.434 37.614 1.00 80.69 22 PHE B O 1
ATOM 3248 N N . GLY B 1 26 ? -11.667 36.222 38.344 1.00 82.40 23 GLY B N 1
ATOM 3249 C CA . GLY B 1 26 ? -12.250 36.247 39.669 1.00 85.19 23 GLY B CA 1
ATOM 3250 C C . GLY B 1 26 ? -11.395 35.500 40.674 1.00 86.39 23 GLY B C 1
ATOM 3251 O O . GLY B 1 26 ? -11.629 35.601 41.892 1.00 88.90 23 GLY B O 1
ATOM 3252 N N . LEU B 1 27 ? -10.389 34.773 40.180 1.00 84.17 24 LEU B N 1
ATOM 3253 C CA . LEU B 1 27 ? -9.637 33.836 41.016 1.00 84.87 24 LEU B CA 1
ATOM 3254 C C . LEU B 1 27 ? -8.305 34.386 41.497 1.00 85.38 24 LEU B C 1
ATOM 3255 O O . LEU B 1 27 ? -7.665 35.203 40.821 1.00 84.02 24 LEU B O 1
ATOM 3260 N N . GLU B 1 28 ? -7.922 33.922 42.691 1.00 87.34 25 GLU B N 1
ATOM 3261 C CA . GLU B 1 28 ? -6.565 34.069 43.223 1.00 87.80 25 GLU B CA 1
ATOM 3262 C C . GLU B 1 28 ? -5.965 32.652 43.435 1.00 86.73 25 GLU B C 1
ATOM 3263 O O . GLU B 1 28 ? -6.634 31.753 43.950 1.00 87.32 25 GLU B O 1
ATOM 3269 N N . TYR B 1 29 ? -4.717 32.458 43.009 1.00 84.62 26 TYR B N 1
ATOM 3270 C CA . TYR B 1 29 ? -4.033 31.168 43.144 1.00 83.51 26 TYR B CA 1
ATOM 3271 C C . TYR B 1 29 ? -2.520 31.335 42.904 1.00 82.37 26 TYR B C 1
ATOM 3272 O O . TYR B 1 29 ? -2.080 32.389 42.396 1.00 80.92 26 TYR B O 1
ATOM 3281 N N . LEU B 1 30 ? -1.730 30.312 43.257 1.00 82.17 27 LEU B N 1
ATOM 3282 C CA . LEU B 1 30 ? -0.291 30.354 43.004 1.00 81.37 27 LEU B CA 1
ATOM 3283 C C . LEU B 1 30 ? 0.142 29.431 41.856 1.00 79.15 27 LEU B C 1
ATOM 3284 O O . LEU B 1 30 ? -0.307 28.290 41.746 1.00 78.32 27 LEU B O 1
ATOM 3289 N N . ARG B 1 31 ? 1.054 29.951 41.041 1.00 78.12 28 ARG B N 1
ATOM 3290 C CA . ARG B 1 31 ? 1.487 29.334 39.804 1.00 76.78 28 ARG B CA 1
ATOM 3291 C C . ARG B 1 31 ? 3.002 29.214 39.776 1.00 77.33 28 ARG B C 1
ATOM 3292 O O . ARG B 1 31 ? 3.699 30.234 39.769 1.00 77.69 28 ARG B O 1
ATOM 3300 N N . PHE B 1 32 ? 3.508 27.983 39.710 1.00 77.49 29 PHE B N 1
ATOM 3301 C CA . PHE B 1 32 ? 4.936 27.777 39.540 1.00 77.53 29 PHE B CA 1
ATOM 3302 C C . PHE B 1 32 ? 5.317 28.190 38.133 1.00 75.78 29 PHE B C 1
ATOM 3303 O O . PHE B 1 32 ? 5.097 27.431 37.202 1.00 74.18 29 PHE B O 1
ATOM 3311 N N . ASN B 1 33 ? 5.878 29.389 37.973 1.00 76.80 30 ASN B N 1
ATOM 3312 C CA . ASN B 1 33 ? 6.448 29.797 36.683 1.00 75.67 30 ASN B CA 1
ATOM 3313 C C . ASN B 1 33 ? 7.639 28.958 36.271 1.00 75.33 30 ASN B C 1
ATOM 3314 O O . ASN B 1 33 ? 8.041 28.972 35.105 1.00 73.31 30 ASN B O 1
ATOM 3319 N N . ASP B 1 34 ? 8.242 28.252 37.220 1.00 77.93 31 ASP B N 1
ATOM 3320 C CA . ASP B 1 34 ? 9.351 27.381 36.868 1.00 77.89 31 ASP B CA 1
ATOM 3321 C C . ASP B 1 34 ? 9.430 26.084 37.682 1.00 78.92 31 ASP B C 1
ATOM 3322 O O . ASP B 1 34 ? 8.898 25.943 38.789 1.00 79.95 31 ASP B O 1
ATOM 3327 N N . ASP B 1 35 ? 10.077 25.124 37.047 1.00 78.10 32 ASP B N 1
ATOM 3328 C CA . ASP B 1 35 ? 10.166 23.780 37.534 1.00 79.25 32 ASP B CA 1
ATOM 3329 C C . ASP B 1 35 ? 11.003 23.869 38.800 1.00 81.60 32 ASP B C 1
ATOM 3330 O O . ASP B 1 35 ? 11.998 24.610 38.822 1.00 81.92 32 ASP B O 1
ATOM 3335 N N . TYR B 1 36 ? 10.598 23.169 39.861 1.00 83.24 33 TYR B N 1
ATOM 3336 C CA . TYR B 1 36 ? 11.369 23.202 41.103 1.00 85.39 33 TYR B CA 1
ATOM 3337 C C . TYR B 1 36 ? 11.171 21.998 42.025 1.00 87.02 33 TYR B C 1
ATOM 3338 O O . TYR B 1 36 ? 10.049 21.718 42.471 1.00 87.99 33 TYR B O 1
ATOM 3347 N N . LYS B 1 37 ? 12.285 21.323 42.329 1.00 87.37 34 LYS B N 1
ATOM 3348 C CA . LYS B 1 37 ? 12.322 20.151 43.230 1.00 88.75 34 LYS B CA 1
ATOM 3349 C C . LYS B 1 37 ? 11.072 19.261 43.136 1.00 88.06 34 LYS B C 1
ATOM 3350 O O . LYS B 1 37 ? 10.313 19.093 44.101 1.00 89.46 34 LYS B O 1
ATOM 3356 N N . ASP B 1 38 ? 10.869 18.724 41.930 1.00 85.29 35 ASP B N 1
ATOM 3357 C CA . ASP B 1 38 ? 9.878 17.668 41.663 1.00 84.34 35 ASP B CA 1
ATOM 3358 C C . ASP B 1 38 ? 8.424 18.182 41.538 1.00 83.36 35 ASP B C 1
ATOM 3359 O O . ASP B 1 38 ? 7.536 17.465 41.054 1.00 82.04 35 ASP B O 1
ATOM 3364 N N . ILE B 1 39 ? 8.193 19.420 41.964 1.00 83.27 36 ILE B N 1
ATOM 3365 C CA . ILE B 1 39 ? 7.019 20.150 41.524 1.00 81.80 36 ILE B CA 1
ATOM 3366 C C . ILE B 1 39 ? 7.300 20.637 40.100 1.00 77.87 36 ILE B C 1
ATOM 3367 O O . ILE B 1 39 ? 8.250 21.400 39.871 1.00 77.01 36 ILE B O 1
ATOM 3372 N N . PRO B 1 40 ? 6.489 20.177 39.135 1.00 75.09 37 PRO B N 1
ATOM 3373 C CA . PRO B 1 40 ? 6.688 20.593 37.744 1.00 71.99 37 PRO B CA 1
ATOM 3374 C C . PRO B 1 40 ? 6.185 22.003 37.468 1.00 70.50 37 PRO B C 1
ATOM 3375 O O . PRO B 1 40 ? 5.327 22.508 38.184 1.00 71.56 37 PRO B O 1
ATOM 3379 N N . ARG B 1 41 ? 6.713 22.609 36.412 1.00 67.64 38 ARG B N 1
ATOM 3380 C CA . ARG B 1 41 ? 6.259 23.904 35.943 1.00 66.56 38 ARG B CA 1
ATOM 3381 C C . ARG B 1 41 ? 4.763 23.826 35.642 1.00 64.81 38 ARG B C 1
ATOM 3382 O O . ARG B 1 41 ? 4.236 22.758 35.302 1.00 63.10 38 ARG B O 1
ATOM 3390 N N . GLY B 1 42 ? 4.076 24.946 35.840 1.00 64.16 39 GLY B N 1
ATOM 3391 C CA . GLY B 1 42 ? 2.643 25.016 35.608 1.00 63.15 39 GLY B CA 1
ATOM 3392 C C . GLY B 1 42 ? 1.743 24.307 36.602 1.00 63.51 39 GLY B C 1
ATOM 3393 O O . GLY B 1 42 ? 0.526 24.266 36.417 1.00 63.70 39 GLY B O 1
ATOM 3394 N N . THR B 1 43 ? 2.298 23.740 37.661 1.00 64.05 40 THR B N 1
ATOM 3395 C CA . THR B 1 43 ? 1.449 23.318 38.767 1.00 65.18 40 THR B CA 1
ATOM 3396 C C . THR B 1 43 ? 0.733 24.572 39.250 1.00 65.20 40 THR B C 1
ATOM 3397 O O . THR B 1 43 ? 1.307 25.654 39.317 1.00 65.01 40 THR B O 1
ATOM 3401 N N . ALA B 1 44 ? -0.545 24.446 39.533 1.00 65.63 41 ALA B N 1
ATOM 3402 C CA . ALA B 1 44 ? -1.330 25.602 39.940 1.00 66.76 41 ALA B CA 1
ATOM 3403 C C . ALA B 1 44 ? -2.035 25.289 41.249 1.00 69.10 41 ALA B C 1
ATOM 3404 O O . ALA B 1 44 ? -2.867 24.386 41.321 1.00 68.35 41 ALA B O 1
ATOM 3406 N N . ILE B 1 45 ? -1.653 26.037 42.279 1.00 71.95 42 ILE B N 1
ATOM 3407 C CA . ILE B 1 45 ? -2.216 25.905 43.610 1.00 75.18 42 ILE B CA 1
ATOM 3408 C C . ILE B 1 45 ? -3.419 26.828 43.709 1.00 77.15 42 ILE B C 1
ATOM 3409 O O . ILE B 1 45 ? -3.254 28.060 43.780 1.00 77.58 42 ILE B O 1
ATOM 3414 N N . PHE B 1 46 ? -4.616 26.232 43.717 1.00 78.26 43 PHE B N 1
ATOM 3415 C CA . PHE B 1 46 ? -5.857 26.962 43.975 1.00 80.39 43 PHE B CA 1
ATOM 3416 C C . PHE B 1 46 ? -6.271 26.845 45.459 1.00 84.22 43 PHE B C 1
ATOM 3417 O O . PHE B 1 46 ? -5.539 26.265 46.278 1.00 85.28 43 PHE B O 1
ATOM 3425 N N . LYS B 1 47 ? -7.423 27.417 45.804 1.00 86.42 44 LYS B N 1
ATOM 3426 C CA . LYS B 1 47 ? -7.958 27.275 47.150 1.00 90.43 44 LYS B CA 1
ATOM 3427 C C . LYS B 1 47 ? -8.278 25.806 47.391 1.00 90.88 44 LYS B C 1
ATOM 3428 O O . LYS B 1 47 ? -7.672 25.165 48.264 1.00 93.30 44 LYS B O 1
ATOM 3434 N N . ASP B 1 48 ? -9.231 25.279 46.626 1.00 89.12 45 ASP B N 1
ATOM 3435 C CA . ASP B 1 48 ? -9.799 23.963 46.928 1.00 89.68 45 ASP B CA 1
ATOM 3436 C C . ASP B 1 48 ? -8.890 22.810 46.467 1.00 87.23 45 ASP B C 1
ATOM 3437 O O . ASP B 1 48 ? -9.031 21.690 46.952 1.00 87.76 45 ASP B O 1
ATOM 3442 N N . PHE B 1 49 ? -7.964 23.072 45.541 1.00 84.07 46 PHE B N 1
ATOM 3443 C CA . PHE B 1 49 ? -7.140 21.991 45.004 1.00 82.03 46 PHE B CA 1
ATOM 3444 C C . PHE B 1 49 ? -5.912 22.446 44.213 1.00 79.34 46 PHE B C 1
ATOM 3445 O O . PHE B 1 49 ? -5.738 23.638 43.910 1.00 78.22 46 PHE B O 1
ATOM 3453 N N . ILE B 1 50 ? -5.059 21.459 43.918 1.00 78.01 47 ILE B N 1
ATOM 3454 C CA . ILE B 1 50 ? -3.891 21.600 43.042 1.00 75.43 47 ILE B CA 1
ATOM 3455 C C . ILE B 1 50 ? -4.185 20.887 41.700 1.00 72.34 47 ILE B C 1
ATOM 3456 O O . ILE B 1 50 ? -4.610 19.725 41.674 1.00 71.80 47 ILE B O 1
ATOM 3461 N N . ILE B 1 51 ? -4.004 21.603 40.597 1.00 70.14 48 ILE B N 1
ATOM 3462 C CA . ILE B 1 51 ? -3.946 20.961 39.280 1.00 67.56 48 ILE B CA 1
ATOM 3463 C C . ILE B 1 51 ? -2.475 20.836 38.962 1.00 66.84 48 ILE B C 1
ATOM 3464 O O . ILE B 1 51 ? -1.823 21.840 38.655 1.00 66.16 48 ILE B O 1
ATOM 3469 N N . TRP B 1 52 ? -1.945 19.621 39.024 1.00 67.06 49 TRP B N 1
ATOM 3470 C CA . TRP B 1 52 ? -0.510 19.423 38.797 1.00 66.75 49 TRP B CA 1
ATOM 3471 C C . TRP B 1 52 ? -0.063 19.775 37.353 1.00 64.76 49 TRP B C 1
ATOM 3472 O O . TRP B 1 52 ? -0.834 19.606 36.369 1.00 62.74 49 TRP B O 1
ATOM 3483 N N . GLY B 1 53 ? 1.171 20.298 37.266 1.00 64.26 50 GLY B N 1
ATOM 3484 C CA . GLY B 1 53 ? 1.839 20.576 36.013 1.00 62.32 50 GLY B CA 1
ATOM 3485 C C . GLY B 1 53 ? 1.872 19.338 35.145 1.00 60.96 50 GLY B C 1
ATOM 3486 O O . GLY B 1 53 ? 1.901 18.231 35.654 1.00 61.51 50 GLY B O 1
ATOM 3487 N N . TYR B 1 54 ? 1.821 19.524 33.833 1.00 59.14 51 TYR B N 1
ATOM 3488 C CA . TYR B 1 54 ? 1.901 18.400 32.908 1.00 58.39 51 TYR B CA 1
ATOM 3489 C C . TYR B 1 54 ? 3.381 18.096 32.749 1.00 58.98 51 TYR B C 1
ATOM 3490 O O . TYR B 1 54 ? 4.090 18.946 32.255 1.00 59.17 51 TYR B O 1
ATOM 3499 N N . PRO B 1 55 ? 3.851 16.900 33.155 1.00 60.44 52 PRO B N 1
ATOM 3500 C CA . PRO B 1 55 ? 5.279 16.603 33.163 1.00 60.74 52 PRO B CA 1
ATOM 3501 C C . PRO B 1 55 ? 5.924 16.593 31.775 1.00 59.12 52 PRO B C 1
ATOM 3502 O O . PRO B 1 55 ? 5.245 16.487 30.764 1.00 57.45 52 PRO B O 1
ATOM 3506 N N . HIS B 1 56 ? 7.244 16.707 31.754 1.00 59.21 53 HIS B N 1
ATOM 3507 C CA . HIS B 1 56 ? 7.975 16.867 30.507 1.00 57.95 53 HIS B CA 1
ATOM 3508 C C . HIS B 1 56 ? 8.123 15.470 29.901 1.00 55.91 53 HIS B C 1
ATOM 3509 O O . HIS B 1 56 ? 8.309 14.485 30.619 1.00 57.05 53 HIS B O 1
ATOM 3516 N N . ILE B 1 57 ? 8.002 15.380 28.590 1.00 52.21 54 ILE B N 1
ATOM 3517 C CA . ILE B 1 57 ? 8.161 14.116 27.912 1.00 50.44 54 ILE B CA 1
ATOM 3518 C C . ILE B 1 57 ? 9.559 14.184 27.315 1.00 48.09 54 ILE B C 1
ATOM 3519 O O . ILE B 1 57 ? 9.860 15.098 26.572 1.00 46.59 54 ILE B O 1
ATOM 3524 N N . GLY B 1 58 ? 10.413 13.219 27.614 1.00 46.41 55 GLY B N 1
ATOM 3525 C CA . GLY B 1 58 ? 11.694 13.182 26.947 1.00 44.93 55 GLY B CA 1
ATOM 3526 C C . GLY B 1 58 ? 11.592 12.991 25.446 1.00 42.55 55 GLY B C 1
ATOM 3527 O O . GLY B 1 58 ? 10.607 12.427 24.968 1.00 42.07 55 GLY B O 1
ATOM 3528 N N . ARG B 1 59 ? 12.597 13.478 24.703 1.00 40.57 56 ARG B N 1
ATOM 3529 C CA . ARG B 1 59 ? 12.717 13.201 23.275 1.00 38.31 56 ARG B CA 1
ATOM 3530 C C . ARG B 1 59 ? 13.792 12.164 22.990 1.00 37.48 56 ARG B C 1
ATOM 3531 O O . ARG B 1 59 ? 14.862 12.251 23.537 1.00 36.62 56 ARG B O 1
ATOM 3539 N N . ILE B 1 60 ? 13.516 11.173 22.123 1.00 36.31 57 ILE B N 1
ATOM 3540 C CA . ILE B 1 60 ? 14.572 10.338 21.561 1.00 34.70 57 ILE B CA 1
ATOM 3541 C C . ILE B 1 60 ? 14.892 10.818 20.147 1.00 34.63 57 ILE B C 1
ATOM 3542 O O . ILE B 1 60 ? 14.010 11.298 19.419 1.00 33.36 57 ILE B O 1
ATOM 3547 N N . PHE B 1 61 ? 16.163 10.700 19.772 1.00 34.67 58 PHE B N 1
ATOM 3548 C CA . PHE B 1 61 ? 16.708 11.239 18.512 1.00 34.25 58 PHE B CA 1
ATOM 3549 C C . PHE B 1 61 ? 16.946 10.138 17.497 1.00 33.81 58 PHE B C 1
ATOM 3550 O O . PHE B 1 61 ? 16.997 10.391 16.293 1.00 32.40 58 PHE B O 1
ATOM 3558 N N . LEU B 1 62 ? 17.174 8.934 18.015 1.00 35.09 59 LEU B N 1
ATOM 3559 C CA . LEU B 1 62 ? 17.322 7.711 17.231 1.00 35.49 59 LEU B CA 1
ATOM 3560 C C . LEU B 1 62 ? 16.109 6.837 17.514 1.00 36.32 59 LEU B C 1
ATOM 3561 O O . LEU B 1 62 ? 15.822 6.513 18.671 1.00 35.84 59 LEU B O 1
ATOM 3566 N N . LEU B 1 63 ? 15.391 6.446 16.476 1.00 36.30 60 LEU B N 1
ATOM 3567 C CA . LEU B 1 63 ? 14.127 5.768 16.698 1.00 36.75 60 LEU B CA 1
ATOM 3568 C C . LEU B 1 63 ? 14.304 4.362 17.237 1.00 37.36 60 LEU B C 1
ATOM 3569 O O . LEU B 1 63 ? 13.753 4.047 18.295 1.00 38.81 60 LEU B O 1
ATOM 3574 N N . GLU B 1 64 ? 15.071 3.527 16.521 1.00 37.46 61 GLU B N 1
ATOM 3575 C CA A GLU B 1 64 ? 15.309 2.127 16.922 0.50 38.15 61 GLU B CA 1
ATOM 3576 C CA B GLU B 1 64 ? 15.334 2.121 16.919 0.50 38.08 61 GLU B CA 1
ATOM 3577 C C . GLU B 1 64 ? 15.987 2.007 18.282 1.00 38.40 61 GLU B C 1
ATOM 3578 O O . GLU B 1 64 ? 15.464 1.373 19.188 1.00 39.09 61 GLU B O 1
ATOM 3589 N N . THR B 1 65 ? 17.166 2.582 18.412 1.00 37.86 62 THR B N 1
ATOM 3590 C CA . THR B 1 65 ? 17.889 2.460 19.638 1.00 39.39 62 THR B CA 1
ATOM 3591 C C . THR B 1 65 ? 17.151 3.123 20.789 1.00 39.20 62 THR B C 1
ATOM 3592 O O . THR B 1 65 ? 17.226 2.671 21.942 1.00 40.04 62 THR B O 1
ATOM 3596 N N . GLY B 1 66 ? 16.432 4.198 20.506 1.00 37.65 63 GLY B N 1
ATOM 3597 C CA . GLY B 1 66 ? 15.671 4.837 21.568 1.00 37.24 63 GLY B CA 1
ATOM 3598 C C . GLY B 1 66 ? 14.525 3.987 22.105 1.00 37.42 63 GLY B C 1
ATOM 3599 O O . GLY B 1 66 ? 14.331 3.835 23.315 1.00 35.55 63 GLY B O 1
ATOM 3600 N N . LEU B 1 67 ? 13.725 3.464 21.188 1.00 36.94 64 LEU B N 1
ATOM 3601 C CA . LEU B 1 67 ? 12.579 2.680 21.611 1.00 37.22 64 LEU B CA 1
ATOM 3602 C C . LEU B 1 67 ? 13.068 1.471 22.409 1.00 38.77 64 LEU B C 1
ATOM 3603 O O . LEU B 1 67 ? 12.495 1.119 23.473 1.00 37.91 64 LEU B O 1
ATOM 3608 N N . ARG B 1 68 ? 14.162 0.889 21.931 1.00 39.73 65 ARG B N 1
ATOM 3609 C CA . ARG B 1 68 ? 14.770 -0.263 22.607 1.00 42.55 65 ARG B CA 1
ATOM 3610 C C . ARG B 1 68 ? 15.316 0.044 23.960 1.00 43.08 65 ARG B C 1
ATOM 3611 O O . ARG B 1 68 ? 15.196 -0.761 24.859 1.00 45.61 65 ARG B O 1
ATOM 3619 N N . GLU B 1 69 ? 15.957 1.187 24.114 1.00 41.82 66 GLU B N 1
ATOM 3620 C CA . GLU B 1 69 ? 16.587 1.473 25.375 1.00 42.54 66 GLU B CA 1
ATOM 3621 C C . GLU B 1 69 ? 15.585 1.966 26.359 1.00 41.72 66 GLU B C 1
ATOM 3622 O O . GLU B 1 69 ? 15.658 1.616 27.537 1.00 40.66 66 GLU B O 1
ATOM 3628 N N . GLN B 1 70 ? 14.666 2.803 25.879 1.00 39.82 67 GLN B N 1
ATOM 3629 C CA . GLN B 1 70 ? 13.803 3.542 26.787 1.00 41.01 67 GLN B CA 1
ATOM 3630 C C . GLN B 1 70 ? 12.632 2.742 27.359 1.00 41.44 67 GLN B C 1
ATOM 3631 O O . GLN B 1 70 ? 12.179 3.042 28.447 1.00 42.93 67 GLN B O 1
ATOM 3637 N N . PHE B 1 71 ? 12.185 1.702 26.661 1.00 40.60 68 PHE B N 1
ATOM 3638 C CA . PHE B 1 71 ? 10.970 0.997 27.036 1.00 40.90 68 PHE B CA 1
ATOM 3639 C C . PHE B 1 71 ? 11.138 -0.448 27.478 1.00 42.60 68 PHE B C 1
ATOM 3640 O O . PHE B 1 71 ? 11.931 -1.191 26.890 1.00 42.32 68 PHE B O 1
ATOM 3648 N N . GLU B 1 72 ? 10.372 -0.803 28.522 1.00 43.88 69 GLU B N 1
ATOM 3649 C CA . GLU B 1 72 ? 10.398 -2.121 29.174 1.00 46.55 69 GLU B CA 1
ATOM 3650 C C . GLU B 1 72 ? 9.192 -3.004 28.846 1.00 46.42 69 GLU B C 1
ATOM 3651 O O . GLU B 1 72 ? 9.016 -4.025 29.477 1.00 47.89 69 GLU B O 1
ATOM 3657 N N . ALA B 1 73 ? 8.370 -2.615 27.885 1.00 43.98 70 ALA B N 1
ATOM 3658 C CA . ALA B 1 73 ? 7.117 -3.280 27.657 1.00 44.07 70 ALA B CA 1
ATOM 3659 C C . ALA B 1 73 ? 6.613 -2.740 26.343 1.00 42.43 70 ALA B C 1
ATOM 3660 O O . ALA B 1 73 ? 7.154 -1.759 25.895 1.00 42.70 70 ALA B O 1
ATOM 3662 N N . PRO B 1 74 ? 5.559 -3.338 25.755 1.00 42.32 71 PRO B N 1
ATOM 3663 C CA . PRO B 1 74 ? 4.885 -2.701 24.632 1.00 41.10 71 PRO B CA 1
ATOM 3664 C C . PRO B 1 74 ? 4.422 -1.304 24.979 1.00 41.19 71 PRO B C 1
ATOM 3665 O O . PRO B 1 74 ? 4.256 -0.988 26.146 1.00 41.97 71 PRO B O 1
ATOM 3669 N N . PHE B 1 75 ? 4.147 -0.488 23.958 1.00 40.92 72 PHE B N 1
ATOM 3670 C CA . PHE B 1 75 ? 3.800 0.914 24.165 1.00 39.84 72 PHE B CA 1
ATOM 3671 C C . PHE B 1 75 ? 2.816 1.387 23.097 1.00 39.80 72 PHE B C 1
ATOM 3672 O O . PHE B 1 75 ? 2.766 0.835 21.988 1.00 39.17 72 PHE B O 1
ATOM 3680 N N . TRP B 1 76 ? 2.009 2.375 23.459 1.00 39.58 73 TRP B N 1
ATOM 3681 C CA . TRP B 1 76 ? 1.010 2.883 22.582 1.00 40.04 73 TRP B CA 1
ATOM 3682 C C . TRP B 1 76 ? 1.654 3.978 21.738 1.00 38.75 73 TRP B C 1
ATOM 3683 O O . TRP B 1 76 ? 2.485 4.738 22.218 1.00 39.15 73 TRP B O 1
ATOM 3694 N N . VAL B 1 77 ? 1.328 4.023 20.467 1.00 37.42 74 VAL B N 1
ATOM 3695 C CA . VAL B 1 77 ? 1.815 5.102 19.643 1.00 35.59 74 VAL B CA 1
ATOM 3696 C C . VAL B 1 77 ? 0.649 6.022 19.355 1.00 35.48 74 VAL B C 1
ATOM 3697 O O . VAL B 1 77 ? -0.355 5.563 18.796 1.00 34.48 74 VAL B O 1
ATOM 3701 N N . GLU B 1 78 ? 0.762 7.274 19.852 1.00 35.08 75 GLU B N 1
ATOM 3702 C CA . GLU B 1 78 ? -0.230 8.344 19.635 1.00 35.12 75 GLU B CA 1
ATOM 3703 C C . GLU B 1 78 ? 0.347 9.484 18.719 1.00 32.57 75 GLU B C 1
ATOM 3704 O O . GLU B 1 78 ? 1.530 9.803 18.785 1.00 29.69 75 GLU B O 1
ATOM 3710 N N . GLU B 1 79 ? -0.509 10.096 17.896 1.00 31.65 76 GLU B N 1
ATOM 3711 C CA . GLU B 1 79 ? -0.061 11.257 17.080 1.00 31.20 76 GLU B CA 1
ATOM 3712 C C . GLU B 1 79 ? 0.270 12.435 17.992 1.00 30.38 76 GLU B C 1
ATOM 3713 O O . GLU B 1 79 ? -0.467 12.723 18.929 1.00 31.35 76 GLU B O 1
ATOM 3719 N N . LYS B 1 80 ? 1.379 13.086 17.708 1.00 28.83 77 LYS B N 1
ATOM 3720 C CA . LYS B 1 80 ? 1.696 14.331 18.309 1.00 29.30 77 LYS B CA 1
ATOM 3721 C C . LYS B 1 80 ? 1.198 15.410 17.377 1.00 27.92 77 LYS B C 1
ATOM 3722 O O . LYS B 1 80 ? 1.629 15.527 16.210 1.00 24.90 77 LYS B O 1
ATOM 3728 N N . VAL B 1 81 ? 0.242 16.139 17.908 1.00 27.97 78 VAL B N 1
ATOM 3729 C CA . VAL B 1 81 ? -0.440 17.197 17.189 1.00 28.20 78 VAL B CA 1
ATOM 3730 C C . VAL B 1 81 ? 0.230 18.506 17.513 1.00 27.82 78 VAL B C 1
ATOM 3731 O O . VAL B 1 81 ? 0.475 18.835 18.673 1.00 25.96 78 VAL B O 1
ATOM 3735 N N . ASP B 1 82 ? 0.466 19.276 16.451 1.00 28.28 79 ASP B N 1
ATOM 3736 C CA . ASP B 1 82 ? 1.167 20.552 16.562 1.00 29.19 79 ASP B CA 1
ATOM 3737 C C . ASP B 1 82 ? 0.256 21.750 16.905 1.00 28.75 79 ASP B C 1
ATOM 3738 O O . ASP B 1 82 ? -0.233 22.465 16.018 1.00 28.98 79 ASP B O 1
ATOM 3743 N N . GLY B 1 83 ? -0.013 21.894 18.190 1.00 29.27 80 GLY B N 1
ATOM 3744 C CA . GLY B 1 83 ? -0.703 23.026 18.746 1.00 29.86 80 GLY B CA 1
ATOM 3745 C C . GLY B 1 83 ? -0.069 23.443 20.089 1.00 30.86 80 GLY B C 1
ATOM 3746 O O . GLY B 1 83 ? 1.154 23.553 20.174 1.00 30.94 80 GLY B O 1
ATOM 3747 N N . TYR B 1 84 ? -0.897 23.669 21.112 1.00 30.75 81 TYR B N 1
ATOM 3748 C CA . TYR B 1 84 ? -0.420 24.019 22.433 1.00 32.48 81 TYR B CA 1
ATOM 3749 C C . TYR B 1 84 ? -1.207 23.226 23.439 1.00 34.07 81 TYR B C 1
ATOM 3750 O O . TYR B 1 84 ? -2.365 22.914 23.211 1.00 34.70 81 TYR B O 1
ATOM 3759 N N . ASN B 1 85 ? -0.533 22.879 24.523 1.00 35.43 82 ASN B N 1
ATOM 3760 C CA . ASN B 1 85 ? -1.045 22.072 25.626 1.00 37.54 82 ASN B CA 1
ATOM 3761 C C . ASN B 1 85 ? -2.081 22.865 26.396 1.00 38.63 82 ASN B C 1
ATOM 3762 O O . ASN B 1 85 ? -1.905 24.071 26.611 1.00 37.99 82 ASN B O 1
ATOM 3767 N N . THR B 1 86 ? -3.158 22.188 26.796 1.00 39.90 83 THR B N 1
ATOM 3768 C CA . THR B 1 86 ? -4.056 22.728 27.763 1.00 41.03 83 THR B CA 1
ATOM 3769 C C . THR B 1 86 ? -4.536 21.679 28.773 1.00 43.24 83 THR B C 1
ATOM 3770 O O . THR B 1 86 ? -4.625 20.496 28.463 1.00 43.59 83 THR B O 1
ATOM 3774 N N . ARG B 1 87 ? -4.860 22.131 29.983 1.00 45.02 84 ARG B N 1
ATOM 3775 C CA . ARG B 1 87 ? -5.439 21.282 31.001 1.00 46.75 84 ARG B CA 1
ATOM 3776 C C . ARG B 1 87 ? -6.730 21.950 31.427 1.00 48.07 84 ARG B C 1
ATOM 3777 O O . ARG B 1 87 ? -6.727 23.093 31.883 1.00 48.32 84 ARG B O 1
ATOM 3785 N N . ILE B 1 88 ? -7.829 21.223 31.315 1.00 49.05 85 ILE B N 1
ATOM 3786 C CA . ILE B 1 88 ? -9.144 21.789 31.505 1.00 50.26 85 ILE B CA 1
ATOM 3787 C C . ILE B 1 88 ? -9.662 21.233 32.821 1.00 52.96 85 ILE B C 1
ATOM 3788 O O . ILE B 1 88 ? -9.433 20.081 33.097 1.00 54.22 85 ILE B O 1
ATOM 379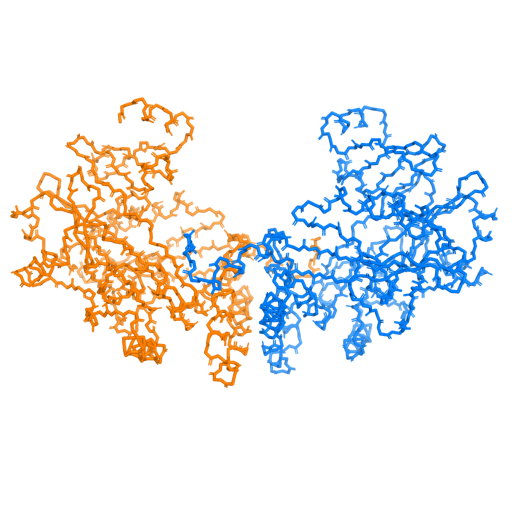3 N N . PHE B 1 89 ? -10.321 22.037 33.646 1.00 55.09 86 PHE B N 1
ATOM 3794 C CA . PHE B 1 89 ? -11.001 21.520 34.852 1.00 57.66 86 PHE B CA 1
ATOM 3795 C C . PHE B 1 89 ? -12.246 22.338 35.196 1.00 59.96 86 PHE B C 1
ATOM 3796 O O . PHE B 1 89 ? -12.477 23.379 34.603 1.00 59.70 86 PHE B O 1
ATOM 3804 N N . LYS B 1 90 ? -13.029 21.853 36.164 1.00 62.98 87 LYS B N 1
ATOM 3805 C CA . LYS B 1 90 ? -14.243 22.524 36.636 1.00 65.02 87 LYS B CA 1
ATOM 3806 C C . LYS B 1 90 ? -14.028 23.057 38.062 1.00 67.63 87 LYS B C 1
ATOM 3807 O O . LYS B 1 90 ? -13.504 22.347 38.925 1.00 68.59 87 LYS B O 1
ATOM 3813 N N . TYR B 1 91 ? -14.402 24.316 38.285 1.00 68.43 88 TYR B N 1
ATOM 3814 C CA . TYR B 1 91 ? -14.265 24.948 39.589 1.00 70.93 88 TYR B CA 1
ATOM 3815 C C . TYR B 1 91 ? -15.551 25.707 39.937 1.00 72.46 88 TYR B C 1
ATOM 3816 O O . TYR B 1 91 ? -15.855 26.769 39.378 1.00 71.76 88 TYR B O 1
ATOM 3825 N N . GLY B 1 92 ? -16.307 25.151 40.872 1.00 74.83 89 GLY B N 1
ATOM 3826 C CA . GLY B 1 92 ? -17.667 25.617 41.111 1.00 76.44 89 GLY B CA 1
ATOM 3827 C C . GLY B 1 92 ? -18.542 25.184 39.942 1.00 74.72 89 GLY B C 1
ATOM 3828 O O . GLY B 1 92 ? -18.472 24.029 39.516 1.00 73.77 89 GLY B O 1
ATOM 3829 N N . ASP B 1 93 ? -19.358 26.099 39.422 1.00 74.09 90 ASP B N 1
ATOM 3830 C CA . ASP B 1 93 ? -20.206 25.797 38.269 1.00 72.80 90 ASP B CA 1
ATOM 3831 C C . ASP B 1 93 ? -19.522 26.170 36.935 1.00 69.53 90 ASP B C 1
ATOM 3832 O O . ASP B 1 93 ? -20.139 26.034 35.872 1.00 67.25 90 ASP B O 1
ATOM 3837 N N . ASN B 1 94 ? -18.258 26.616 37.016 1.00 68.91 91 ASN B N 1
ATOM 3838 C CA . ASN B 1 94 ? -17.462 27.057 35.851 1.00 66.66 91 ASN B CA 1
ATOM 3839 C C . ASN B 1 94 ? -16.273 26.178 35.453 1.00 64.66 91 ASN B C 1
ATOM 3840 O O . ASN B 1 94 ? -15.854 25.288 36.202 1.00 65.66 91 ASN B O 1
ATOM 3845 N N . TYR B 1 95 ? -15.717 26.485 34.275 1.00 61.73 92 TYR B N 1
ATOM 3846 C CA . TYR B 1 95 ? -14.672 25.675 33.646 1.00 59.06 92 TYR B CA 1
ATOM 3847 C C . TYR B 1 95 ? -13.483 26.508 33.196 1.00 57.28 92 TYR B C 1
ATOM 3848 O O . TYR B 1 95 ? -13.658 27.540 32.563 1.00 56.50 92 TYR B O 1
ATOM 3857 N N . TYR B 1 96 ? -12.271 26.019 33.450 1.00 56.57 93 TYR B N 1
ATOM 3858 C CA . TYR B 1 96 ? -11.072 26.795 33.191 1.00 55.49 93 TYR B CA 1
ATOM 3859 C C . TYR B 1 96 ? -10.061 25.998 32.385 1.00 53.78 93 TYR B C 1
ATOM 3860 O O . TYR B 1 96 ? -9.980 24.774 32.511 1.00 54.66 93 TYR B O 1
ATOM 3869 N N . ALA B 1 97 ? -9.304 26.682 31.536 1.00 51.71 94 ALA B N 1
ATOM 3870 C CA . ALA B 1 97 ? -8.269 26.038 30.747 1.00 49.63 94 ALA B CA 1
ATOM 3871 C C . ALA B 1 97 ? -6.976 26.669 31.144 1.00 49.97 94 ALA B C 1
ATOM 3872 O O . ALA B 1 97 ? -6.850 27.889 31.071 1.00 50.60 94 ALA B O 1
ATOM 3874 N N . LEU B 1 98 ? -6.019 25.837 31.547 1.00 50.25 95 LEU B N 1
ATOM 3875 C CA . LEU B 1 98 ? -4.694 26.273 31.926 1.00 50.65 95 LEU B CA 1
ATOM 3876 C C . LEU B 1 98 ? -3.696 25.973 30.847 1.00 49.06 95 LEU B C 1
ATOM 3877 O O . LEU B 1 98 ? -3.582 24.827 30.429 1.00 48.39 95 LEU B O 1
ATOM 3882 N N . SER B 1 99 ? -2.961 26.998 30.437 1.00 48.34 96 SER B N 1
ATOM 3883 C CA . SER B 1 99 ? -1.781 26.843 29.630 1.00 47.25 96 SER B CA 1
ATOM 3884 C C . SER B 1 99 ? -0.759 25.962 30.368 1.00 49.29 96 SER B C 1
ATOM 3885 O O . SER B 1 99 ? -0.894 25.688 31.584 1.00 49.61 96 SER B O 1
ATOM 3888 N N . ARG B 1 100 ? 0.297 25.588 29.626 1.00 48.71 97 ARG B N 1
ATOM 3889 C CA . ARG B 1 100 ? 1.433 24.831 30.153 1.00 49.01 97 ARG B CA 1
ATOM 3890 C C . ARG B 1 100 ? 2.137 25.627 31.241 1.00 50.70 97 ARG B C 1
ATOM 3891 O O . ARG B 1 100 ? 2.580 25.077 32.264 1.00 52.52 97 ARG B O 1
ATOM 3899 N N . GLY B 1 101 ? 2.232 26.931 31.035 1.00 51.05 98 GLY B N 1
ATOM 3900 C CA . GLY B 1 101 ? 2.916 27.791 31.989 1.00 52.43 98 GLY B CA 1
ATOM 3901 C C . GLY B 1 101 ? 2.142 27.945 33.275 1.00 54.52 98 GLY B C 1
ATOM 3902 O O . GLY B 1 101 ? 2.702 28.350 34.286 1.00 56.83 98 GLY B O 1
ATOM 3903 N N . GLY B 1 102 ? 0.846 27.638 33.241 1.00 54.59 99 GLY B N 1
ATOM 3904 C CA . GLY B 1 102 ? 0.006 27.648 34.445 1.00 55.87 99 GLY B CA 1
ATOM 3905 C C . GLY B 1 102 ? -0.980 28.812 34.523 1.00 56.01 99 GLY B C 1
ATOM 3906 O O . GLY B 1 102 ? -1.746 28.898 35.471 1.00 57.18 99 GLY B O 1
ATOM 3907 N N . PHE B 1 103 ? -0.950 29.710 33.537 1.00 54.37 100 PHE B N 1
ATOM 3908 C CA . PHE B 1 103 ? -1.969 30.749 33.421 1.00 54.86 100 PHE B CA 1
ATOM 3909 C C . PHE B 1 103 ? -3.291 30.160 32.922 1.00 53.02 100 PHE B C 1
ATOM 3910 O O . PHE B 1 103 ? -3.311 29.204 32.163 1.00 51.15 100 PHE B O 1
ATOM 3918 N N . ILE B 1 104 ? -4.386 30.768 33.348 1.00 53.02 101 ILE B N 1
ATOM 3919 C CA . ILE B 1 104 ? -5.688 30.470 32.818 1.00 51.65 101 ILE B CA 1
ATOM 3920 C C . ILE B 1 104 ? -5.754 31.115 31.439 1.00 49.65 101 ILE B C 1
ATOM 3921 O O . ILE B 1 104 ? -5.694 32.352 31.317 1.00 50.58 101 ILE B O 1
ATOM 3926 N N . CYS B 1 105 ? -5.876 30.283 30.413 1.00 45.97 102 CYS B N 1
ATOM 3927 C CA . CYS B 1 105 ? -5.872 30.779 29.050 1.00 43.92 102 CYS B CA 1
ATOM 3928 C C . CYS B 1 105 ? -7.197 31.486 28.739 1.00 43.84 102 CYS B C 1
ATOM 3929 O O . CYS B 1 105 ? -8.281 30.860 28.822 1.00 44.32 102 CYS B O 1
ATOM 3932 N N . PRO B 1 106 ? -7.132 32.776 28.380 1.00 43.19 103 PRO B N 1
ATOM 3933 C CA . PRO B 1 106 ? -8.393 33.477 28.120 1.00 43.49 103 PRO B CA 1
ATOM 3934 C C . PRO B 1 106 ? -9.074 33.022 26.801 1.00 41.32 103 PRO B C 1
ATOM 3935 O O . PRO B 1 106 ? -10.302 33.116 26.659 1.00 40.59 103 PRO B O 1
ATOM 3939 N N . PHE B 1 107 ? -8.295 32.484 25.875 1.00 38.93 104 PHE B N 1
ATOM 3940 C CA . PHE B 1 107 ? -8.829 32.075 24.578 1.00 36.75 104 PHE B CA 1
ATOM 3941 C C . PHE B 1 107 ? -9.460 30.729 24.727 1.00 36.31 104 PHE B C 1
ATOM 3942 O O . PHE B 1 107 ? -10.623 30.549 24.460 1.00 36.41 104 PHE B O 1
ATOM 3950 N N . THR B 1 108 ? -8.678 29.782 25.201 1.00 36.28 105 THR B N 1
ATOM 3951 C CA . THR B 1 108 ? -9.147 28.438 25.413 1.00 36.15 105 THR B CA 1
ATOM 3952 C C . THR B 1 108 ? -10.338 28.402 26.320 1.00 37.36 105 THR B C 1
ATOM 3953 O O . THR B 1 108 ? -11.356 27.830 25.967 1.00 35.91 105 THR B O 1
ATOM 3957 N N . THR B 1 109 ? -10.242 29.044 27.484 1.00 40.17 106 THR B N 1
ATOM 3958 C CA . THR B 1 109 ? -11.384 29.065 28.415 1.00 40.88 106 THR B CA 1
ATOM 3959 C C . THR B 1 109 ? -12.618 29.698 27.778 1.00 41.85 106 THR B C 1
ATOM 3960 O O . THR B 1 109 ? -13.719 29.206 27.934 1.00 43.71 106 THR B O 1
ATOM 3964 N N . ASP B 1 110 ? -12.459 30.818 27.093 1.00 41.43 107 ASP B N 1
ATOM 3965 C CA . ASP B 1 110 ? -13.578 31.438 26.383 1.00 41.54 107 ASP B CA 1
ATOM 3966 C C . ASP B 1 110 ? -14.232 30.466 25.413 1.00 41.14 107 ASP B C 1
ATOM 3967 O O . ASP B 1 110 ? -15.431 30.527 25.178 1.00 41.83 107 ASP B O 1
ATOM 3972 N N . ARG B 1 111 ? -13.420 29.608 24.795 1.00 39.36 108 ARG B N 1
ATOM 3973 C CA . ARG B 1 111 ? -13.878 28.803 23.679 1.00 37.89 108 ARG B CA 1
ATOM 3974 C C . ARG B 1 111 ? -14.250 27.361 24.036 1.00 38.62 108 ARG B C 1
ATOM 3975 O O . ARG B 1 111 ? -14.697 26.610 23.163 1.00 36.38 108 ARG B O 1
ATOM 3983 N N . LEU B 1 112 ? -14.096 26.976 25.310 1.00 40.40 109 LEU B N 1
ATOM 3984 C CA . LEU B 1 112 ? -14.356 25.596 25.719 1.00 42.52 109 LEU B CA 1
ATOM 3985 C C . LEU B 1 112 ? -15.671 25.039 25.202 1.00 44.30 109 LEU B C 1
ATOM 3986 O O . LEU B 1 112 ? -15.669 23.967 24.602 1.00 45.38 109 LEU B O 1
ATOM 3991 N N . PRO B 1 113 ? -16.779 25.759 25.396 1.00 46.13 110 PRO B N 1
ATOM 3992 C CA . PRO B 1 113 ? -18.034 25.186 24.895 1.00 47.17 110 PRO B CA 1
ATOM 3993 C C . PRO B 1 113 ? -18.071 24.937 23.388 1.00 45.64 110 PRO B C 1
ATOM 3994 O O . PRO B 1 113 ? -18.817 24.091 22.945 1.00 46.40 110 PRO B O 1
ATOM 3998 N N . ASP B 1 114 ? -17.296 25.662 22.605 1.00 44.83 111 ASP B N 1
ATOM 3999 C CA . ASP B 1 114 ? -17.200 25.368 21.191 1.00 43.92 111 ASP B CA 1
ATOM 4000 C C . ASP B 1 114 ? -16.324 24.168 20.863 1.00 43.85 111 ASP B C 1
ATOM 4001 O O . ASP B 1 114 ? -16.568 23.496 19.857 1.00 43.72 111 ASP B O 1
ATOM 4006 N N . LEU B 1 115 ? -15.316 23.913 21.699 1.00 44.11 112 LEU B N 1
ATOM 4007 C CA . LEU B 1 115 ? -14.254 22.965 21.395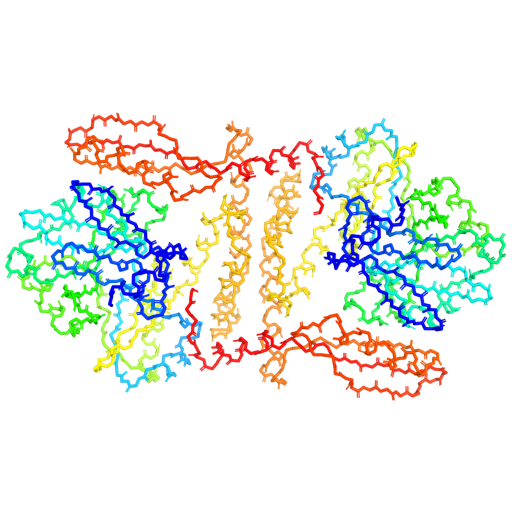 1.00 43.10 112 LEU B CA 1
ATOM 4008 C C . LEU B 1 115 ? -14.492 21.565 21.965 1.00 43.75 112 LEU B C 1
ATOM 4009 O O . LEU B 1 115 ? -13.855 20.614 21.505 1.00 44.20 112 LEU B O 1
ATOM 4014 N N . ILE B 1 116 ? -15.353 21.433 22.971 1.00 43.96 113 ILE B N 1
ATOM 4015 C CA . ILE B 1 116 ? -15.516 20.176 23.689 1.00 44.54 113 ILE B CA 1
ATOM 4016 C C . ILE B 1 116 ? -16.727 20.154 24.637 1.00 46.71 113 ILE B C 1
ATOM 4017 O O . ILE B 1 116 ? -16.963 21.091 25.390 1.00 47.53 113 ILE B O 1
ATOM 4022 N N . ASP B 1 117 ? -17.470 19.066 24.594 1.00 47.47 114 ASP B N 1
ATOM 4023 C CA . ASP B 1 117 ? -18.545 18.784 25.531 1.00 49.83 114 ASP B CA 1
ATOM 4024 C C . ASP B 1 117 ? -17.968 18.431 26.893 1.00 51.70 114 ASP B C 1
ATOM 4025 O O . ASP B 1 117 ? -17.349 17.389 27.025 1.00 51.86 114 ASP B O 1
ATOM 4030 N N . LEU B 1 118 ? -18.200 19.266 27.905 1.00 53.57 115 LEU B N 1
ATOM 4031 C CA . LEU B 1 118 ? -17.639 19.047 29.227 1.00 55.49 115 LEU B CA 1
ATOM 4032 C C . LEU B 1 118 ? -18.591 18.392 30.227 1.00 58.15 115 LEU B C 1
ATOM 4033 O O . LEU B 1 118 ? -18.416 18.484 31.460 1.00 59.82 115 LEU B O 1
ATOM 4038 N N . ARG B 1 119 ? -19.574 17.675 29.710 1.00 59.13 116 ARG B N 1
ATOM 4039 C CA . ARG B 1 119 ? -20.424 16.842 30.580 1.00 61.55 116 ARG B CA 1
ATOM 4040 C C . ARG B 1 119 ? -19.557 15.919 31.425 1.00 62.03 116 ARG B C 1
ATOM 4041 O O . ARG B 1 119 ? -19.851 15.683 32.598 1.00 64.83 116 ARG B O 1
ATOM 4049 N N . ILE B 1 120 ? -18.508 15.383 30.813 1.00 60.15 117 ILE B N 1
ATOM 4050 C CA . ILE B 1 120 ? -17.564 14.496 31.482 1.00 60.28 117 ILE B CA 1
ATOM 4051 C C . ILE B 1 120 ? -17.117 15.083 32.822 1.00 61.91 117 ILE B C 1
ATOM 4052 O O . ILE B 1 120 ? -17.075 14.357 33.820 1.00 63.57 117 ILE B O 1
ATOM 4057 N N . LEU B 1 121 ? -16.870 16.392 32.874 1.00 61.43 118 LEU B N 1
ATOM 4058 C CA . LEU B 1 121 ? -16.488 17.051 34.132 1.00 63.09 118 LEU B CA 1
ATOM 4059 C C . LEU B 1 121 ? -17.688 17.307 35.075 1.00 66.37 118 LEU B C 1
ATOM 4060 O O . LEU B 1 121 ? -17.528 17.355 36.297 1.00 68.16 118 LEU B O 1
ATOM 4065 N N . ASP B 1 122 ? -18.883 17.491 34.522 1.00 66.91 119 ASP B N 1
ATOM 4066 C CA . ASP B 1 122 ? -20.073 17.618 35.365 1.00 69.87 119 ASP B CA 1
ATOM 4067 C C . ASP B 1 122 ? -20.224 16.329 36.175 1.00 71.33 119 ASP B C 1
ATOM 4068 O O . ASP B 1 122 ? -20.306 16.372 37.401 1.00 72.75 119 ASP B O 1
ATOM 4073 N N . GLU B 1 123 ? -20.159 15.196 35.480 1.00 70.40 120 GLU B N 1
ATOM 4074 C CA . GLU B 1 123 ? -20.249 13.867 36.090 1.00 71.48 120 GLU B CA 1
ATOM 4075 C C . GLU B 1 123 ? -18.934 13.358 36.700 1.00 71.41 120 GLU B C 1
ATOM 4076 O O . GLU B 1 123 ? -18.946 12.369 37.427 1.00 73.59 120 GLU B O 1
ATOM 4082 N N . ASN B 1 124 ? -17.799 13.988 36.390 1.00 69.44 121 ASN B N 1
ATOM 4083 C CA . ASN B 1 124 ? -16.511 13.537 36.914 1.00 68.57 121 ASN B CA 1
ATOM 4084 C C . ASN B 1 124 ? -15.601 14.716 37.295 1.00 68.37 121 ASN B C 1
ATOM 4085 O O . ASN B 1 124 ? -14.484 14.864 36.737 1.00 66.51 121 ASN B O 1
ATOM 4090 N N . PRO B 1 125 ? -16.056 15.556 38.254 1.00 70.15 122 PRO B N 1
ATOM 4091 C CA . PRO B 1 125 ? -15.358 16.824 38.575 1.00 69.69 122 PRO B CA 1
ATOM 4092 C C . PRO B 1 125 ? -13.934 16.664 39.114 1.00 69.61 122 PRO B C 1
ATOM 4093 O O . PRO B 1 125 ? -13.237 17.667 39.268 1.00 69.28 122 PRO B O 1
ATOM 4097 N N . ASP B 1 126 ? -13.518 15.421 39.382 1.00 69.65 123 ASP B N 1
ATOM 4098 C CA A ASP B 1 126 ? -12.143 15.101 39.781 0.60 69.53 123 ASP B CA 1
ATOM 4099 C CA B ASP B 1 126 ? -12.133 15.119 39.792 0.40 69.15 123 ASP B CA 1
ATOM 4100 C C . ASP B 1 126 ? -11.134 15.172 38.617 1.00 66.34 123 ASP B C 1
ATOM 4101 O O . ASP B 1 126 ? -9.915 15.322 38.815 1.00 65.79 123 ASP B O 1
ATOM 4110 N N . LEU B 1 127 ? -11.630 15.050 37.396 1.00 64.16 124 LEU B N 1
ATOM 4111 C CA . LEU B 1 127 ? -10.744 14.914 36.254 1.00 61.12 124 LEU B CA 1
ATOM 4112 C C . LEU B 1 127 ? -10.196 16.232 35.749 1.00 58.96 124 LEU B C 1
ATOM 4113 O O . LEU B 1 127 ? -10.861 17.267 35.838 1.00 58.77 124 LEU B O 1
ATOM 4118 N N . VAL B 1 128 ? -8.951 16.157 35.260 1.00 56.40 125 VAL B N 1
ATOM 4119 C CA . VAL B 1 128 ? -8.305 17.207 34.483 1.00 54.26 125 VAL B CA 1
ATOM 4120 C C . VAL B 1 128 ? -8.072 16.665 33.067 1.00 51.78 125 VAL B C 1
ATOM 4121 O O . VAL B 1 128 ? -7.319 15.711 32.892 1.00 51.53 125 VAL B O 1
ATOM 4125 N N . ILE B 1 129 ? -8.672 17.280 32.052 1.00 50.33 126 ILE B N 1
ATOM 4126 C CA . ILE B 1 129 ? -8.506 16.808 30.671 1.00 48.23 126 ILE B CA 1
ATOM 4127 C C . ILE B 1 129 ? -7.282 17.498 30.094 1.00 46.94 126 ILE B C 1
ATOM 4128 O O . ILE B 1 129 ? -7.224 18.720 30.111 1.00 47.65 126 ILE B O 1
ATOM 4133 N N . CYS B 1 130 ? -6.313 16.716 29.613 1.00 45.55 127 CYS B N 1
ATOM 4134 C CA . CYS B 1 130 ? -5.111 17.230 28.972 1.00 44.56 127 CYS B CA 1
ATOM 4135 C C . CYS B 1 130 ? -5.307 17.073 27.452 1.00 42.69 127 CYS B C 1
ATOM 4136 O O . CYS B 1 130 ? -5.577 15.979 26.951 1.00 42.88 127 CYS B O 1
ATOM 4139 N N . ALA B 1 131 ? -5.161 18.175 26.730 1.00 40.49 128 ALA B N 1
ATOM 4140 C CA . ALA B 1 131 ? -5.612 18.250 25.366 1.00 38.75 128 ALA B CA 1
ATOM 4141 C C . ALA B 1 131 ? -4.727 19.214 24.630 1.00 36.56 128 ALA B C 1
ATOM 4142 O O . ALA B 1 131 ? -4.139 20.124 25.261 1.00 36.77 128 ALA B O 1
ATOM 4144 N N . GLU B 1 132 ? -4.620 18.995 23.321 1.00 33.68 129 GLU B N 1
ATOM 4145 C CA . GLU B 1 132 ? -3.883 19.883 22.454 1.00 32.20 129 GLU B CA 1
ATOM 4146 C C . GLU B 1 132 ? -4.921 20.693 21.769 1.00 32.20 129 GLU B C 1
ATOM 4147 O O . GLU B 1 132 ? -5.919 20.128 21.312 1.00 34.10 129 GLU B O 1
ATOM 4153 N N . VAL B 1 133 ? -4.730 22.011 21.674 1.00 31.34 130 VAL B N 1
ATOM 4154 C CA . VAL B 1 133 ? -5.618 22.841 20.877 1.00 29.63 130 VAL B CA 1
ATOM 4155 C C . VAL B 1 133 ? -4.832 23.234 19.631 1.00 27.91 130 VAL B C 1
ATOM 4156 O O . VAL B 1 133 ? -3.715 23.592 19.740 1.00 27.07 130 VAL B O 1
ATOM 4160 N N . ALA B 1 134 ? -5.371 23.100 18.435 1.00 27.79 131 ALA B N 1
ATOM 4161 C CA . ALA B 1 134 ? -4.518 23.328 17.212 1.00 27.24 131 ALA B CA 1
ATOM 4162 C C . ALA B 1 134 ? -5.348 23.793 16.026 1.00 27.76 131 ALA B C 1
ATOM 4163 O O . ALA B 1 134 ? -6.519 23.456 15.898 1.00 29.63 131 ALA B O 1
ATOM 4165 N N . GLY B 1 135 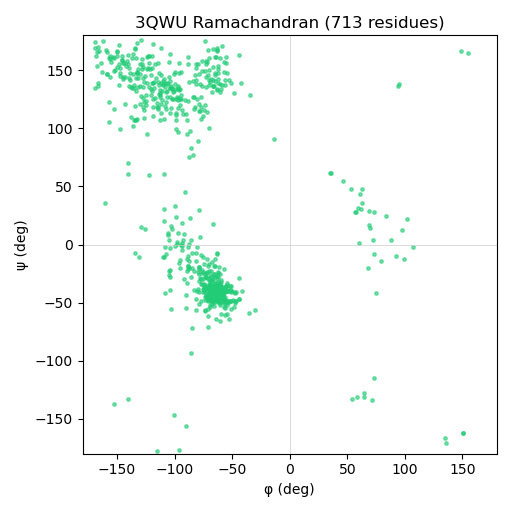? -4.759 24.576 15.161 1.00 28.14 132 GLY B N 1
ATOM 4166 C CA . GLY B 1 135 ? -5.513 25.193 14.084 1.00 28.56 132 GLY B CA 1
ATOM 4167 C C . GLY B 1 135 ? -4.800 26.454 13.647 1.00 30.01 132 GLY B C 1
ATOM 4168 O O . GLY B 1 135 ? -3.914 26.967 14.356 1.00 30.36 132 GLY B O 1
ATOM 4169 N N . PRO B 1 136 ? -5.175 26.971 12.487 1.00 30.55 133 PRO B N 1
ATOM 4170 C CA . PRO B 1 136 ? -4.477 28.108 11.964 1.00 31.14 133 PRO B CA 1
ATOM 4171 C C . PRO B 1 136 ? -4.838 29.425 12.628 1.00 32.95 133 PRO B C 1
ATOM 4172 O O . PRO B 1 136 ? -4.202 30.420 12.324 1.00 34.71 133 PRO B O 1
ATOM 4176 N N . GLU B 1 137 ? -5.864 29.457 13.480 1.00 33.58 134 GLU B N 1
ATOM 4177 C CA . GLU B 1 137 ? -6.320 30.692 14.073 1.00 34.14 134 GLU B CA 1
ATOM 4178 C C . GLU B 1 137 ? -6.259 30.561 15.586 1.00 33.80 134 GLU B C 1
ATOM 4179 O O . GLU B 1 137 ? -7.266 30.648 16.265 1.00 33.97 134 GLU B O 1
ATOM 4185 N N . ASN B 1 138 ? -5.062 30.308 16.089 1.00 33.41 135 ASN B N 1
ATOM 4186 C CA . ASN B 1 138 ? -4.799 30.374 17.518 1.00 34.50 135 ASN B CA 1
ATOM 4187 C C . ASN B 1 138 ? -3.827 31.513 17.781 1.00 34.95 135 ASN B C 1
ATOM 4188 O O . ASN B 1 138 ? -3.074 31.900 16.878 1.00 33.63 135 ASN B O 1
ATOM 4193 N N . PRO B 1 139 ? -3.833 32.055 19.007 1.00 36.77 136 PRO B N 1
ATOM 4194 C CA . PRO B 1 139 ? -2.965 33.186 19.399 1.00 38.03 136 PRO B CA 1
ATOM 4195 C C . PRO B 1 139 ? -1.501 32.871 19.790 1.00 39.67 136 PRO B C 1
ATOM 4196 O O . PRO B 1 139 ? -0.715 33.797 20.024 1.00 40.97 136 PRO B O 1
ATOM 4200 N N . TYR B 1 140 ? -1.142 31.591 19.894 1.00 41.10 137 TYR B N 1
ATOM 4201 C CA . TYR B 1 140 ? 0.157 31.173 20.424 1.00 41.86 137 TYR B CA 1
ATOM 4202 C C . TYR B 1 140 ? 1.183 30.718 19.391 1.00 41.66 137 TYR B C 1
ATOM 4203 O O . TYR B 1 140 ? 2.391 30.991 19.507 1.00 42.23 137 TYR B O 1
ATOM 4212 N N . ILE B 1 141 ? 0.736 30.012 18.383 1.00 41.90 138 ILE B N 1
ATOM 4213 C CA A ILE B 1 141 ? 1.636 29.395 17.419 0.60 41.39 138 ILE B CA 1
ATOM 4214 C CA B ILE B 1 141 ? 1.682 29.486 17.404 0.40 41.17 138 ILE B CA 1
ATOM 4215 C C . ILE B 1 141 ? 1.144 29.628 16.010 1.00 41.08 138 ILE B C 1
ATOM 4216 O O . ILE B 1 141 ? -0.025 29.627 15.800 1.00 41.25 138 ILE B O 1
ATOM 4225 N N . GLU B 1 142 ? 2.042 29.786 15.058 1.00 42.01 139 GLU B N 1
ATOM 4226 C CA . GLU B 1 142 ? 1.618 30.114 13.724 1.00 43.51 139 GLU B CA 1
ATOM 4227 C C . GLU B 1 142 ? 1.319 28.855 12.901 1.00 42.44 139 GLU B C 1
ATOM 4228 O O . GLU B 1 142 ? 0.558 28.890 11.923 1.00 43.36 139 GLU B O 1
ATOM 4234 N N . GLU B 1 143 ? 1.872 27.731 13.318 1.00 41.39 140 GLU B N 1
ATOM 4235 C CA . GLU B 1 143 ? 1.652 26.507 12.577 1.00 40.77 140 GLU B CA 1
ATOM 4236 C C . GLU B 1 143 ? 0.308 25.857 12.933 1.00 39.49 140 GLU B C 1
ATOM 4237 O O . GLU B 1 143 ? -0.243 26.032 14.039 1.00 38.93 140 GLU B O 1
ATOM 4243 N N . SER B 1 144 ? -0.180 25.077 11.982 1.00 36.96 141 SER B N 1
ATOM 4244 C CA . SER B 1 144 ? -1.378 24.268 12.143 1.00 35.86 141 SER B CA 1
ATOM 4245 C C . SER B 1 144 ? -1.150 22.823 11.658 1.00 33.65 141 SER B C 1
ATOM 4246 O O . SER B 1 144 ? -0.442 22.599 10.697 1.00 32.28 141 SER B O 1
ATOM 4249 N N . PRO B 1 145 ? -1.823 21.848 12.294 1.00 33.57 142 PRO B N 1
ATOM 4250 C CA . PRO B 1 145 ? -1.814 20.559 11.632 1.00 32.23 142 PRO B CA 1
ATOM 4251 C C . PRO B 1 145 ? -2.349 20.745 10.223 1.00 31.01 142 PRO B C 1
ATOM 4252 O O . PRO B 1 145 ? -3.072 21.665 9.958 1.00 30.46 142 PRO B O 1
ATOM 4256 N N . PRO B 1 146 ? -1.991 19.867 9.314 1.00 30.09 143 PRO B N 1
ATOM 4257 C CA . PRO B 1 146 ? -2.428 19.964 7.929 1.00 29.90 143 PRO B CA 1
ATOM 4258 C C . PRO B 1 146 ? -3.892 19.583 7.701 1.00 29.91 143 PRO B C 1
ATOM 4259 O O . PRO B 1 146 ? -4.470 19.942 6.686 1.00 29.48 143 PRO B O 1
ATOM 4263 N N . TYR B 1 147 ? -4.500 18.906 8.654 1.00 29.58 144 TYR B N 1
ATOM 4264 C CA . TYR B 1 147 ? -5.904 18.574 8.546 1.00 30.92 144 TYR B CA 1
ATOM 4265 C C . TYR B 1 147 ? -6.831 19.609 9.256 1.00 31.08 144 TYR B C 1
ATOM 4266 O O . TYR B 1 147 ? -8.025 19.482 9.206 1.00 29.40 144 TYR B O 1
ATOM 4275 N N . VAL B 1 148 ? -6.297 20.651 9.868 1.00 31.99 145 VAL B N 1
ATOM 4276 C CA . VAL B 1 148 ? -7.188 21.684 10.435 1.00 32.71 145 VAL B CA 1
ATOM 4277 C C . VAL B 1 148 ? -6.998 22.949 9.616 1.00 33.84 145 VAL B C 1
ATOM 4278 O O . VAL B 1 148 ? -5.952 23.515 9.634 1.00 33.44 145 VAL B O 1
ATOM 4282 N N . LYS B 1 149 ? -8.010 23.372 8.875 1.00 36.87 146 LYS B N 1
ATOM 4283 C CA . LYS B 1 149 ? -7.874 24.506 7.945 1.00 38.63 146 LYS B CA 1
ATOM 4284 C C . LYS B 1 149 ? -8.581 25.766 8.433 1.00 38.88 146 LYS B C 1
ATOM 4285 O O . LYS B 1 149 ? -8.419 26.823 7.835 1.00 39.68 146 LYS B O 1
ATOM 4291 N N . GLU B 1 150 ? -9.357 25.677 9.510 1.00 38.72 147 GLU B N 1
ATOM 4292 C CA . GLU B 1 150 ? -9.809 26.905 10.143 1.00 39.29 147 GLU B CA 1
ATOM 4293 C C . GLU B 1 150 ? -9.930 26.825 11.649 1.00 36.87 147 GLU B C 1
ATOM 4294 O O . GLU B 1 150 ? -9.996 25.743 12.226 1.00 35.01 147 GLU B O 1
ATOM 4300 N N . ASP B 1 151 ? -9.979 28.011 12.242 1.00 34.89 148 ASP B N 1
ATOM 4301 C CA . ASP B 1 151 ? -10.350 28.187 13.634 1.00 33.88 148 ASP B CA 1
ATOM 4302 C C . ASP B 1 151 ? -9.361 27.375 14.501 1.00 32.19 148 ASP B C 1
ATOM 4303 O O . ASP B 1 151 ? -8.179 27.482 14.288 1.00 31.58 148 ASP B O 1
ATOM 4308 N N . VAL B 1 152 ? -9.836 26.574 15.442 1.00 32.01 149 VAL B N 1
ATOM 4309 C CA . VAL B 1 152 ? -8.991 25.655 16.175 1.00 31.80 149 VAL B CA 1
ATOM 4310 C C . VAL B 1 152 ? -9.812 24.383 16.496 1.00 32.72 149 VAL B C 1
ATOM 4311 O O . VAL B 1 152 ? -11.034 24.422 16.532 1.00 32.31 149 VAL B O 1
ATOM 4315 N N . GLN B 1 153 ? -9.119 23.282 16.769 1.00 32.08 150 GLN B N 1
ATOM 4316 C CA . GLN B 1 153 ? -9.738 22.079 17.245 1.00 32.66 150 GLN B CA 1
ATOM 4317 C C . GLN B 1 153 ? -8.995 21.613 18.465 1.00 32.52 150 GLN B C 1
ATOM 4318 O O . GLN B 1 153 ? -7.827 21.954 18.643 1.00 33.14 150 GLN B O 1
ATOM 4324 N N . LEU B 1 154 ? -9.686 20.855 19.304 1.00 32.75 151 LEU B N 1
ATOM 4325 C CA . LEU B 1 154 ? -9.145 20.329 20.545 1.00 33.41 151 LEU B CA 1
ATOM 4326 C C . LEU B 1 154 ? -8.984 18.844 20.374 1.00 33.57 151 LEU B C 1
ATOM 4327 O O . LEU B 1 154 ? -9.857 18.206 19.815 1.00 34.26 151 LEU B O 1
ATOM 4332 N N . PHE B 1 155 ? -7.897 18.292 20.896 1.00 33.45 152 PHE B N 1
ATOM 4333 C CA . PHE B 1 155 ? -7.626 16.869 20.775 1.00 33.78 152 PHE B CA 1
ATOM 4334 C C . PHE B 1 155 ? -7.186 16.361 22.108 1.00 34.59 152 PHE B C 1
ATOM 4335 O O . PHE B 1 155 ? -6.072 16.668 22.512 1.00 34.22 152 PHE B O 1
ATOM 4343 N N . VAL B 1 156 ? -8.041 15.597 22.792 1.00 35.12 153 VAL B N 1
ATOM 4344 C CA . VAL B 1 156 ? -7.617 15.016 24.068 1.00 37.09 153 VAL B CA 1
ATOM 4345 C C . VAL B 1 156 ? -6.499 13.964 23.866 1.00 37.86 153 VAL B C 1
ATOM 4346 O O . VAL B 1 156 ? -6.528 13.162 22.924 1.00 36.80 153 VAL B O 1
ATOM 4350 N N . PHE B 1 157 ? -5.536 13.944 24.784 1.00 39.46 154 PHE B N 1
ATOM 4351 C CA . PHE B 1 157 ? -4.478 12.930 24.732 1.00 39.42 154 PHE B CA 1
ATOM 4352 C C . PHE B 1 157 ? -4.103 12.220 26.029 1.00 41.11 154 PHE B C 1
ATOM 4353 O O . PHE B 1 157 ? -3.279 11.315 25.967 1.00 42.01 154 PHE B O 1
ATOM 4361 N N . ASP B 1 158 ? -4.652 12.658 27.171 1.00 42.66 155 ASP B N 1
ATOM 4362 C CA . ASP B 1 158 ? -4.449 12.050 28.522 1.00 44.47 155 ASP B CA 1
ATOM 4363 C C . ASP B 1 158 ? -5.461 12.606 29.553 1.00 46.89 155 ASP B C 1
ATOM 4364 O O . ASP B 1 158 ? -5.928 13.719 29.418 1.00 47.74 155 ASP B O 1
ATOM 4369 N N . PHE B 1 159 ? -5.772 11.848 30.586 1.00 49.93 156 PHE B N 1
ATOM 4370 C CA . PHE B 1 159 ? -6.521 12.370 31.748 1.00 52.61 156 PHE B CA 1
ATOM 4371 C C . PHE B 1 159 ? -5.639 12.369 32.990 1.00 55.30 156 PHE B C 1
ATOM 4372 O O . PHE B 1 159 ? -4.854 11.427 33.214 1.00 55.89 156 PHE B O 1
ATOM 4380 N N . MET B 1 160 ? -5.721 13.455 33.757 1.00 57.35 157 MET B N 1
ATOM 4381 C CA . MET B 1 160 ? -5.088 13.557 35.076 1.00 60.04 157 MET B CA 1
ATOM 4382 C C . MET B 1 160 ? -6.220 13.783 36.078 1.00 62.69 157 MET B C 1
ATOM 4383 O O . MET B 1 160 ? -7.373 13.992 35.677 1.00 62.99 157 MET B O 1
ATOM 4388 N N . LYS B 1 161 ? -5.901 13.751 37.368 1.00 65.38 158 LYS B N 1
ATOM 4389 C CA . LYS B 1 161 ? -6.892 14.042 38.406 1.00 68.09 158 LYS B CA 1
ATOM 4390 C C . LYS B 1 161 ? -6.401 15.145 39.332 1.00 69.30 158 LYS B C 1
ATOM 4391 O O . LYS B 1 161 ? -5.210 15.235 39.613 1.00 68.64 158 LYS B O 1
ATOM 4397 N N . LYS B 1 162 ? -7.335 15.976 39.801 1.00 70.84 159 LYS B N 1
ATOM 4398 C CA . LYS B 1 162 ? -7.056 16.970 40.856 1.00 73.11 159 LYS B CA 1
ATOM 4399 C C . LYS B 1 162 ? -6.307 16.365 42.068 1.00 75.72 159 LYS B C 1
ATOM 4400 O O . LYS B 1 162 ? -6.715 15.338 42.612 1.00 76.52 159 LYS B O 1
ATOM 4406 N N . ASN B 1 163 ? -5.229 17.036 42.471 1.00 77.14 160 ASN B N 1
ATOM 4407 C CA . ASN B 1 163 ? -4.294 16.584 43.531 1.00 80.11 160 ASN B CA 1
ATOM 4408 C C . ASN B 1 163 ? -3.617 15.222 43.272 1.00 80.14 160 ASN B C 1
ATOM 4409 O O . ASN B 1 163 ? -3.319 14.487 44.219 1.00 81.84 160 ASN B O 1
ATOM 4414 N N . GLU B 1 164 ? -3.370 14.891 42.004 1.00 78.27 161 GLU B N 1
ATOM 4415 C CA . GLU B 1 164 ? -2.750 13.609 41.660 1.00 77.98 161 GLU B CA 1
ATOM 4416 C C . GLU B 1 164 ? -1.883 13.695 40.400 1.00 75.84 161 GLU B C 1
ATOM 4417 O O . GLU B 1 164 ? -2.270 14.294 39.355 1.00 74.11 161 GLU B O 1
ATOM 4423 N N . GLN B 1 165 ? -0.722 13.044 40.488 1.00 75.72 162 GLN B N 1
ATOM 4424 C CA . GLN B 1 165 ? 0.401 13.364 39.618 1.00 74.11 162 GLN B CA 1
ATOM 4425 C C . GLN B 1 165 ? 0.504 12.613 38.273 1.00 71.24 162 GLN B C 1
ATOM 4426 O O . GLN B 1 165 ? 1.149 13.103 37.345 1.00 69.51 162 GLN B O 1
ATOM 4432 N N . GLY B 1 166 ? -0.109 11.436 38.170 1.00 70.79 163 GLY B N 1
ATOM 4433 C CA . GLY B 1 166 ? 0.058 10.582 36.989 1.00 68.10 163 GLY B CA 1
ATOM 4434 C C . GLY B 1 166 ? -1.086 10.649 36.000 1.00 65.67 163 GLY B C 1
ATOM 4435 O O . GLY B 1 166 ? -1.724 11.676 35.845 1.00 65.91 163 GLY B O 1
ATOM 4436 N N . PHE B 1 167 ? -1.357 9.532 35.348 1.00 63.42 164 PHE B N 1
ATOM 4437 C CA . PHE B 1 167 ? -2.319 9.498 34.264 1.00 61.22 164 PHE B CA 1
ATOM 4438 C C . PHE B 1 167 ? -3.177 8.247 34.365 1.00 61.86 164 PHE B C 1
ATOM 4439 O O . PHE B 1 167 ? -2.682 7.172 34.709 1.00 62.17 164 PHE B O 1
ATOM 4447 N N . LEU B 1 168 ? -4.468 8.382 34.055 1.00 62.10 165 LEU B N 1
ATOM 4448 C CA . LEU B 1 168 ? -5.337 7.214 33.922 1.00 62.34 165 LEU B CA 1
ATOM 4449 C C . LEU B 1 168 ? -4.690 6.301 32.877 1.00 60.84 165 LEU B C 1
ATOM 4450 O O . LEU B 1 168 ? -4.179 6.791 31.868 1.00 57.95 165 LEU B O 1
ATOM 4455 N N . SER B 1 169 ? -4.677 4.991 33.148 1.00 61.52 166 SER B N 1
ATOM 4456 C CA . SER B 1 169 ? -4.133 4.019 32.202 1.00 60.25 166 SER B CA 1
ATOM 4457 C C . SER B 1 169 ? -4.634 4.348 30.790 1.00 58.19 166 SER B C 1
ATOM 4458 O O . SER B 1 169 ? -5.623 5.059 30.634 1.00 57.88 166 SER B O 1
ATOM 4461 N N . GLN B 1 170 ? -3.986 3.804 29.775 1.00 56.80 167 GLN B N 1
ATOM 4462 C CA . GLN B 1 170 ? -4.467 3.998 28.417 1.00 56.46 167 GLN B CA 1
ATOM 4463 C C . GLN B 1 170 ? -5.934 3.545 28.314 1.00 57.42 167 GLN B C 1
ATOM 44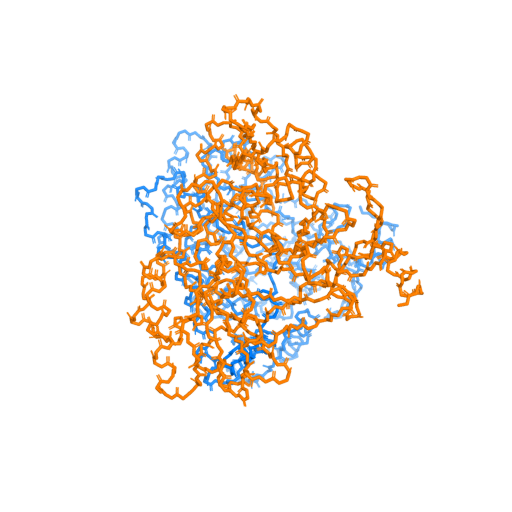64 O O . GLN B 1 170 ? -6.752 4.193 27.680 1.00 55.26 167 GLN B O 1
ATOM 4470 N N . GLU B 1 171 ? -6.258 2.439 28.993 1.00 60.37 168 GLU B N 1
ATOM 4471 C CA . GLU B 1 171 ? -7.554 1.768 28.799 1.00 61.18 168 GLU B CA 1
ATOM 4472 C C . GLU B 1 171 ? -8.670 2.522 29.481 1.00 61.57 168 GLU B C 1
ATOM 4473 O O . GLU B 1 171 ? -9.761 2.568 28.938 1.00 60.92 168 GLU B O 1
ATOM 4479 N N . GLU B 1 172 ? -8.378 3.148 30.625 1.00 62.83 169 GLU B N 1
ATOM 4480 C CA . GLU B 1 172 ? -9.310 4.078 31.292 1.00 64.05 169 GLU B CA 1
ATOM 4481 C C . GLU B 1 172 ? -9.480 5.384 30.480 1.00 62.38 169 GLU B C 1
ATOM 4482 O O . GLU B 1 172 ? -10.593 5.891 30.347 1.00 62.18 169 GLU B O 1
ATOM 4488 N N . LYS B 1 173 ? -8.380 5.911 29.928 1.00 61.26 170 LYS B N 1
ATOM 4489 C CA . LYS B 1 173 ? -8.441 7.057 29.031 1.00 59.07 170 LYS B CA 1
ATOM 4490 C C . LYS B 1 173 ? -9.355 6.754 27.850 1.00 58.97 170 LYS B C 1
ATOM 4491 O O . LYS B 1 173 ? -10.294 7.507 27.557 1.00 57.83 170 LYS B O 1
ATOM 4497 N N . MET B 1 174 ? -9.090 5.650 27.165 1.00 59.19 171 MET B N 1
ATOM 4498 C CA A MET B 1 174 ? -9.931 5.307 26.022 0.60 59.27 171 MET B CA 1
ATOM 4499 C CA B MET B 1 174 ? -9.893 5.231 26.014 0.40 59.00 171 MET B CA 1
ATOM 4500 C C . MET B 1 174 ? -11.356 5.027 26.443 1.00 60.55 171 MET B C 1
ATOM 4501 O O . MET B 1 174 ? -12.291 5.295 25.679 1.00 60.83 171 MET B O 1
ATOM 4510 N N . GLU B 1 175 ? -11.545 4.543 27.663 1.00 62.03 172 GLU B N 1
ATOM 4511 C CA . GLU B 1 175 ? -12.889 4.276 28.158 1.00 63.85 172 GLU B CA 1
ATOM 4512 C C . GLU B 1 175 ? -13.701 5.563 28.214 1.00 63.00 172 GLU B C 1
ATOM 4513 O O . GLU B 1 175 ? -14.828 5.612 27.718 1.00 63.71 172 GLU B O 1
ATOM 4519 N N . LEU B 1 176 ? -13.119 6.597 28.811 1.00 61.88 173 LEU B N 1
ATOM 4520 C CA . LEU B 1 176 ? -13.785 7.882 28.946 1.00 61.52 173 LEU B CA 1
ATOM 4521 C C . LEU B 1 176 ? -13.941 8.626 27.603 1.00 59.80 173 LEU B C 1
ATOM 4522 O O . LEU B 1 176 ? -14.876 9.400 27.428 1.00 59.77 173 LEU B O 1
ATOM 4527 N N . ILE B 1 177 ? -13.028 8.408 26.659 1.00 58.28 174 ILE B N 1
ATOM 4528 C CA . ILE B 1 177 ? -13.135 9.052 25.353 1.00 56.40 174 ILE B CA 1
ATOM 4529 C C . ILE B 1 177 ? -14.274 8.437 24.529 1.00 57.62 174 ILE B C 1
ATOM 4530 O O . ILE B 1 177 ? -14.968 9.160 23.819 1.00 56.30 174 ILE B O 1
ATOM 4535 N N . GLU B 1 178 ? -14.457 7.116 24.630 1.00 59.88 175 GLU B N 1
ATOM 4536 C CA . GLU B 1 178 ? -15.529 6.412 23.872 1.00 62.12 175 GLU B CA 1
ATOM 4537 C C . GLU B 1 178 ? -16.911 6.702 24.467 1.00 62.84 175 GLU B C 1
ATOM 4538 O O . GLU B 1 178 ? -17.852 6.990 23.728 1.00 62.37 175 GLU B O 1
ATOM 4544 N N . LYS B 1 179 ? -16.993 6.628 25.798 1.00 63.52 176 LYS B N 1
ATOM 4545 C CA . LYS B 1 179 ? -18.226 6.855 26.552 1.00 64.93 176 LYS B CA 1
ATOM 4546 C C . LYS B 1 179 ? -18.787 8.262 26.355 1.00 63.82 176 LYS B C 1
ATOM 4547 O O . LYS B 1 179 ? -20.011 8.452 26.223 1.00 64.43 176 LYS B O 1
ATOM 4553 N N . TYR B 1 180 ? -17.891 9.247 26.354 1.00 61.25 177 TYR B N 1
ATOM 4554 C CA . TYR B 1 180 ? -18.292 10.638 26.190 1.00 59.66 177 TYR B CA 1
ATOM 4555 C C . TYR B 1 180 ? -18.017 11.185 24.781 1.00 56.68 177 TYR B C 1
ATOM 4556 O O . TYR B 1 180 ? -18.087 12.386 24.576 1.00 55.62 177 TYR B O 1
ATOM 4565 N N . ASN B 1 181 ? -17.770 10.289 23.819 1.00 54.93 178 ASN B N 1
ATOM 4566 C CA . ASN B 1 181 ? -17.469 10.641 22.413 1.00 52.91 178 ASN B CA 1
ATOM 4567 C C . ASN B 1 181 ? -16.626 11.938 22.268 1.00 50.28 178 ASN B C 1
ATOM 4568 O O . ASN B 1 181 ? -17.084 12.928 21.698 1.00 49.48 178 ASN B O 1
ATOM 4573 N N . LEU B 1 182 ? -15.413 11.904 22.824 1.00 48.13 179 LEU B N 1
ATOM 4574 C CA . LEU B 1 182 ? -14.565 13.073 22.941 1.00 45.93 179 LEU B CA 1
ATOM 4575 C C . LEU B 1 182 ? -13.614 13.121 21.755 1.00 43.57 179 LEU B C 1
ATOM 4576 O O . LEU B 1 182 ? -13.271 12.091 21.231 1.00 43.25 179 LEU B O 1
ATOM 4581 N N . PRO B 1 183 ? -13.223 14.334 21.292 1.00 41.96 180 PRO B N 1
ATOM 4582 C CA . PRO B 1 183 ? -12.272 14.366 20.172 1.00 40.37 180 PRO B CA 1
ATOM 4583 C C . PRO B 1 183 ? -10.889 14.103 20.775 1.00 39.65 180 PRO B C 1
ATOM 4584 O O . PRO B 1 183 ? -10.652 14.508 21.909 1.00 39.65 180 PRO B O 1
ATOM 4588 N N . HIS B 1 184 ? -10.022 13.428 20.030 1.00 38.89 181 HIS B N 1
ATOM 4589 C CA . HIS B 1 184 ? -8.824 12.830 20.600 1.00 39.83 181 HIS B CA 1
ATOM 4590 C C . HIS B 1 184 ? -7.724 12.699 19.559 1.00 37.61 181 HIS B C 1
ATOM 4591 O O . HIS B 1 184 ? -7.968 12.775 18.349 1.00 37.01 181 HIS B O 1
ATOM 4598 N N . VAL B 1 185 ? -6.499 12.541 20.025 1.00 36.12 182 VAL B N 1
ATOM 4599 C CA . VAL B 1 185 ? -5.400 12.276 19.120 1.00 34.82 182 VAL B CA 1
ATOM 4600 C C . VAL B 1 185 ? -5.503 10.840 18.597 1.00 36.09 182 VAL B C 1
ATOM 4601 O O . VAL B 1 185 ? -5.934 9.935 19.315 1.00 38.26 182 VAL B O 1
ATOM 4605 N N . GLU B 1 186 ? -5.127 10.624 17.340 1.00 35.24 183 GLU B N 1
ATOM 4606 C CA . GLU B 1 186 ? -5.186 9.297 16.766 1.00 35.08 183 GLU B CA 1
ATOM 4607 C C . GLU B 1 186 ? -4.308 8.300 17.539 1.00 35.33 183 GLU B C 1
ATOM 4608 O O . GLU B 1 186 ? -3.156 8.614 17.881 1.00 32.80 183 GLU B O 1
ATOM 4614 N N . ILE B 1 187 ? -4.884 7.120 17.829 1.00 37.32 184 ILE B N 1
ATOM 4615 C CA . ILE B 1 187 ? -4.125 5.938 18.318 1.00 38.83 184 ILE B CA 1
ATOM 4616 C C . ILE B 1 187 ? -3.654 5.095 17.127 1.00 39.12 184 ILE B C 1
ATOM 4617 O O . ILE B 1 187 ? -4.461 4.556 16.390 1.00 38.83 184 ILE B O 1
ATOM 4622 N N . LEU B 1 188 ? -2.344 5.057 16.904 1.00 39.44 185 LEU B N 1
ATOM 4623 C CA . LEU B 1 188 ? -1.770 4.292 15.808 1.00 40.40 185 LEU B CA 1
ATOM 4624 C C . LEU B 1 188 ? -1.754 2.824 16.123 1.00 42.08 185 LEU B C 1
ATOM 4625 O O . LEU B 1 188 ? -1.681 2.020 15.213 1.00 43.16 185 LEU B O 1
ATOM 4630 N N . GLY B 1 189 ? -1.803 2.489 17.417 1.00 42.91 186 GLY B N 1
ATOM 4631 C CA . GLY B 1 189 ? -1.810 1.103 17.879 1.00 43.33 186 GLY B CA 1
ATOM 4632 C C . GLY B 1 189 ? -0.876 0.876 19.069 1.00 42.89 186 GLY B C 1
ATOM 4633 O O . GLY B 1 189 ? -0.339 1.820 19.659 1.00 41.45 186 GLY B O 1
ATOM 4634 N N . ARG B 1 190 ? -0.688 -0.391 19.419 1.00 43.69 187 ARG B N 1
ATOM 4635 C CA A ARG B 1 190 ? 0.217 -0.804 20.504 0.60 43.90 187 ARG B CA 1
ATOM 4636 C CA B ARG B 1 190 ? 0.238 -0.772 20.495 0.40 43.75 187 ARG B CA 1
ATOM 4637 C C . ARG B 1 190 ? 1.358 -1.546 19.831 1.00 43.81 187 ARG B C 1
ATOM 4638 O O . ARG B 1 190 ? 1.096 -2.475 19.070 1.00 45.95 187 ARG B O 1
ATOM 4653 N N . PHE B 1 191 ? 2.609 -1.141 20.089 1.00 42.04 188 PHE B N 1
ATOM 4654 C CA . PHE B 1 191 ? 3.766 -1.766 19.482 1.00 41.06 188 PHE B CA 1
ATOM 4655 C C . PHE B 1 191 ? 4.829 -2.156 20.472 1.00 41.16 188 PHE B C 1
ATOM 4656 O O . PHE B 1 191 ? 4.741 -1.873 21.646 1.00 40.61 188 PHE B O 1
ATOM 4664 N N . THR B 1 192 ? 5.860 -2.807 19.960 1.00 41.76 189 THR B N 1
ATOM 4665 C CA . THR B 1 192 ? 7.099 -3.063 20.697 1.00 41.87 189 THR B CA 1
ATOM 4666 C C . THR B 1 192 ? 8.254 -2.736 19.754 1.00 40.65 189 THR B C 1
ATOM 4667 O O . THR B 1 192 ? 8.031 -2.482 18.549 1.00 40.82 189 THR B O 1
ATOM 4671 N N . ALA B 1 193 ? 9.460 -2.691 20.299 1.00 40.33 190 ALA B N 1
ATOM 4672 C CA . ALA B 1 193 ? 10.694 -2.373 19.562 1.00 39.73 190 ALA B CA 1
ATOM 4673 C C . ALA B 1 193 ? 11.331 -3.607 18.903 1.00 41.57 190 ALA B C 1
ATOM 4674 O O . ALA B 1 193 ? 12.514 -3.650 18.690 1.00 41.49 190 ALA B O 1
ATOM 4676 N N . SER B 1 194 ? 10.552 -4.651 18.643 1.00 44.56 191 SER B N 1
ATOM 4677 C CA . SER B 1 194 ? 11.022 -5.770 17.829 1.00 45.90 191 SER B CA 1
ATOM 4678 C C . SER B 1 194 ? 11.317 -5.268 16.426 1.00 46.24 191 SER B C 1
ATOM 4679 O O . SER B 1 194 ? 10.954 -4.166 16.084 1.00 45.33 191 SER B O 1
ATOM 4682 N N . GLU B 1 195 ? 11.954 -6.090 15.613 1.00 48.63 192 GLU B N 1
ATOM 4683 C CA . GLU B 1 195 ? 12.233 -5.744 14.209 1.00 50.12 192 GLU B CA 1
ATOM 4684 C C . GLU B 1 195 ? 10.949 -5.466 13.406 1.00 49.49 192 GLU B C 1
ATOM 4685 O O . GLU B 1 195 ? 10.936 -4.628 12.495 1.00 49.47 192 GLU B O 1
ATOM 4691 N N . GLU B 1 196 ? 9.870 -6.150 13.762 1.00 49.39 193 GLU B N 1
ATOM 4692 C CA . GLU B 1 196 ? 8.585 -5.991 13.088 1.00 48.89 193 GLU B CA 1
ATOM 4693 C C . GLU B 1 196 ? 7.865 -4.727 13.554 1.00 46.37 193 GLU B C 1
ATOM 4694 O O . GLU B 1 196 ? 7.305 -3.981 12.736 1.00 45.67 193 GLU B O 1
ATOM 4700 N N . GLY B 1 197 ? 7.911 -4.449 14.852 1.00 45.31 194 GLY B N 1
ATOM 4701 C CA . GLY B 1 197 ? 7.384 -3.188 15.378 1.00 43.40 194 GLY B CA 1
ATOM 4702 C C . GLY B 1 197 ? 8.097 -1.950 14.884 1.00 42.09 194 GLY B C 1
ATOM 4703 O O . GLY B 1 197 ? 7.472 -0.967 14.473 1.00 41.26 194 GLY B O 1
ATOM 4704 N N . ILE B 1 198 ? 9.419 -1.991 14.912 1.00 41.07 195 ILE B N 1
ATOM 4705 C CA . ILE B 1 198 ? 10.190 -0.878 14.467 1.00 40.05 195 ILE B CA 1
ATOM 4706 C C . ILE B 1 198 ? 9.915 -0.570 13.004 1.00 39.75 195 ILE B C 1
ATOM 4707 O O . ILE B 1 198 ? 9.833 0.592 12.602 1.00 39.41 195 ILE B O 1
ATOM 4712 N N . LYS B 1 199 ? 9.776 -1.603 12.199 1.00 40.48 196 LYS B N 1
ATOM 4713 C CA . LYS B 1 199 ? 9.543 -1.397 10.787 1.00 40.83 196 LYS B CA 1
ATOM 4714 C C . LYS B 1 199 ? 8.187 -0.705 10.561 1.00 40.09 196 LYS B C 1
ATOM 4715 O O . LYS B 1 199 ? 8.077 0.172 9.713 1.00 40.08 196 LYS B O 1
ATOM 4721 N N . LYS B 1 200 ? 7.170 -1.047 11.360 1.00 40.11 197 LYS B N 1
ATOM 4722 C CA . LYS B 1 200 ? 5.843 -0.429 11.204 1.00 39.19 197 LYS B CA 1
ATOM 4723 C C . LYS B 1 200 ? 5.800 0.982 11.717 1.00 37.07 197 LYS B C 1
ATOM 4724 O O . LYS B 1 200 ? 5.130 1.858 11.143 1.00 35.96 197 LYS B O 1
ATOM 4730 N N . ILE B 1 201 ? 6.487 1.211 12.819 1.00 35.40 198 ILE B N 1
ATOM 4731 C CA . ILE B 1 201 ? 6.605 2.564 13.313 1.00 33.39 198 ILE B CA 1
ATOM 4732 C C . ILE B 1 201 ? 7.341 3.423 12.289 1.00 32.37 198 ILE B C 1
ATOM 4733 O O . ILE B 1 201 ? 6.973 4.545 12.074 1.00 31.66 198 ILE B O 1
ATOM 4738 N N . LYS B 1 202 ? 8.401 2.922 11.681 1.00 34.04 199 LYS B N 1
ATOM 4739 C CA . LYS B 1 202 ? 9.071 3.705 10.664 1.00 35.10 199 LYS B CA 1
ATOM 4740 C C . LYS B 1 202 ? 8.131 4.012 9.533 1.00 35.29 199 LYS B C 1
ATOM 4741 O O . LYS B 1 202 ? 8.230 5.088 8.992 1.00 34.67 199 LYS B O 1
ATOM 4747 N N . GLU B 1 203 ? 7.240 3.080 9.180 1.00 36.38 200 GLU B N 1
ATOM 4748 C CA . GLU B 1 203 ? 6.339 3.307 8.044 1.00 37.69 200 GLU B CA 1
ATOM 4749 C C . GLU B 1 203 ? 5.380 4.404 8.427 1.00 35.98 200 GLU B C 1
ATOM 4750 O O . GLU B 1 203 ? 5.120 5.279 7.614 1.00 36.00 200 GLU B O 1
ATOM 4756 N N . ILE B 1 204 ? 4.862 4.376 9.651 1.00 34.67 201 ILE B N 1
ATOM 4757 C CA . ILE B 1 204 ? 4.043 5.492 10.139 1.00 33.34 201 ILE B CA 1
ATOM 4758 C C . ILE B 1 204 ? 4.783 6.845 9.985 1.00 31.89 201 ILE B C 1
ATOM 4759 O O . ILE B 1 204 ? 4.269 7.766 9.419 1.00 30.96 201 ILE B O 1
ATOM 4764 N N . LEU B 1 205 ? 6.014 6.933 10.432 1.00 32.41 202 LEU B N 1
ATOM 4765 C CA . LEU B 1 205 ? 6.708 8.206 10.476 1.00 30.97 202 LEU B CA 1
ATOM 4766 C C . LEU B 1 205 ? 6.963 8.736 9.085 1.00 30.79 202 LEU B C 1
ATOM 4767 O O . LEU B 1 205 ? 6.955 9.948 8.849 1.00 30.64 202 LEU B O 1
ATOM 4772 N N . LYS B 1 206 ? 7.088 7.847 8.124 1.00 31.27 203 LYS B N 1
ATOM 4773 C CA . LYS B 1 206 ? 7.287 8.269 6.733 1.00 32.12 203 LYS B CA 1
ATOM 4774 C C . LYS B 1 206 ? 5.996 8.885 6.169 1.00 30.37 203 LYS B C 1
ATOM 4775 O O . LYS B 1 206 ? 5.969 9.910 5.453 1.00 30.13 203 LYS B O 1
ATOM 4781 N N . ARG B 1 207 ? 4.908 8.264 6.497 1.00 28.60 204 ARG B N 1
ATOM 4782 C CA . ARG B 1 207 ? 3.629 8.822 6.121 1.00 29.40 204 ARG B CA 1
ATOM 4783 C C . ARG B 1 207 ? 3.436 10.144 6.810 1.00 27.58 204 ARG B C 1
ATOM 4784 O O . ARG B 1 207 ? 3.099 11.140 6.180 1.00 27.09 204 ARG B O 1
ATOM 4792 N N . PHE B 1 208 ? 3.732 10.202 8.100 1.00 26.94 205 PHE B N 1
ATOM 4793 C CA . PHE B 1 208 ? 3.568 11.468 8.796 1.00 26.23 205 PHE B CA 1
ATOM 4794 C C . PHE B 1 208 ? 4.407 12.543 8.071 1.00 27.00 205 PHE B C 1
ATOM 4795 O O . PHE B 1 208 ? 3.962 13.648 7.856 1.00 26.26 205 PHE B O 1
ATOM 4803 N N . ASN B 1 209 ? 5.601 12.184 7.645 1.00 28.11 206 ASN B N 1
ATOM 4804 C CA . ASN B 1 209 ? 6.498 13.160 7.074 1.00 29.38 206 ASN B CA 1
ATOM 4805 C C . ASN B 1 209 ? 5.964 13.616 5.752 1.00 30.05 206 ASN B C 1
ATOM 4806 O O . ASN B 1 209 ? 5.985 14.762 5.458 1.00 29.36 206 ASN B O 1
ATOM 4811 N N . GLU B 1 210 ? 5.441 12.676 4.971 1.00 32.12 207 GLU B N 1
ATOM 4812 C CA . GLU B 1 210 ? 4.885 12.980 3.665 1.00 32.47 207 GLU B CA 1
ATOM 4813 C C . GLU B 1 210 ? 3.636 13.852 3.762 1.00 30.89 207 GLU B C 1
ATOM 4814 O O . GLU B 1 210 ? 3.329 14.535 2.827 1.00 30.50 207 GLU B O 1
ATOM 4820 N N . GLU B 1 211 ? 2.927 13.806 4.875 1.00 29.59 208 GLU B N 1
ATOM 4821 C CA . GLU B 1 211 ? 1.717 14.606 5.041 1.00 28.80 208 GLU B CA 1
ATOM 4822 C C . GLU B 1 211 ? 1.886 15.800 5.957 1.00 27.98 208 GLU B C 1
ATOM 4823 O O . GLU B 1 211 ? 0.903 16.429 6.291 1.00 27.92 208 GLU B O 1
ATOM 4829 N N . GLY B 1 212 ? 3.110 16.104 6.386 1.00 27.72 209 GLY B N 1
ATOM 4830 C CA . GLY B 1 212 ? 3.343 17.233 7.254 1.00 27.20 209 GLY B CA 1
ATOM 4831 C C . GLY B 1 212 ? 2.814 17.155 8.678 1.00 28.09 209 GLY B C 1
ATOM 4832 O O . GLY B 1 212 ? 2.568 18.211 9.297 1.00 27.46 209 GLY B O 1
ATOM 4833 N N . ARG B 1 213 ? 2.712 15.930 9.218 1.00 28.86 210 ARG B N 1
ATOM 4834 C CA . ARG B 1 213 ? 2.336 15.694 10.621 1.00 29.32 210 ARG B CA 1
ATOM 4835 C C . ARG B 1 213 ? 3.569 15.698 11.510 1.00 30.17 210 ARG B C 1
ATOM 4836 O O . ARG B 1 213 ? 4.678 15.424 11.050 1.00 32.28 210 ARG B O 1
ATOM 4844 N N . GLU B 1 214 ? 3.402 16.008 12.791 1.00 29.71 211 GLU B N 1
ATOM 4845 C CA . GLU B 1 214 ? 4.549 16.392 13.585 1.00 29.58 211 GLU B CA 1
ATOM 4846 C C . GLU B 1 214 ? 5.373 15.237 14.069 1.00 28.93 211 GLU B C 1
ATOM 4847 O O . GLU B 1 214 ? 6.602 15.325 14.158 1.00 29.70 211 GLU B O 1
ATOM 4853 N N . GLY B 1 215 ? 4.715 14.160 14.444 1.00 29.24 212 GLY B N 1
ATOM 4854 C CA . GLY B 1 215 ? 5.423 13.044 15.083 1.00 29.49 212 GLY B CA 1
ATOM 4855 C C . GLY B 1 215 ? 4.552 12.284 16.028 1.00 29.41 212 GLY B C 1
ATOM 4856 O O . GLY B 1 215 ? 3.349 12.361 15.927 1.00 30.06 212 GLY B O 1
ATOM 4857 N N . VAL B 1 216 ? 5.149 11.511 16.908 1.00 28.88 213 VAL B N 1
ATOM 4858 C CA . VAL B 1 216 ? 4.365 10.638 17.743 1.00 30.32 213 VAL B CA 1
ATOM 4859 C C . VAL B 1 216 ? 4.889 10.698 19.181 1.00 31.53 213 VAL B C 1
ATOM 4860 O O . VAL B 1 216 ? 6.061 11.041 19.436 1.00 32.23 213 VAL B O 1
ATOM 4864 N N . VAL B 1 217 ? 4.025 10.278 20.093 1.00 32.08 214 VAL B N 1
ATOM 4865 C CA . VAL B 1 217 ? 4.317 10.152 21.507 1.00 32.55 214 VAL B CA 1
ATOM 4866 C C . VAL B 1 217 ? 4.089 8.688 21.847 1.00 34.22 214 VAL B C 1
ATOM 4867 O O . VAL B 1 217 ? 3.025 8.115 21.476 1.00 34.72 214 VAL B O 1
ATOM 4871 N N . PHE B 1 218 ? 5.097 8.086 22.496 1.00 34.49 215 PHE B N 1
ATOM 4872 C CA . PHE B 1 218 ? 5.097 6.706 22.852 1.00 34.97 215 PHE B CA 1
ATOM 4873 C C . PHE B 1 218 ? 4.711 6.577 24.340 1.00 36.82 215 PHE B C 1
ATOM 4874 O O . PHE B 1 218 ? 5.290 7.285 25.193 1.00 36.57 215 PHE B O 1
ATOM 4882 N N . LYS B 1 219 ? 3.792 5.647 24.651 1.00 37.54 216 LYS B N 1
ATOM 4883 C CA . LYS B 1 219 ? 3.275 5.499 26.010 1.00 39.60 216 LYS B CA 1
ATOM 4884 C C . LYS B 1 219 ? 3.324 4.034 26.493 1.00 40.50 216 LYS B C 1
ATOM 4885 O O . LYS B 1 219 ? 2.729 3.159 25.916 1.00 40.52 216 LYS B O 1
ATOM 4891 N N . GLU B 1 220 ? 4.043 3.799 27.580 1.00 41.56 217 GLU B N 1
ATOM 4892 C CA . GLU B 1 220 ? 4.401 2.470 28.006 1.00 42.75 217 GLU B CA 1
ATOM 4893 C C . GLU B 1 220 ? 3.197 1.810 28.647 1.00 45.00 217 GLU B C 1
ATOM 4894 O O . GLU B 1 220 ? 2.449 2.423 29.417 1.00 45.97 217 GLU B O 1
ATOM 4900 N N . ASP B 1 221 ? 2.984 0.558 28.306 1.00 46.04 218 ASP B N 1
ATOM 4901 C CA . ASP B 1 221 ? 1.882 -0.180 28.889 1.00 48.94 218 ASP B CA 1
ATOM 4902 C C . ASP B 1 221 ? 2.340 -0.750 30.263 1.00 50.83 218 ASP B C 1
ATOM 4903 O O . ASP B 1 221 ? 2.597 -1.938 30.385 1.00 51.53 218 ASP B O 1
ATOM 4908 N N . SER B 1 222 ? 2.394 0.109 31.286 1.00 51.76 219 SER B N 1
ATOM 4909 C CA . SER B 1 222 ? 3.040 -0.223 32.568 1.00 54.07 219 SER B CA 1
ATOM 4910 C C . SER B 1 222 ? 2.679 0.718 33.720 1.00 55.51 219 SER B C 1
ATOM 4911 O O . SER B 1 222 ? 2.327 1.873 33.494 1.00 54.55 219 SER B O 1
ATOM 4914 N N . GLU B 1 223 ? 2.810 0.239 34.957 1.00 58.37 220 GLU B N 1
ATOM 4915 C CA . GLU B 1 223 ? 2.544 1.093 36.131 1.00 59.87 220 GLU B CA 1
ATOM 4916 C C . GLU B 1 223 ? 3.279 2.423 35.972 1.00 58.19 220 GLU B C 1
ATOM 4917 O O . GLU B 1 223 ? 2.665 3.476 36.083 1.00 57.62 220 GLU B O 1
ATOM 4923 N N . ARG B 1 224 ? 4.589 2.357 35.742 1.00 57.19 221 ARG B N 1
ATOM 4924 C CA . ARG B 1 224 ? 5.399 3.572 35.586 1.00 56.53 221 ARG B CA 1
ATOM 4925 C C . ARG B 1 224 ? 4.944 4.455 34.383 1.00 54.39 221 ARG B C 1
ATOM 4926 O O . ARG B 1 224 ? 4.935 5.665 34.500 1.00 53.66 221 ARG B O 1
ATOM 4934 N N . ASN B 1 225 ? 4.489 3.851 33.286 1.00 53.66 222 ASN B N 1
ATOM 4935 C CA . ASN B 1 225 ? 3.756 4.587 32.233 1.00 51.78 222 ASN B CA 1
ATOM 4936 C C . ASN B 1 225 ? 4.698 5.673 31.620 1.00 50.18 222 ASN B C 1
ATOM 4937 O O . ASN B 1 225 ? 4.328 6.837 31.481 1.00 49.61 222 ASN B O 1
ATOM 4942 N N . LYS B 1 226 ? 5.911 5.242 31.299 1.00 49.03 223 LYS B N 1
ATOM 4943 C CA . LYS B 1 226 ? 6.947 6.070 30.722 1.00 48.54 223 LYS B CA 1
ATOM 4944 C C . LYS B 1 226 ? 6.571 6.621 29.373 1.00 45.95 223 LYS B C 1
ATOM 4945 O O . LYS B 1 226 ? 5.964 5.931 28.569 1.00 45.55 223 LYS B O 1
ATOM 4951 N N . ARG B 1 227 ? 6.974 7.851 29.118 1.00 44.20 224 ARG B N 1
ATOM 4952 C CA . ARG B 1 227 ? 6.686 8.483 27.853 1.00 42.91 224 ARG B CA 1
ATOM 4953 C C . ARG B 1 227 ? 7.948 8.909 27.156 1.00 40.71 224 ARG B C 1
ATOM 4954 O O . ARG B 1 227 ? 8.977 9.173 27.773 1.00 40.56 224 ARG B O 1
ATOM 4962 N N . ALA B 1 228 ? 7.832 9.019 25.848 1.00 38.35 225 ALA B N 1
ATOM 4963 C CA . ALA B 1 228 ? 8.885 9.580 25.013 1.00 36.03 225 ALA B CA 1
ATOM 4964 C C . ALA B 1 228 ? 8.189 10.085 23.753 1.00 34.80 225 ALA B C 1
ATOM 4965 O O . ALA B 1 228 ? 7.066 9.654 23.476 1.00 34.14 225 ALA B O 1
ATOM 4967 N N . LYS B 1 229 ? 8.837 11.005 23.030 1.00 34.51 226 LYS B N 1
ATOM 4968 C CA . LYS B 1 229 ? 8.328 11.541 21.763 1.00 34.73 226 LYS B CA 1
ATOM 4969 C C . LYS B 1 229 ? 9.428 11.524 20.708 1.00 33.55 226 LYS B C 1
ATOM 4970 O O . LYS B 1 229 ? 10.615 11.583 21.029 1.00 33.27 226 LYS B O 1
ATOM 4976 N N . TYR B 1 230 ? 9.017 11.404 19.458 1.00 32.38 227 TYR B N 1
ATOM 4977 C CA . TYR B 1 230 ? 9.933 11.438 18.348 1.00 32.14 227 TYR B CA 1
ATOM 4978 C C . TYR B 1 230 ? 9.264 12.339 17.326 1.00 32.19 227 TYR B C 1
ATOM 4979 O O . TYR B 1 230 ? 8.073 12.290 17.165 1.00 33.73 227 TYR B O 1
ATOM 4988 N N . ILE B 1 231 ? 10.018 13.222 16.688 1.00 32.40 228 ILE B N 1
ATOM 4989 C CA . ILE B 1 231 ? 9.478 14.263 15.810 1.00 31.10 228 ILE B CA 1
ATOM 4990 C C . ILE B 1 231 ? 10.007 13.986 14.390 1.00 30.44 228 ILE B C 1
ATOM 4991 O O . ILE B 1 231 ? 11.145 13.553 14.244 1.00 30.32 228 ILE B O 1
ATOM 4996 N N . THR B 1 232 ? 9.190 14.230 13.370 1.00 28.57 229 THR B N 1
ATOM 4997 C CA . THR B 1 232 ? 9.611 14.084 11.986 1.00 28.78 229 THR B CA 1
ATOM 4998 C C . THR B 1 232 ? 10.581 15.215 11.579 1.00 29.38 229 THR B C 1
ATOM 4999 O O . THR B 1 232 ? 10.556 16.321 12.179 1.00 29.60 229 THR B O 1
ATOM 5003 N N . SER B 1 233 ? 11.375 14.944 10.560 1.00 28.98 230 SER B N 1
ATOM 5004 C CA . SER B 1 233 ? 12.307 15.903 9.982 1.00 30.52 230 SER B CA 1
ATOM 5005 C C . SER B 1 233 ? 11.617 17.141 9.408 1.00 30.99 230 SER B C 1
ATOM 5006 O O . SER B 1 233 ? 12.114 18.257 9.561 1.00 31.81 230 SER B O 1
ATOM 5009 N N . TYR B 1 234 ? 10.484 16.943 8.732 1.00 32.30 231 TYR B N 1
ATOM 5010 C CA . TYR B 1 234 ? 9.608 18.034 8.288 1.00 32.84 231 TYR B CA 1
ATOM 5011 C C . TYR B 1 234 ? 9.284 18.985 9.467 1.00 32.24 231 TYR B C 1
ATOM 5012 O O . TYR B 1 234 ? 9.501 20.167 9.406 1.00 33.22 231 TYR B O 1
ATOM 5021 N N . ALA B 1 235 ? 8.764 18.471 10.544 1.00 31.68 232 ALA B N 1
ATOM 5022 C CA . ALA B 1 235 ? 8.460 19.329 11.695 1.00 31.83 232 ALA B CA 1
ATOM 5023 C C . ALA B 1 235 ? 9.695 20.021 12.267 1.00 31.90 232 ALA B C 1
ATOM 5024 O O . ALA B 1 235 ? 9.580 21.169 12.635 1.00 33.47 232 ALA B O 1
ATOM 5026 N N . ASN B 1 236 ? 10.855 19.347 12.359 1.00 32.00 233 ASN B N 1
ATOM 5027 C CA . ASN B 1 236 ? 12.052 19.978 12.861 1.00 31.93 233 ASN B CA 1
ATOM 5028 C C . ASN B 1 236 ? 12.471 21.106 11.910 1.00 31.40 233 ASN B C 1
ATOM 5029 O O . ASN B 1 236 ? 12.839 22.182 12.363 1.00 29.01 233 ASN B O 1
ATOM 5034 N N . LEU B 1 237 ? 12.400 20.841 10.592 1.00 31.12 234 LEU B N 1
ATOM 5035 C CA . LEU B 1 237 ? 12.680 21.875 9.605 1.00 31.05 234 LEU B CA 1
ATOM 5036 C C . LEU B 1 237 ? 11.734 23.032 9.767 1.00 31.88 234 LEU B C 1
ATOM 5037 O O . LEU B 1 237 ? 12.190 24.197 9.770 1.00 30.49 234 LEU B O 1
ATOM 5042 N N . MET B 1 238 ? 10.435 22.765 9.973 1.00 32.47 235 MET B N 1
ATOM 5043 C CA . MET B 1 238 ? 9.514 23.898 9.976 1.00 33.44 235 MET B CA 1
ATOM 5044 C C . MET B 1 238 ? 9.729 24.782 11.222 1.00 33.91 235 MET B C 1
ATOM 5045 O O . MET B 1 238 ? 9.566 25.984 11.189 1.00 33.16 235 MET B O 1
ATOM 5050 N N . ASP B 1 239 ? 10.076 24.163 12.327 1.00 34.08 236 ASP B N 1
ATOM 5051 C CA . ASP B 1 239 ? 10.418 24.891 13.510 1.00 34.11 236 ASP B CA 1
ATOM 5052 C C . ASP B 1 239 ? 11.568 25.846 13.316 1.00 34.85 236 ASP B C 1
ATOM 5053 O O . ASP B 1 239 ? 11.529 26.943 13.866 1.00 34.96 236 ASP B O 1
ATOM 5058 N N . ILE B 1 240 ? 12.602 25.418 12.569 1.00 34.79 237 ILE B N 1
ATOM 5059 C CA . ILE B 1 240 ? 13.681 26.307 12.195 1.00 35.42 237 ILE B CA 1
ATOM 5060 C C . ILE B 1 240 ? 13.107 27.487 11.389 1.00 35.71 237 ILE B C 1
ATOM 5061 O O . ILE B 1 240 ? 13.181 28.612 11.821 1.00 36.06 237 ILE B O 1
ATOM 5066 N N . LYS B 1 241 ? 12.470 27.204 10.266 1.00 36.79 238 LYS B N 1
ATOM 5067 C CA . LYS B 1 241 ? 11.882 28.230 9.397 1.00 38.52 238 LYS B CA 1
ATOM 5068 C C . LY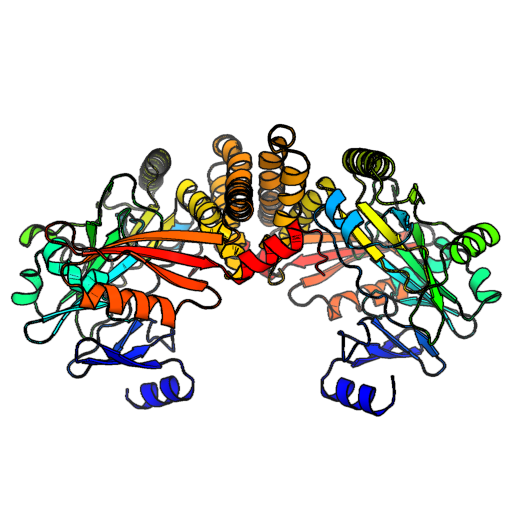S B 1 241 ? 10.979 29.188 10.122 1.00 39.04 238 LYS B C 1
ATOM 5069 O O . LYS B 1 241 ? 11.115 30.371 9.983 1.00 39.30 238 LYS B O 1
ATOM 5075 N N . THR B 1 242 ? 10.075 28.638 10.914 1.00 39.23 239 THR B N 1
ATOM 5076 C CA . THR B 1 242 ? 9.030 29.374 11.623 1.00 39.62 239 THR B CA 1
ATOM 5077 C C . THR B 1 242 ? 9.582 30.358 12.598 1.00 40.34 239 THR B C 1
ATOM 5078 O O . THR B 1 242 ? 8.926 31.337 12.946 1.00 40.29 239 THR B O 1
ATOM 5082 N N . ASN B 1 243 ? 10.798 30.078 13.046 1.00 40.68 240 ASN B N 1
ATOM 5083 C CA . ASN B 1 243 ? 11.427 30.821 14.090 1.00 40.72 240 ASN B CA 1
ATOM 5084 C C . ASN B 1 243 ? 12.466 31.812 13.583 1.00 40.92 240 ASN B C 1
ATOM 5085 O O . ASN B 1 243 ? 13.256 32.290 14.383 1.00 40.77 240 ASN B O 1
ATOM 5090 N N . ALA B 1 244 ? 12.499 32.099 12.278 1.00 39.91 241 ALA B N 1
ATOM 5091 C CA . ALA B 1 244 ? 13.508 32.991 11.721 1.00 39.95 241 ALA B CA 1
ATOM 5092 C C . ALA B 1 244 ? 13.458 34.376 12.378 1.00 41.45 241 ALA B C 1
ATOM 5093 O O . ALA B 1 244 ? 14.491 34.918 12.731 1.00 41.57 241 ALA B O 1
ATOM 5095 N N . LYS B 1 245 ? 12.242 34.921 12.532 1.00 41.46 242 LYS B N 1
ATOM 5096 C CA . LYS B 1 245 ? 11.986 36.263 12.999 1.00 43.01 242 LYS B CA 1
ATOM 5097 C C . LYS B 1 245 ? 12.286 36.404 14.477 1.00 45.96 242 LYS B C 1
ATOM 5098 O O . LYS B 1 245 ? 12.439 37.517 14.994 1.00 46.80 242 LYS B O 1
ATOM 5104 N N . ASN B 1 246 ? 12.464 35.230 15.080 1.00 48.22 243 ASN B N 1
ATOM 5105 C CA . ASN B 1 246 ? 12.560 34.923 16.506 1.00 50.11 243 ASN B CA 1
ATOM 5106 C C . ASN B 1 246 ? 14.007 34.652 16.927 1.00 50.83 243 ASN B C 1
ATOM 5107 O O . ASN B 1 246 ? 14.274 34.400 18.099 1.00 52.17 243 ASN B O 1
ATOM 5112 N N . MET B 1 247 ? 14.932 34.665 15.969 1.00 50.81 244 MET B N 1
ATOM 5113 C CA . MET B 1 247 ? 16.321 34.302 16.231 1.00 52.19 244 MET B CA 1
ATOM 5114 C C . MET B 1 247 ? 16.982 35.029 17.398 1.00 53.56 244 MET B C 1
ATOM 5115 O O . MET B 1 247 ? 17.808 34.442 18.081 1.00 54.56 244 MET B O 1
ATOM 5120 N N . LEU B 1 248 ? 16.673 36.292 17.640 1.00 54.45 245 LEU B N 1
ATOM 5121 C CA . LEU B 1 248 ? 17.411 36.991 18.706 1.00 56.40 245 LEU B CA 1
ATOM 5122 C C . LEU B 1 248 ? 16.907 36.637 20.122 1.00 58.57 245 LEU B C 1
ATOM 5123 O O . LEU B 1 248 ? 17.613 36.786 21.096 1.00 59.68 245 LEU B O 1
ATOM 5128 N N . GLN B 1 249 ? 15.686 36.141 20.196 1.00 60.23 246 GLN B N 1
ATOM 5129 C CA . GLN B 1 249 ? 15.040 35.773 21.443 1.00 62.92 246 GLN B CA 1
ATOM 5130 C C . GLN B 1 249 ? 15.361 34.359 21.960 1.00 63.74 246 GLN B C 1
ATOM 5131 O O . GLN B 1 249 ? 14.925 33.980 23.065 1.00 64.73 246 GLN B O 1
ATOM 5137 N N . LEU B 1 250 ? 16.070 33.564 21.160 1.00 63.68 247 LEU B N 1
ATOM 5138 C CA . LEU B 1 250 ? 16.136 32.131 21.405 1.00 63.19 247 LEU B CA 1
ATOM 5139 C C . LEU B 1 250 ? 17.567 31.766 21.688 1.00 63.65 247 LEU B C 1
ATOM 5140 O O . LEU B 1 250 ? 18.462 32.296 21.033 1.00 64.17 247 LEU B O 1
ATOM 5145 N N . PRO B 1 251 ? 17.799 30.863 22.664 1.00 64.02 248 PRO B N 1
ATOM 5146 C CA . PRO B 1 251 ? 19.165 30.419 22.908 1.00 64.80 248 PRO B CA 1
ATOM 5147 C C . PRO B 1 251 ? 19.776 29.813 21.637 1.00 64.61 248 PRO B C 1
ATOM 5148 O O . PRO B 1 251 ? 19.017 29.388 20.721 1.00 63.41 248 PRO B O 1
ATOM 5152 N N . PRO B 1 252 ? 21.129 29.799 21.549 1.00 65.58 249 PRO B N 1
ATOM 5153 C CA . PRO B 1 252 ? 21.681 29.048 20.413 1.00 65.21 249 PRO B CA 1
ATOM 5154 C C . PRO B 1 252 ? 21.267 27.549 20.479 1.00 64.75 249 PRO B C 1
ATOM 5155 O O . PRO B 1 252 ? 20.859 26.986 19.446 1.00 63.73 249 PRO B O 1
ATOM 5159 N N . GLU B 1 253 ? 21.272 26.958 21.689 1.00 65.23 250 GLU B N 1
ATOM 5160 C CA . GLU B 1 253 ? 20.850 25.554 21.902 1.00 64.45 250 GLU B CA 1
ATOM 5161 C C . GLU B 1 253 ? 19.605 25.202 21.093 1.00 62.81 250 GLU B C 1
ATOM 5162 O O . GLU B 1 253 ? 19.539 24.120 20.532 1.00 62.66 250 GLU B O 1
ATOM 5168 N N . TYR B 1 254 ? 18.635 26.113 21.002 1.00 61.38 251 TYR B N 1
ATOM 5169 C CA . TYR B 1 254 ? 17.417 25.852 20.220 1.00 59.97 251 TYR B CA 1
ATOM 5170 C C . TYR B 1 254 ? 17.737 25.271 18.860 1.00 58.56 251 TYR B C 1
ATOM 5171 O O . TYR B 1 254 ? 17.055 24.380 18.381 1.00 57.97 251 TYR B O 1
ATOM 5180 N N . TYR B 1 255 ? 18.772 25.791 18.232 1.00 57.99 252 TYR B N 1
ATOM 5181 C CA . TYR B 1 255 ? 19.018 25.466 16.830 1.00 56.69 252 TYR B CA 1
ATOM 5182 C C . TYR B 1 255 ? 19.909 24.237 16.669 1.00 55.27 252 TYR B C 1
ATOM 5183 O O . TYR B 1 255 ? 19.619 23.371 15.846 1.00 55.09 252 TYR B O 1
ATOM 5192 N N . THR B 1 256 ? 20.965 24.158 17.473 1.00 54.63 253 THR B N 1
ATOM 5193 C CA . THR B 1 256 ? 21.897 23.004 17.469 1.00 53.50 253 THR B CA 1
ATOM 5194 C C . THR B 1 256 ? 21.268 21.683 17.976 1.00 52.51 253 THR B C 1
ATOM 5195 O O . THR B 1 256 ? 21.816 20.579 17.822 1.00 53.80 253 THR B O 1
ATOM 5199 N N . ASN B 1 257 ? 20.125 21.820 18.623 1.00 50.09 254 ASN B N 1
ATOM 5200 C CA . ASN B 1 257 ? 19.358 20.712 19.113 1.00 48.05 254 ASN B CA 1
ATOM 5201 C C . ASN B 1 257 ? 18.549 20.181 17.934 1.00 44.77 254 ASN B C 1
ATOM 5202 O O . ASN B 1 257 ? 18.527 18.992 17.659 1.00 42.25 254 ASN B O 1
ATOM 5207 N N . ARG B 1 258 ? 17.918 21.101 17.213 1.00 43.08 255 ARG B N 1
ATOM 5208 C CA . ARG B 1 258 ? 17.138 20.739 16.040 1.00 41.14 255 ARG B CA 1
ATOM 5209 C C . ARG B 1 258 ? 18.028 20.339 14.900 1.00 39.17 255 ARG B C 1
ATOM 5210 O O . ARG B 1 258 ? 17.605 19.536 14.095 1.00 39.89 255 ARG B O 1
ATOM 5218 N N . ILE B 1 259 ? 19.260 20.848 14.825 1.00 36.83 256 ILE B N 1
ATOM 5219 C CA . ILE B 1 259 ? 20.179 20.370 13.793 1.00 34.96 256 ILE B CA 1
ATOM 5220 C C . ILE B 1 259 ? 20.570 18.935 14.048 1.00 34.17 256 ILE B C 1
ATOM 5221 O O . ILE B 1 259 ? 20.580 18.096 13.143 1.00 32.97 256 ILE B O 1
ATOM 5226 N N . LEU B 1 260 ? 20.910 18.657 15.296 1.00 33.54 257 LEU B N 1
ATOM 5227 C CA . LEU B 1 260 ? 21.200 17.317 15.720 1.00 33.60 257 LEU B CA 1
ATOM 5228 C C . LEU B 1 260 ? 20.080 16.336 15.455 1.00 32.56 257 LEU B C 1
ATOM 5229 O O . LEU B 1 260 ? 20.356 15.168 15.193 1.00 32.51 257 LEU B O 1
ATOM 5234 N N . ARG B 1 261 ? 18.836 16.772 15.612 1.00 31.19 258 ARG B N 1
ATOM 5235 C CA . ARG B 1 261 ? 17.715 15.909 15.349 1.00 31.00 258 ARG B CA 1
ATOM 5236 C C . ARG B 1 261 ? 17.702 15.526 13.893 1.00 30.48 258 ARG B C 1
ATOM 5237 O O . ARG B 1 261 ? 17.403 14.404 13.548 1.00 30.27 258 ARG B O 1
ATOM 5245 N N . LEU B 1 262 ? 17.977 16.503 13.033 1.00 29.83 259 LEU B N 1
ATOM 5246 C CA . LEU B 1 262 ? 18.004 16.263 11.652 1.00 29.11 259 LEU B CA 1
ATOM 5247 C C . LEU B 1 262 ? 19.173 15.350 11.322 1.00 29.61 259 LEU B C 1
ATOM 5248 O O . LEU B 1 262 ? 18.989 14.358 10.626 1.00 29.35 259 LEU B O 1
ATOM 5253 N N . VAL B 1 263 ? 20.371 15.698 11.800 1.00 29.81 260 VAL B N 1
ATOM 5254 C CA . VAL B 1 263 ? 21.571 14.913 11.546 1.00 30.56 260 VAL B CA 1
ATOM 5255 C C . VAL B 1 263 ? 21.486 13.463 12.075 1.00 31.00 260 VAL B C 1
ATOM 5256 O O . VAL B 1 263 ? 21.975 12.556 11.429 1.00 31.26 260 VAL B O 1
ATOM 5260 N N . LEU B 1 264 ? 20.850 13.236 13.214 1.00 30.55 261 LEU B N 1
ATOM 5261 C CA . LEU B 1 264 ? 20.768 11.889 13.733 1.00 31.67 261 LEU B CA 1
ATOM 5262 C C . LEU B 1 264 ? 19.790 11.047 12.942 1.00 30.45 261 LEU B C 1
ATOM 5263 O O . LEU B 1 264 ? 20.021 9.894 12.780 1.00 30.55 261 LEU B O 1
ATOM 5268 N N . PHE B 1 265 ? 18.708 11.636 12.462 1.00 29.86 262 PHE B N 1
ATOM 5269 C CA . PHE B 1 265 ? 17.807 10.953 11.522 1.00 30.03 262 PHE B CA 1
ATOM 5270 C C . PHE B 1 265 ? 18.538 10.562 10.238 1.00 30.81 262 PHE B C 1
ATOM 5271 O O . PHE B 1 265 ? 18.325 9.485 9.692 1.00 31.12 262 PHE B O 1
ATOM 5279 N N . MET B 1 266 ? 19.442 11.418 9.791 1.00 31.98 263 MET B N 1
ATOM 5280 C CA . MET B 1 266 ? 20.148 11.174 8.547 1.00 33.17 263 MET B CA 1
ATOM 5281 C C . MET B 1 266 ? 21.122 10.052 8.777 1.00 34.53 263 MET B C 1
ATOM 5282 O O . MET B 1 266 ? 21.304 9.193 7.904 1.00 34.96 263 MET B O 1
ATOM 5287 N N . TYR B 1 267 ? 21.730 10.040 9.953 1.00 35.44 264 TYR B N 1
ATOM 5288 C CA . TYR B 1 267 ? 22.583 8.931 10.347 1.00 37.38 264 TYR B CA 1
ATOM 5289 C C . TYR B 1 267 ? 21.781 7.647 10.480 1.00 39.09 264 TYR B C 1
ATOM 5290 O O . TYR B 1 267 ? 22.199 6.595 9.966 1.00 41.04 264 TYR B O 1
ATOM 5299 N N . GLU B 1 268 ? 20.639 7.682 11.179 1.00 39.52 265 GLU B N 1
ATOM 5300 C CA . GLU B 1 268 ? 19.844 6.465 11.324 1.00 40.20 265 GLU B CA 1
ATOM 5301 C C . GLU B 1 268 ? 19.442 5.914 9.950 1.00 41.19 265 GLU B C 1
ATOM 5302 O O . GLU B 1 268 ? 19.656 4.737 9.688 1.00 43.41 265 GLU B O 1
ATOM 5308 N N . GLU B 1 269 ? 18.896 6.746 9.072 1.00 40.49 266 GLU B N 1
ATOM 5309 C CA . GLU B 1 269 ? 18.347 6.257 7.794 1.00 40.98 266 GLU B CA 1
ATOM 5310 C C . GLU B 1 269 ? 19.317 6.185 6.635 1.00 41.80 266 GLU B C 1
ATOM 5311 O O . GLU B 1 269 ? 18.971 5.624 5.563 1.00 41.44 266 GLU B O 1
ATOM 5317 N N . GLY B 1 270 ? 20.491 6.809 6.795 1.00 42.46 267 GLY B N 1
ATOM 5318 C CA . GLY B 1 270 ? 21.486 6.825 5.725 1.00 43.45 267 GLY B CA 1
ATOM 5319 C C . GLY B 1 270 ? 21.395 8.070 4.864 1.00 44.40 267 GLY B C 1
ATOM 5320 O O . GLY B 1 270 ? 20.319 8.591 4.549 1.00 44.45 267 GLY B O 1
ATOM 5321 N N . LEU B 1 271 ? 22.563 8.584 4.551 1.00 45.89 268 LEU B N 1
ATOM 5322 C CA . LEU B 1 271 ? 22.744 9.685 3.651 1.00 47.38 268 LEU B CA 1
ATOM 5323 C C . LEU B 1 271 ? 22.056 9.538 2.295 1.00 49.19 268 LEU B C 1
ATOM 5324 O O . LEU B 1 271 ? 21.552 10.531 1.759 1.00 49.59 268 LEU B O 1
ATOM 5329 N N . LYS B 1 272 ? 22.079 8.346 1.705 1.00 51.13 269 LYS B N 1
ATOM 5330 C CA . LYS B 1 272 ? 21.502 8.172 0.351 1.00 53.15 269 LYS B CA 1
ATOM 5331 C C . LYS B 1 272 ? 20.010 8.528 0.304 1.00 52.20 269 LYS B C 1
ATOM 5332 O O . LYS B 1 272 ? 19.529 9.176 -0.629 1.00 52.90 269 LYS B O 1
ATOM 5338 N N . THR B 1 273 ? 19.284 8.140 1.335 1.00 51.19 270 THR B N 1
ATOM 5339 C CA . THR B 1 273 ? 17.854 8.352 1.350 1.00 49.94 270 THR B CA 1
ATOM 5340 C C . THR B 1 273 ? 17.501 9.736 1.941 1.00 48.19 270 THR B C 1
ATOM 5341 O O . THR B 1 273 ? 16.325 10.116 1.975 1.00 46.85 270 THR B O 1
ATOM 5345 N N . THR B 1 274 ? 18.509 10.503 2.383 1.00 46.88 271 THR B N 1
ATOM 5346 C CA . THR B 1 274 ? 18.222 11.788 3.058 1.00 45.51 271 THR B CA 1
ATOM 5347 C C . THR B 1 274 ? 18.972 13.021 2.522 1.00 45.51 271 THR B C 1
ATOM 5348 O O . THR B 1 274 ? 18.958 14.064 3.162 1.00 44.34 271 THR B O 1
ATOM 5352 N N . GLU B 1 275 ? 19.562 12.905 1.327 1.00 46.73 272 GLU B N 1
ATOM 5353 C CA . GLU B 1 275 ? 20.317 14.002 0.664 1.00 46.59 272 GLU B CA 1
ATOM 5354 C C . GLU B 1 275 ? 19.535 15.274 0.619 1.00 43.64 272 GLU B C 1
ATOM 5355 O O . GLU B 1 275 ? 20.090 16.326 0.792 1.00 44.49 272 GLU B O 1
ATOM 5361 N N . HIS B 1 276 ? 18.241 15.166 0.366 1.00 41.25 273 HIS B N 1
ATOM 5362 C CA . HIS B 1 276 ? 17.356 16.314 0.167 1.00 39.33 273 HIS B CA 1
ATOM 5363 C C . HIS B 1 276 ? 17.358 17.301 1.356 1.00 36.64 273 HIS B C 1
ATOM 5364 O O . HIS B 1 276 ? 16.979 18.463 1.192 1.00 34.53 273 HIS B O 1
ATOM 5371 N N . LEU B 1 277 ? 17.776 16.825 2.531 1.00 34.73 274 LEU B N 1
ATOM 5372 C CA . LEU B 1 277 ? 17.723 17.608 3.731 1.00 34.24 274 LEU B CA 1
ATOM 5373 C C . LEU B 1 277 ? 18.789 18.673 3.728 1.00 33.99 274 LEU B C 1
ATOM 5374 O O . LEU B 1 277 ? 18.628 19.702 4.385 1.00 32.98 274 LEU B O 1
ATOM 5379 N N . TYR B 1 278 ? 19.872 18.445 2.995 1.00 34.04 275 TYR B N 1
ATOM 5380 C CA . TYR B 1 278 ? 20.858 19.491 2.879 1.00 34.33 275 TYR B CA 1
ATOM 5381 C C . TYR B 1 278 ? 20.232 20.785 2.380 1.00 33.91 275 TYR B C 1
ATOM 5382 O O . TYR B 1 278 ? 20.314 21.771 3.041 1.00 33.07 275 TYR B O 1
ATOM 5391 N N . GLU B 1 279 ? 19.627 20.795 1.202 1.00 34.99 276 GLU B N 1
ATOM 5392 C CA . GLU B 1 279 ? 19.027 22.032 0.695 1.00 35.33 276 GLU B CA 1
ATOM 5393 C C . GLU B 1 279 ? 17.898 22.564 1.605 1.00 33.06 276 GLU B C 1
ATOM 5394 O O . GLU B 1 279 ? 17.710 23.778 1.780 1.00 30.15 276 GLU B O 1
ATOM 5400 N N . GLU B 1 280 ? 17.153 21.652 2.189 1.00 31.82 277 GLU B N 1
ATOM 5401 C CA . GLU B 1 280 ? 15.971 22.051 2.868 1.00 31.30 277 GLU B CA 1
ATOM 5402 C C . GLU B 1 280 ? 16.353 22.650 4.197 1.00 30.12 277 GLU B C 1
ATOM 5403 O O . GLU B 1 280 ? 15.707 23.544 4.663 1.00 28.72 277 GLU B O 1
ATOM 5409 N N . LEU B 1 281 ? 17.403 22.159 4.828 1.00 30.33 278 LEU B N 1
ATOM 5410 C CA . LEU B 1 281 ? 17.927 22.840 6.054 1.00 29.29 278 LEU B CA 1
ATOM 5411 C C . LEU B 1 281 ? 18.405 24.264 5.718 1.00 28.71 278 LEU B C 1
ATOM 5412 O O . LEU B 1 281 ? 18.184 25.222 6.487 1.00 28.06 278 LEU B O 1
ATOM 5417 N N . GLY B 1 282 ? 19.023 24.402 4.558 1.00 27.74 279 GLY B N 1
ATOM 5418 C CA . GLY B 1 282 ? 19.518 25.691 4.109 1.00 28.65 279 GLY B CA 1
ATOM 5419 C C . GLY B 1 282 ? 18.381 26.663 3.909 1.00 28.94 279 GLY B C 1
ATOM 5420 O O . GLY B 1 282 ? 18.421 27.827 4.373 1.00 28.80 279 GLY B O 1
ATOM 5421 N N . ARG B 1 283 ? 17.354 26.185 3.230 1.00 29.01 280 ARG B N 1
ATOM 5422 C CA . ARG B 1 283 ? 16.143 26.984 3.061 1.00 29.51 280 ARG B CA 1
ATOM 5423 C C . ARG B 1 283 ? 15.414 27.253 4.354 1.00 27.77 280 ARG B C 1
ATOM 5424 O O . ARG B 1 283 ? 14.822 28.286 4.489 1.00 26.48 280 ARG B O 1
ATOM 5432 N N . ALA B 1 284 ? 15.412 26.330 5.306 1.00 27.63 281 ALA B N 1
ATOM 5433 C CA . ALA B 1 284 ? 14.748 26.616 6.583 1.00 27.48 281 ALA B CA 1
ATOM 5434 C C . ALA B 1 284 ? 15.373 27.866 7.273 1.00 28.50 281 ALA B C 1
ATOM 5435 O O . ALA B 1 284 ? 14.670 28.699 7.798 1.00 29.35 281 ALA B O 1
ATOM 5437 N N . PHE B 1 285 ? 16.685 28.030 7.239 1.00 29.02 282 PHE B N 1
ATOM 5438 C CA . PHE B 1 285 ? 17.277 29.250 7.787 1.00 28.75 282 PHE B CA 1
ATOM 5439 C C . PHE B 1 285 ? 17.140 30.388 6.827 1.00 29.15 282 PHE B C 1
ATOM 5440 O O . PHE B 1 285 ? 16.706 31.473 7.210 1.00 28.23 282 PHE B O 1
ATOM 5448 N N . ILE B 1 286 ? 17.546 30.199 5.574 1.00 30.03 283 ILE B N 1
ATOM 5449 C CA . ILE B 1 286 ? 17.682 31.381 4.722 1.00 30.55 283 ILE B CA 1
ATOM 5450 C C . ILE B 1 286 ? 16.327 31.944 4.410 1.00 31.81 283 ILE B C 1
ATOM 5451 O O . ILE B 1 286 ? 16.128 33.164 4.486 1.00 32.82 283 ILE B O 1
ATOM 5456 N N . ASP B 1 287 ? 15.355 31.093 4.065 1.00 32.46 284 ASP B N 1
ATOM 5457 C CA . ASP B 1 287 ? 14.111 31.666 3.539 1.00 33.22 284 ASP B CA 1
ATOM 5458 C C . ASP B 1 287 ? 13.334 32.498 4.571 1.00 33.28 284 ASP B C 1
ATOM 5459 O O . ASP B 1 287 ? 12.750 33.517 4.230 1.00 32.83 284 ASP B O 1
ATOM 5464 N N . GLY B 1 288 ? 13.373 32.102 5.834 1.00 33.83 285 GLY B N 1
ATOM 5465 C CA . GLY B 1 288 ? 12.662 32.858 6.861 1.00 34.59 285 GLY B CA 1
ATOM 5466 C C . GLY B 1 288 ? 13.308 34.217 7.095 1.00 35.54 285 GLY B C 1
ATOM 5467 O O . GLY B 1 288 ? 12.622 35.251 7.199 1.00 35.09 285 GLY B O 1
ATOM 5468 N N . LEU B 1 289 ? 14.641 34.209 7.176 1.00 36.34 286 LEU B N 1
ATOM 5469 C CA . LEU B 1 289 ? 15.397 35.452 7.291 1.00 37.20 286 LEU B CA 1
ATOM 5470 C C . LEU B 1 289 ? 15.173 36.361 6.070 1.00 38.00 286 LEU B C 1
ATOM 5471 O O . LEU B 1 289 ? 14.929 37.554 6.252 1.00 37.38 286 LEU B O 1
ATOM 5476 N N . PHE B 1 290 ? 15.230 35.809 4.854 1.00 39.12 287 PHE B N 1
ATOM 5477 C CA . PHE B 1 290 ? 14.843 36.583 3.649 1.00 41.25 287 PHE B CA 1
ATOM 5478 C C . PHE B 1 290 ? 13.453 37.183 3.762 1.00 42.02 287 PHE B C 1
ATOM 5479 O O . PHE B 1 290 ? 13.201 38.301 3.345 1.00 44.29 287 PHE B O 1
ATOM 5487 N N . GLN B 1 291 ? 12.534 36.436 4.314 1.00 42.11 288 GLN B N 1
ATOM 5488 C CA . GLN B 1 291 ? 11.211 36.954 4.518 1.00 43.11 288 GLN B CA 1
ATOM 5489 C C . GLN B 1 291 ? 11.217 38.093 5.579 1.00 43.15 288 GLN B C 1
ATOM 5490 O O . GLN B 1 291 ? 10.575 39.126 5.363 1.00 43.82 288 GLN B O 1
ATOM 5496 N N . ALA B 1 292 ? 11.993 37.951 6.660 1.00 42.19 289 ALA B N 1
ATOM 5497 C CA . ALA B 1 292 ? 12.170 39.056 7.620 1.00 41.95 289 ALA B CA 1
ATOM 5498 C C . ALA B 1 292 ? 12.718 40.328 6.974 1.00 42.47 289 ALA B C 1
ATOM 5499 O O . ALA B 1 292 ? 12.248 41.420 7.281 1.00 42.65 289 ALA B O 1
ATOM 5501 N N . ILE B 1 293 ? 13.680 40.187 6.063 1.00 42.98 290 ILE B N 1
ATOM 5502 C CA . ILE B 1 293 ? 14.267 41.332 5.352 1.00 44.03 290 ILE B CA 1
ATOM 5503 C C . ILE B 1 293 ? 13.262 41.995 4.402 1.00 45.40 290 ILE B C 1
ATOM 5504 O O . ILE B 1 293 ? 13.085 43.225 4.429 1.00 46.71 290 ILE B O 1
ATOM 5509 N N . GLU B 1 294 ? 12.564 41.198 3.599 1.00 45.52 291 GLU B N 1
ATOM 5510 C CA . GLU B 1 294 ? 11.501 41.755 2.745 1.00 46.29 291 GLU B CA 1
ATOM 5511 C C . GLU B 1 294 ? 10.456 42.566 3.497 1.00 46.17 291 GLU B C 1
ATOM 5512 O O . GLU B 1 294 ? 10.126 43.686 3.077 1.00 46.98 291 GLU B O 1
ATOM 5518 N N . GLN B 1 295 ? 9.946 41.991 4.590 1.00 45.14 292 GLN B N 1
ATOM 5519 C CA . GLN B 1 295 ? 9.000 42.643 5.455 1.00 44.97 292 GLN B CA 1
ATOM 5520 C C . GLN B 1 295 ? 9.585 43.959 5.985 1.00 47.53 292 GLN B C 1
ATOM 5521 O O . GLN B 1 295 ? 8.942 45.015 5.884 1.00 48.80 292 GLN B O 1
ATOM 5527 N N . PHE B 1 296 ? 10.823 43.935 6.482 1.00 48.25 293 PHE B N 1
ATOM 5528 C CA . PHE B 1 296 ? 11.434 45.183 6.950 1.00 49.84 293 PHE B CA 1
ATOM 5529 C C . PHE B 1 296 ? 11.543 46.251 5.869 1.00 51.61 293 PHE B C 1
ATOM 5530 O O . PHE B 1 296 ? 11.298 47.398 6.156 1.00 52.68 293 PHE B O 1
ATOM 5538 N N . GLU B 1 297 ? 11.925 45.914 4.642 1.00 52.69 294 GLU B N 1
ATOM 5539 C CA A GLU B 1 297 ? 11.939 46.893 3.549 0.60 54.48 294 GLU B CA 1
ATOM 5540 C CA B GLU B 1 297 ? 11.966 46.942 3.612 0.40 54.05 294 GLU B CA 1
ATOM 5541 C C . GLU B 1 297 ? 10.554 47.498 3.373 1.00 54.84 294 GLU B C 1
ATOM 5542 O O . GLU B 1 297 ? 10.388 48.685 3.192 1.00 56.70 294 GLU B O 1
ATOM 5553 N N . LYS B 1 298 ? 9.537 46.657 3.408 1.00 54.85 295 LYS B N 1
ATOM 5554 C CA . LYS B 1 298 ? 8.180 47.106 3.113 1.00 56.24 295 LYS B CA 1
ATOM 5555 C C . LYS B 1 298 ? 7.533 47.879 4.293 1.00 56.68 295 LYS B C 1
ATOM 5556 O O . LYS B 1 298 ? 6.993 48.949 4.093 1.00 58.01 295 LYS B O 1
ATOM 5562 N N . GLU B 1 299 ? 7.593 47.348 5.517 1.00 56.35 296 GLU B N 1
ATOM 5563 C CA . GLU B 1 299 ? 6.796 47.869 6.641 1.00 56.40 296 GLU B CA 1
ATOM 5564 C C . GLU B 1 299 ? 7.625 48.582 7.698 1.00 56.91 296 GLU B C 1
ATOM 5565 O O . GLU B 1 299 ? 7.075 49.202 8.600 1.00 56.60 296 GLU B O 1
ATOM 5571 N N . HIS B 1 300 ? 8.945 48.461 7.601 1.00 56.83 297 HIS B N 1
ATOM 5572 C CA . HIS B 1 300 ? 9.877 48.991 8.605 1.00 58.12 297 HIS B CA 1
ATOM 5573 C C . HIS B 1 300 ? 9.723 48.385 10.015 1.00 56.25 297 HIS B C 1
ATOM 5574 O O . HIS B 1 300 ? 10.079 48.979 11.040 1.00 55.85 297 HIS B O 1
ATOM 5581 N N . LYS B 1 301 ? 9.298 47.123 9.998 1.00 54.11 298 LYS B N 1
ATOM 5582 C CA . LYS B 1 301 ? 8.909 46.393 11.185 1.00 53.01 298 LYS B CA 1
ATOM 5583 C C . LYS B 1 301 ? 9.020 44.923 10.830 1.00 50.34 298 LYS B C 1
ATOM 5584 O O . LYS B 1 301 ? 8.755 44.524 9.679 1.00 50.92 298 LYS B O 1
ATOM 5590 N N . VAL B 1 302 ? 9.386 44.112 11.811 1.00 48.25 299 VAL B N 1
ATOM 5591 C CA . VAL B 1 302 ? 9.443 42.680 11.627 1.00 45.62 299 VAL B CA 1
ATOM 5592 C C . VAL B 1 302 ? 8.406 42.084 12.544 1.00 45.04 299 VAL B C 1
ATOM 5593 O O . VAL B 1 302 ? 8.448 42.288 13.765 1.00 44.90 299 VAL B O 1
ATOM 5597 N N . TYR B 1 303 ? 7.431 41.402 11.969 1.00 43.56 300 TYR B N 1
ATOM 5598 C CA . TYR B 1 303 ? 6.383 40.846 12.809 1.00 43.96 300 TYR B CA 1
ATOM 5599 C C . TYR B 1 303 ? 5.633 39.645 12.227 1.00 43.15 300 TYR B C 1
ATOM 5600 O O . TYR B 1 303 ? 5.633 39.402 11.023 1.00 41.89 300 TYR B O 1
ATOM 5609 N N . LYS B 1 304 ? 4.960 38.930 13.118 1.00 43.27 301 LYS B N 1
ATOM 5610 C CA . LYS B 1 304 ? 3.957 37.939 12.721 1.00 42.65 301 LYS B CA 1
ATOM 5611 C C . LYS B 1 304 ? 2.565 38.393 13.082 1.00 42.10 301 LYS B C 1
ATOM 5612 O O . LYS B 1 304 ? 2.344 38.928 14.161 1.00 43.64 301 LYS B O 1
ATOM 5618 N N . THR B 1 305 ? 1.631 38.175 12.177 1.00 41.19 302 THR B N 1
ATOM 5619 C CA . THR B 1 305 ? 0.242 38.545 12.389 1.00 40.71 302 THR B CA 1
ATOM 5620 C C . THR B 1 305 ? -0.482 37.308 12.866 1.00 39.09 302 THR B C 1
ATOM 5621 O O . THR B 1 305 ? -0.256 36.254 12.313 1.00 39.08 302 THR B O 1
ATOM 5625 N N . PHE B 1 306 ? -1.340 37.432 13.880 1.00 37.99 303 PHE B N 1
ATOM 5626 C CA . PHE B 1 306 ? -2.132 36.315 14.396 1.00 36.83 303 PHE B CA 1
ATOM 5627 C C . PHE B 1 306 ? -3.614 36.715 14.332 1.00 37.46 303 PHE B C 1
ATOM 5628 O O . PHE B 1 306 ? -3.945 37.914 14.420 1.00 37.03 303 PHE B O 1
ATOM 5636 N N . THR B 1 307 ? -4.495 35.720 14.173 1.00 36.20 304 THR B N 1
ATOM 5637 C CA . THR B 1 307 ? -5.958 35.962 14.161 1.00 37.26 304 THR B CA 1
ATOM 5638 C C . THR B 1 307 ? -6.685 34.876 14.929 1.00 36.32 304 THR B C 1
ATOM 5639 O O . THR B 1 307 ? -6.262 33.725 14.911 1.00 35.59 304 THR B O 1
ATOM 5643 N N . CYS B 1 308 ? -7.747 35.228 15.642 1.00 36.34 305 CYS B N 1
ATOM 5644 C CA . CYS B 1 308 ? -8.492 34.230 16.388 1.00 36.87 305 CYS B CA 1
ATOM 5645 C C . CYS B 1 308 ? -9.811 34.821 16.840 1.00 38.49 305 CYS B C 1
ATOM 5646 O O . CYS B 1 308 ? -9.946 36.034 16.773 1.00 39.59 305 CYS B O 1
ATOM 5649 N N . LYS B 1 309 ? -10.751 33.960 17.282 1.00 38.75 306 LYS B N 1
ATOM 5650 C CA . LYS B 1 309 ? -12.169 34.267 17.548 1.00 39.81 306 LYS B CA 1
ATOM 5651 C C . LYS B 1 309 ? -12.534 34.017 19.006 1.00 39.45 306 LYS B C 1
ATOM 5652 O O . LYS B 1 309 ? -12.198 32.956 19.533 1.00 38.08 306 LYS B O 1
ATOM 5658 N N . PHE B 1 310 ? -13.330 34.906 19.605 1.00 39.67 307 PHE B N 1
ATOM 5659 C CA . PHE B 1 310 ? -13.804 34.735 20.983 1.00 40.50 307 PHE B CA 1
ATOM 5660 C C . PHE B 1 310 ? -15.301 34.876 21.064 1.00 42.43 307 PHE B C 1
ATOM 5661 O O . PHE B 1 310 ? -15.901 35.546 20.231 1.00 42.70 307 PHE B O 1
ATOM 5669 N N . ARG B 1 311 ? -15.921 34.269 22.078 1.00 44.74 308 ARG B N 1
ATOM 5670 C CA . ARG B 1 311 ? -17.350 34.578 22.348 1.00 47.05 308 ARG B CA 1
ATOM 5671 C C . ARG B 1 311 ? -17.552 35.965 22.979 1.00 47.86 308 ARG B C 1
ATOM 5672 O O . ARG B 1 311 ? -18.631 36.573 22.853 1.00 47.44 308 ARG B O 1
ATOM 5680 N N . LYS B 1 312 ? -16.543 36.438 23.708 1.00 47.95 309 LYS B N 1
ATOM 5681 C CA . LYS B 1 312 ? -16.704 37.640 24.521 1.00 49.24 309 LYS B CA 1
ATOM 5682 C C . LYS B 1 312 ? -15.539 38.562 24.264 1.00 48.73 309 LYS B C 1
ATOM 5683 O O . LYS B 1 312 ? -14.374 38.119 24.204 1.00 48.51 309 LYS B O 1
ATOM 5689 N N . LYS B 1 313 ? -15.850 39.846 24.086 1.00 48.99 310 LYS B N 1
ATOM 5690 C CA . LYS B 1 313 ? -14.834 40.915 23.912 1.00 47.66 310 LYS B CA 1
ATOM 5691 C C . LYS B 1 313 ? -13.828 40.904 25.046 1.00 46.78 310 LYS B C 1
ATOM 5692 O O . LYS B 1 313 ? -12.647 41.103 24.835 1.00 45.36 310 LYS B O 1
ATOM 5698 N N . GLU B 1 314 ? -14.303 40.629 26.252 1.00 48.24 311 GLU B N 1
ATOM 5699 C CA . GLU B 1 314 ? -13.477 40.773 27.451 1.00 49.16 311 GLU B CA 1
ATOM 5700 C C . GLU B 1 314 ? -12.304 39.831 27.334 1.00 46.67 311 GLU B C 1
ATOM 5701 O O . GLU B 1 314 ? -11.187 40.176 27.728 1.00 46.55 311 GLU B O 1
ATOM 5707 N N . ASN B 1 315 ? -12.571 38.640 26.813 1.00 43.99 312 ASN B N 1
ATOM 5708 C CA . ASN B 1 315 ? -11.564 37.582 26.789 1.00 41.77 312 ASN B CA 1
ATOM 5709 C C . ASN B 1 315 ? -10.515 37.807 25.741 1.00 38.71 312 ASN B C 1
ATOM 5710 O O . ASN B 1 315 ? -9.350 37.444 25.936 1.00 38.79 312 ASN B O 1
ATOM 5715 N N . ALA B 1 316 ? -10.886 38.464 24.652 1.00 37.27 313 ALA B N 1
ATOM 5716 C CA . ALA B 1 316 ? -9.890 38.847 23.654 1.00 35.50 313 ALA B CA 1
ATOM 5717 C C . ALA B 1 316 ? -8.884 39.863 24.255 1.00 35.91 313 ALA B C 1
ATOM 5718 O O . ALA B 1 316 ? -7.686 39.780 24.025 1.00 34.52 313 ALA B O 1
ATOM 5720 N N . ILE B 1 317 ? -9.386 40.802 25.049 1.00 36.68 314 ILE B N 1
ATOM 5721 C CA . ILE B 1 317 ? -8.514 41.758 25.690 1.00 37.21 314 ILE B CA 1
ATOM 5722 C C . ILE B 1 317 ? -7.606 41.101 26.743 1.00 38.08 314 ILE B C 1
ATOM 5723 O O . ILE B 1 317 ? -6.415 41.403 26.768 1.00 37.74 314 ILE B O 1
ATOM 5728 N N . ALA B 1 318 ? -8.172 40.262 27.618 1.00 38.78 315 ALA B N 1
ATOM 5729 C CA . ALA B 1 318 ? -7.394 39.462 28.560 1.00 40.34 315 ALA B CA 1
ATOM 5730 C C . ALA B 1 318 ? -6.297 38.593 27.852 1.00 40.69 315 ALA B C 1
ATOM 5731 O O . ALA B 1 318 ? -5.220 38.404 28.387 1.00 42.81 315 ALA B O 1
ATOM 5733 N N . LEU B 1 319 ? -6.541 38.076 26.655 1.00 40.10 316 LEU B N 1
ATOM 5734 C CA . LEU B 1 319 ? -5.471 37.384 25.918 1.00 39.89 316 LEU B CA 1
ATOM 5735 C C . LEU B 1 319 ? -4.337 38.334 25.520 1.00 40.39 316 LEU B C 1
ATOM 5736 O O . LEU B 1 319 ? -3.152 37.982 25.646 1.00 39.71 316 LEU B O 1
ATOM 5741 N N . LEU B 1 320 ? -4.676 39.530 25.041 1.00 41.18 317 LEU B N 1
ATOM 5742 C CA . LEU B 1 320 ? -3.622 40.481 24.622 1.00 41.51 317 LEU B CA 1
ATOM 5743 C C . LEU B 1 320 ? -2.807 40.892 25.847 1.00 43.64 317 LEU B C 1
ATOM 5744 O O . LEU B 1 320 ? -1.588 41.028 25.806 1.00 42.75 317 LEU B O 1
ATOM 5749 N N . GLU B 1 321 ? -3.490 41.017 26.959 1.00 45.90 318 GLU B N 1
ATOM 5750 C CA . GLU B 1 321 ? -2.793 41.338 28.197 1.00 49.37 318 GLU B CA 1
ATOM 5751 C C . GLU B 1 321 ? -1.788 40.223 28.500 1.00 48.52 318 GLU B C 1
ATOM 5752 O O . GLU B 1 321 ? -0.593 40.482 28.688 1.00 47.97 318 GLU B O 1
ATOM 5758 N N . LEU B 1 322 ? -2.284 38.988 28.499 1.00 49.42 319 LEU B N 1
ATOM 5759 C CA . LEU B 1 322 ? -1.501 37.824 28.927 1.00 50.57 319 LEU B CA 1
ATOM 5760 C C . LEU B 1 322 ? -0.280 37.625 28.059 1.00 49.78 319 LEU B C 1
ATOM 5761 O O . LEU B 1 322 ? 0.786 37.441 28.575 1.00 49.91 319 LEU B O 1
ATOM 5766 N N . LEU B 1 323 ? -0.445 37.726 26.750 1.00 49.57 320 LEU B N 1
ATOM 5767 C CA . LEU B 1 323 ? 0.666 37.590 25.844 1.00 50.09 320 LEU B CA 1
ATOM 5768 C C . LEU B 1 323 ? 1.654 38.688 26.112 1.00 52.25 320 LEU B C 1
ATOM 5769 O O . LEU B 1 323 ? 2.849 38.526 25.927 1.00 51.25 320 LEU B O 1
ATOM 5774 N N . SER B 1 324 ? 1.161 39.836 26.522 1.00 56.09 321 SER B N 1
ATOM 5775 C CA . SER B 1 324 ? 2.071 40.952 26.805 1.00 58.91 321 SER B CA 1
ATOM 5776 C C . SER B 1 324 ? 2.939 40.761 28.049 1.00 61.64 321 SER B C 1
ATOM 5777 O O . SER B 1 324 ? 4.066 41.190 28.046 1.00 62.24 321 SER B O 1
ATOM 5780 N N . LYS B 1 325 ? 2.436 40.111 29.087 1.00 65.34 322 LYS B N 1
ATOM 5781 C CA . LYS B 1 325 ? 3.197 39.973 30.341 1.00 68.83 322 LYS B CA 1
ATOM 5782 C C . LYS B 1 325 ? 4.392 39.061 30.170 1.00 70.12 322 LYS B C 1
ATOM 5783 O O . LYS B 1 325 ? 5.428 39.260 30.811 1.00 72.16 322 LYS B O 1
ATOM 5789 N N . THR B 1 326 ? 4.220 38.032 29.349 1.00 70.83 323 THR B N 1
ATOM 5790 C CA . THR B 1 326 ? 5.225 36.992 29.172 1.00 71.82 323 THR B CA 1
ATOM 5791 C C . THR B 1 326 ? 6.265 37.442 28.124 1.00 72.62 323 THR B C 1
ATOM 5792 O O . THR B 1 326 ? 7.416 37.782 28.469 1.00 73.51 323 THR B O 1
ATOM 5796 N N . SER B 1 327 ? 5.865 37.466 26.857 1.00 72.56 324 SER B N 1
ATOM 5797 C CA . SER B 1 327 ? 6.679 38.104 25.801 1.00 73.25 324 SER B CA 1
ATOM 5798 C C . SER B 1 327 ? 7.487 39.373 26.232 1.00 75.32 324 SER B C 1
ATOM 5799 O O . SER B 1 327 ? 6.900 40.304 26.811 1.00 76.93 324 SER B O 1
ATOM 5802 N N . LYS B 1 328 ? 8.799 39.427 25.955 1.00 75.70 325 LYS B N 1
ATOM 5803 C CA . LYS B 1 328 ? 9.528 40.734 26.034 1.00 77.34 325 LYS B CA 1
ATOM 5804 C C . LYS B 1 328 ? 10.586 40.989 24.935 1.00 76.43 325 LYS B C 1
ATOM 5805 O O . LYS B 1 328 ? 11.127 40.057 24.339 1.00 75.71 325 LYS B O 1
ATOM 5811 N N . HIS B 1 329 ? 10.847 42.285 24.700 1.00 76.71 326 HIS B N 1
ATOM 5812 C CA . HIS B 1 329 ? 11.355 42.826 23.426 1.00 75.36 326 HIS B CA 1
ATOM 5813 C C . HIS B 1 329 ? 10.392 42.550 22.240 1.00 72.62 326 HIS B C 1
ATOM 5814 O O . HIS B 1 329 ? 10.656 42.949 21.097 1.00 72.39 326 HIS B O 1
ATOM 5821 N N . ILE B 1 330 ? 9.263 41.899 22.526 1.00 70.51 327 ILE B N 1
ATOM 5822 C CA . ILE B 1 330 ? 8.240 41.594 21.507 1.00 67.70 327 ILE B CA 1
ATOM 5823 C C . ILE B 1 330 ? 6.934 42.261 21.855 1.00 66.50 327 ILE B C 1
ATOM 5824 O O . ILE B 1 330 ? 6.289 41.887 22.830 1.00 67.16 327 ILE B O 1
ATOM 5829 N N . GLN B 1 331 ? 6.587 43.264 21.047 1.00 64.60 328 GLN B N 1
ATOM 5830 C CA . GLN B 1 331 ? 5.372 44.079 21.197 1.00 63.67 328 GLN B CA 1
ATOM 5831 C C . GLN B 1 331 ? 4.145 43.335 20.614 1.00 60.60 328 GLN B C 1
ATOM 5832 O O . GLN B 1 331 ? 4.126 42.925 19.447 1.00 58.67 328 GLN B O 1
ATOM 5838 N N . VAL B 1 332 ? 3.135 43.185 21.453 1.00 59.02 329 VAL B N 1
ATOM 5839 C CA . VAL B 1 332 ? 1.890 42.534 21.123 1.00 56.61 329 VAL B CA 1
ATOM 5840 C C . VAL B 1 332 ? 0.904 43.629 20.804 1.00 56.15 329 VAL B C 1
ATOM 5841 O O . VAL B 1 332 ? 0.376 44.222 21.696 1.00 57.55 329 VAL B O 1
ATOM 5845 N N . LYS B 1 333 ? 0.667 43.931 19.546 1.00 54.51 330 LYS B N 1
ATOM 5846 C CA . LYS B 1 333 ? -0.108 45.110 19.206 1.00 54.83 330 LYS B CA 1
ATOM 5847 C C . LYS B 1 333 ? -1.425 44.776 18.533 1.00 53.36 330 LYS B C 1
ATOM 5848 O O . LYS B 1 333 ? -1.448 44.285 17.409 1.00 52.06 330 LYS B O 1
ATOM 5854 N N . GLU B 1 334 ? -2.524 45.119 19.182 1.00 53.04 331 GLU B N 1
ATOM 5855 C CA . GLU B 1 334 ? -3.804 44.813 18.613 1.00 53.06 331 GLU B CA 1
ATOM 5856 C C . GLU B 1 334 ? -3.935 45.558 17.291 1.00 52.97 331 GLU B C 1
ATOM 5857 O O . GLU B 1 334 ? -3.498 46.690 17.172 1.00 53.21 331 GLU B O 1
ATOM 5863 N N . ARG B 1 335 ? -4.493 44.880 16.302 1.00 52.31 332 ARG B N 1
ATOM 5864 C CA . ARG B 1 335 ? -4.764 45.449 14.993 1.00 53.25 332 ARG B CA 1
ATOM 5865 C C . ARG B 1 335 ? -6.260 45.659 14.803 1.00 53.31 332 ARG B C 1
ATOM 5866 O O . ARG B 1 335 ? -6.671 46.665 14.245 1.00 54.68 332 ARG B O 1
ATOM 5874 N N . ARG B 1 336 ? -7.071 44.697 15.229 1.00 52.57 333 ARG B N 1
ATOM 5875 C CA . ARG B 1 336 ? -8.513 44.763 15.017 1.00 53.07 333 ARG B CA 1
ATOM 5876 C C . ARG B 1 336 ? -9.271 43.938 16.024 1.00 51.70 333 ARG B C 1
ATOM 5877 O O . ARG B 1 336 ? -8.822 42.871 16.410 1.00 50.50 333 ARG B O 1
ATOM 5885 N N . LEU B 1 337 ? -10.431 44.416 16.424 1.00 51.64 334 LEU B N 1
ATOM 5886 C CA . LEU B 1 337 ? -11.343 43.627 17.230 1.00 51.56 334 LEU B CA 1
ATOM 5887 C C . LEU B 1 337 ? -12.739 44.060 16.828 1.00 53.30 334 LEU B C 1
ATOM 5888 O O . LEU B 1 337 ? -13.216 45.107 17.271 1.00 54.27 334 LEU B O 1
ATOM 5893 N N . GLU B 1 338 ? -13.353 43.252 15.960 1.00 53.36 335 GLU B N 1
ATOM 5894 C CA A GLU B 1 338 ? -14.668 43.555 15.411 0.50 54.39 335 GLU B CA 1
ATOM 5895 C CA B GLU B 1 338 ? -14.659 43.520 15.352 0.50 54.46 335 GLU B CA 1
ATOM 5896 C C . GLU B 1 338 ? -15.604 42.335 15.544 1.00 54.52 335 GLU B C 1
ATOM 5897 O O . GLU B 1 338 ? -15.179 41.191 15.477 1.00 53.64 335 GLU B O 1
ATOM 5908 N N . LYS B 1 339 ? -16.883 42.596 15.753 1.00 56.32 336 LYS B N 1
ATOM 5909 C CA . LYS B 1 339 ? -17.865 41.547 15.976 1.00 57.29 336 LYS B CA 1
ATOM 5910 C C . LYS B 1 339 ? -18.126 41.041 14.582 1.00 57.11 336 LYS B C 1
ATOM 5911 O O . LYS B 1 339 ? -18.441 41.839 13.720 1.00 57.96 336 LYS B O 1
ATOM 5917 N N . GLU B 1 340 ? -17.883 39.752 14.349 1.00 56.34 337 GLU B N 1
ATOM 5918 C CA . GLU B 1 340 ? -18.157 39.106 13.072 1.00 56.11 337 GLU B CA 1
ATOM 5919 C C . GLU B 1 340 ? -19.073 37.944 13.354 1.00 55.27 337 GLU B C 1
ATOM 5920 O O . GLU B 1 340 ? -18.611 36.868 13.737 1.00 54.86 337 GLU B O 1
ATOM 5926 N N . GLY B 1 341 ? -20.370 38.183 13.207 1.00 55.69 338 GLY B N 1
ATOM 5927 C CA . GLY B 1 341 ? -21.405 37.174 13.464 1.00 54.86 338 GLY B CA 1
ATOM 5928 C C . GLY B 1 341 ? -21.588 36.907 14.944 1.00 55.00 338 GLY B C 1
ATOM 5929 O O . GLY B 1 341 ? -22.009 37.765 15.708 1.00 56.13 338 GLY B O 1
ATOM 5930 N N . ASP B 1 342 ? -21.259 35.693 15.354 1.00 54.18 339 ASP B N 1
ATOM 5931 C CA . ASP B 1 342 ? -21.423 35.259 16.740 1.00 54.20 339 ASP B CA 1
ATOM 5932 C C . ASP B 1 342 ? -20.176 35.454 17.580 1.00 52.02 339 ASP B C 1
ATOM 5933 O O . ASP B 1 342 ? -20.172 35.216 18.769 1.00 51.41 339 ASP B O 1
ATOM 5938 N N . TYR B 1 343 ? -19.123 35.894 16.924 1.00 50.13 340 TYR B N 1
ATOM 5939 C CA . TYR B 1 343 ? -17.825 35.982 17.536 1.00 49.53 340 TYR B CA 1
ATOM 5940 C C . TYR B 1 343 ? -17.207 37.328 17.366 1.00 48.37 340 TYR B C 1
ATOM 5941 O O . TYR B 1 343 ? -17.528 38.097 16.441 1.00 47.78 340 TYR B O 1
ATOM 5950 N N . TRP B 1 344 ? -16.252 37.569 18.250 1.00 47.31 341 TRP B N 1
ATOM 5951 C CA . TRP B 1 344 ? -15.406 38.721 18.150 1.00 45.48 341 TRP B CA 1
ATOM 5952 C C . TRP B 1 344 ? -14.133 38.279 17.478 1.00 43.08 341 TRP B C 1
ATOM 5953 O O . TRP B 1 344 ? -13.458 37.397 17.955 1.00 42.39 341 TRP B O 1
ATOM 5964 N N . ARG B 1 345 ? -13.780 38.923 16.386 1.00 42.53 342 ARG B N 1
ATOM 5965 C CA . ARG B 1 345 ? -12.604 38.576 15.621 1.00 41.17 342 ARG B CA 1
ATOM 5966 C C . ARG B 1 345 ? -11.444 39.466 16.007 1.00 40.87 342 ARG B C 1
ATOM 5967 O O . ARG B 1 345 ? -11.481 40.670 15.783 1.00 41.41 342 ARG B O 1
ATOM 5975 N N . LEU B 1 346 ? -10.395 38.845 16.541 1.00 40.17 343 LEU B N 1
ATOM 5976 C CA . LEU B 1 346 ? -9.199 39.547 16.993 1.00 40.26 343 LEU B CA 1
ATOM 5977 C C . LEU B 1 346 ? -8.066 39.289 16.010 1.00 39.71 343 LEU B C 1
ATOM 5978 O O . LEU B 1 346 ? -7.836 38.170 15.623 1.00 40.18 343 LEU B O 1
ATOM 5983 N N . GLU B 1 347 ? -7.395 40.351 15.609 1.00 40.61 344 GLU B N 1
ATOM 5984 C CA . GLU B 1 347 ? -6.220 40.344 14.774 1.00 40.88 344 GLU B CA 1
ATOM 5985 C C . GLU B 1 347 ? -5.165 41.112 15.571 1.00 39.85 344 GLU B C 1
ATOM 5986 O O . GLU B 1 347 ? -5.424 42.210 16.010 1.00 41.10 344 GLU B O 1
ATOM 5992 N N . PHE B 1 348 ? -3.987 40.560 15.743 1.00 38.94 345 PHE B N 1
ATOM 5993 C CA . PHE B 1 348 ? -2.906 41.282 16.380 1.00 40.09 345 PHE B CA 1
ATOM 5994 C C . PHE B 1 348 ? -1.543 40.866 15.831 1.00 41.22 345 PHE B C 1
ATOM 5995 O O . PHE B 1 348 ? -1.389 39.744 15.374 1.00 41.38 345 PHE B O 1
ATOM 6003 N N . ASP B 1 349 ? -0.557 41.759 15.931 1.00 42.84 346 ASP B N 1
ATOM 6004 C CA . ASP B 1 349 ? 0.822 41.516 15.512 1.00 43.17 346 ASP B CA 1
ATOM 6005 C C . ASP B 1 349 ? 1.748 41.263 16.714 1.00 44.91 346 ASP B C 1
ATOM 6006 O O . ASP B 1 349 ? 1.621 41.901 17.751 1.00 46.66 346 ASP B O 1
ATOM 6011 N N . LYS B 1 350 ? 2.682 40.326 16.568 1.00 45.82 347 LYS B N 1
ATOM 6012 C CA . LYS B 1 350 ? 3.805 40.158 17.510 1.00 46.52 347 LYS B CA 1
ATOM 6013 C C . LYS B 1 350 ? 4.976 40.864 16.830 1.00 46.27 347 LYS B C 1
ATOM 6014 O O . LYS B 1 350 ? 5.417 40.430 15.760 1.00 46.09 347 LYS B O 1
ATOM 6020 N N . VAL B 1 351 ? 5.451 41.968 17.397 1.00 47.11 348 VAL B N 1
ATOM 6021 C CA . VAL B 1 351 ? 6.524 42.721 16.749 1.00 46.62 348 VAL B CA 1
ATOM 6022 C C . VAL B 1 351 ? 7.806 42.387 17.433 1.00 46.78 348 VAL B C 1
ATOM 6023 O O . VAL B 1 351 ? 7.883 42.378 18.633 1.00 47.85 348 VAL B O 1
ATOM 6027 N N . PHE B 1 352 ? 8.801 42.067 16.634 1.00 46.25 349 PHE B N 1
ATOM 6028 C CA . PHE B 1 352 ? 10.099 41.705 17.116 1.00 46.07 349 PHE B CA 1
ATOM 6029 C C . PHE B 1 352 ? 10.999 42.939 17.064 1.00 46.90 349 PHE B C 1
ATOM 6030 O O . PHE B 1 352 ? 11.593 43.271 16.042 1.00 46.31 349 PHE B O 1
ATOM 6038 N N . LEU B 1 353 ? 11.107 43.613 18.198 1.00 48.39 350 LEU B N 1
ATOM 6039 C CA . LEU B 1 353 ? 11.752 44.923 18.232 1.00 49.38 350 LEU B CA 1
ATOM 6040 C C . LEU B 1 353 ? 13.254 44.858 18.066 1.00 49.09 350 LEU B C 1
ATOM 6041 O O . LEU B 1 353 ? 13.845 45.760 17.464 1.00 49.75 350 LEU B O 1
ATOM 6046 N N . ASN B 1 354 ? 13.862 43.827 18.626 1.00 47.99 351 ASN B N 1
ATOM 6047 C CA . ASN B 1 354 ? 15.305 43.654 18.513 1.00 48.23 351 ASN B CA 1
ATOM 6048 C C . ASN B 1 354 ? 15.722 43.209 17.105 1.00 46.21 351 ASN B C 1
ATOM 6049 O O . ASN B 1 354 ? 16.696 43.738 16.554 1.00 45.27 351 ASN B O 1
ATOM 6054 N N . MET B 1 355 ? 14.984 42.256 16.520 1.00 43.71 352 MET B N 1
ATOM 6055 C CA . MET B 1 355 ? 15.271 41.854 15.122 1.00 41.52 352 MET B CA 1
ATOM 6056 C C . MET B 1 355 ? 14.994 43.025 14.187 1.00 41.39 352 MET B C 1
ATOM 6057 O O . MET B 1 355 ? 15.735 43.265 13.263 1.00 42.32 352 MET B O 1
ATOM 6062 N N . THR B 1 356 ? 13.932 43.763 14.447 1.00 41.05 353 THR B N 1
ATOM 6063 C CA . THR B 1 356 ? 13.644 44.975 13.699 1.00 41.41 353 THR B CA 1
ATOM 6064 C C . THR B 1 356 ? 14.826 45.970 13.727 1.00 43.00 353 THR B C 1
ATOM 6065 O O . THR B 1 356 ? 15.234 46.462 12.671 1.00 44.53 353 THR B O 1
ATOM 6069 N N . GLY B 1 357 ? 15.385 46.234 14.913 1.00 43.28 354 GLY B N 1
ATOM 6070 C CA . GLY B 1 357 ? 16.564 47.111 15.060 1.00 43.69 354 GLY B CA 1
ATOM 6071 C C . GLY B 1 357 ? 17.854 46.524 14.497 1.00 42.87 354 GLY B C 1
ATOM 6072 O O . GLY B 1 357 ? 18.654 47.199 13.852 1.00 43.35 354 GLY B O 1
ATOM 6073 N N . LEU B 1 358 ? 18.059 45.243 14.673 1.00 41.49 355 LEU B N 1
ATOM 6074 C CA . LEU B 1 358 ? 19.225 44.659 14.054 1.00 41.33 355 LEU B CA 1
ATOM 6075 C C . LEU B 1 358 ? 19.173 44.746 12.504 1.00 41.31 355 LEU B C 1
ATOM 6076 O O . LEU B 1 358 ? 20.160 45.107 11.887 1.00 41.14 355 LEU B O 1
ATOM 6081 N N . LEU B 1 359 ? 18.034 44.457 11.873 1.00 40.36 356 LEU B N 1
ATOM 6082 C CA . LEU B 1 359 ? 18.019 44.394 10.403 1.00 40.50 356 LEU B CA 1
ATOM 6083 C C . LEU B 1 359 ? 18.134 45.784 9.812 1.00 42.11 356 LEU B C 1
ATOM 6084 O O . LEU B 1 359 ? 18.797 45.983 8.794 1.00 42.68 356 LEU B O 1
ATOM 6089 N N . GLY B 1 360 ? 17.510 46.763 10.467 1.00 42.62 357 GLY B N 1
ATOM 6090 C CA . GLY B 1 360 ? 17.595 48.150 10.006 1.00 43.62 357 GLY B CA 1
ATOM 6091 C C . GLY B 1 360 ? 18.964 48.736 10.192 1.00 44.39 357 GLY B C 1
ATOM 6092 O O . GLY B 1 360 ? 19.374 49.629 9.449 1.00 47.31 357 GLY B O 1
ATOM 6093 N N . HIS B 1 361 ? 19.656 48.289 11.226 1.00 43.37 358 HIS B N 1
ATOM 6094 C CA . HIS B 1 361 ? 21.003 48.706 11.443 1.00 44.04 358 HIS B CA 1
ATOM 6095 C C . HIS B 1 361 ? 21.929 48.070 10.379 1.00 43.53 358 HIS B C 1
ATOM 6096 O O . HIS B 1 361 ? 22.712 48.757 9.751 1.00 44.31 358 HIS B O 1
ATOM 6103 N N . LEU B 1 362 ? 21.807 46.764 10.160 1.00 41.83 359 LEU B N 1
ATOM 6104 C CA . LEU B 1 362 ? 22.593 46.088 9.137 1.00 41.90 359 LEU B CA 1
ATOM 6105 C C . LEU B 1 362 ? 22.298 46.601 7.720 1.00 42.52 359 LEU B C 1
ATOM 6106 O O . LEU B 1 362 ? 23.241 46.946 6.993 1.00 43.66 359 LEU B O 1
ATOM 6111 N N . LEU B 1 363 ? 21.018 46.715 7.362 1.00 42.50 360 LEU B N 1
ATOM 6112 C CA . LEU B 1 363 ? 20.595 47.144 5.993 1.00 43.71 360 LEU B CA 1
ATOM 6113 C C . LEU B 1 363 ? 21.027 48.538 5.616 1.00 45.57 360 LEU B C 1
ATOM 6114 O O . LEU B 1 363 ? 21.149 48.876 4.438 1.00 46.78 360 LEU B O 1
ATOM 6119 N N . SER B 1 364 ? 21.270 49.361 6.615 1.00 46.73 361 SER B N 1
ATOM 6120 C CA . SER B 1 364 ? 21.624 50.733 6.351 1.00 48.30 361 SER B CA 1
ATOM 6121 C C . SER B 1 364 ? 23.141 50.889 6.300 1.00 48.40 361 SER B C 1
ATOM 6122 O O . SER B 1 364 ? 23.639 51.980 6.096 1.00 50.48 361 SER B O 1
ATOM 6125 N N . GLY B 1 365 ? 23.862 49.798 6.527 1.00 47.12 362 GLY B N 1
ATOM 6126 C CA . GLY B 1 365 ? 25.309 49.770 6.407 1.00 47.32 362 GLY B CA 1
ATOM 6127 C C . GLY B 1 365 ? 26.030 49.829 7.732 1.00 47.06 362 GLY B C 1
ATOM 6128 O O . GLY B 1 365 ? 27.179 50.212 7.763 1.00 48.56 362 GLY B O 1
ATOM 6129 N N . GLY B 1 366 ? 25.357 49.463 8.823 1.00 45.71 363 GLY B N 1
ATOM 6130 C CA . GLY B 1 366 ? 25.918 49.558 10.155 1.00 46.15 363 GLY B CA 1
ATOM 6131 C C . GLY B 1 366 ? 27.012 48.535 10.404 1.00 47.52 363 GLY B C 1
ATOM 6132 O O . GLY B 1 366 ? 27.177 47.572 9.656 1.00 46.85 363 GLY B O 1
ATOM 6133 N N . ILE B 1 367 ? 27.733 48.745 11.493 1.00 49.17 364 ILE B N 1
ATOM 6134 C CA . ILE B 1 367 ? 28.772 47.867 11.955 1.00 50.32 364 ILE B CA 1
ATOM 6135 C C . ILE B 1 367 ? 28.275 47.050 13.169 1.00 50.49 364 ILE B C 1
ATOM 6136 O O . ILE B 1 367 ? 27.537 47.556 13.983 1.00 52.26 364 ILE B O 1
ATOM 6141 N N . VAL B 1 368 ? 28.690 45.798 13.293 1.00 50.59 365 VAL B N 1
ATOM 6142 C CA . VAL B 1 368 ? 28.363 44.948 14.430 1.00 50.70 365 VAL B CA 1
ATOM 6143 C C . VAL B 1 368 ? 29.680 44.282 14.884 1.00 52.68 365 VAL B C 1
ATOM 6144 O O . VAL B 1 368 ? 30.542 43.992 14.051 1.00 53.29 365 VAL B O 1
ATOM 6148 N N . TYR B 1 369 ? 29.843 44.010 16.180 1.00 54.10 366 TYR B N 1
ATOM 6149 C CA . TYR B 1 369 ? 31.107 43.483 16.684 1.00 55.47 366 TYR B CA 1
ATOM 6150 C C . TYR B 1 369 ? 31.149 41.974 16.937 1.00 54.49 366 TYR B C 1
ATOM 6151 O O . TYR B 1 369 ? 30.118 41.372 17.186 1.00 54.48 366 TYR B O 1
#

Secondary structure (DSSP, 8-state):
--HHHHHHHHHTTSEEEEEETTEEEEEE-S-BTTB-TT-EE-SS-EEPPPPPPEEES-HHHHHHHH-SS-EEEEEE-SSEEEEEEEETTEEEEE-TTS-B-HHHHHHHHHH---HHHHH-TTEEEEEEEE-TT-SS-S---TT--SS-EEEEEEEEETT--S---HHHHHHHHHHHT--B--EEEEE-SSHHHHHHHHHHHHHHHHTT--EEEEEESSSS--EEEEE-HHHHHHHHHHTGGGGGG--TTHHHHHHHHHHHHHHHH-SSTTTHHHHHHHHHHHHHHHHHHHHHHHHSS-EEEEEEEES-HHHHHHHHHHHHHS-SSEEEEEEEEEEETTEEEEEEEEEEHHHHHHHHHHHTT-EE--/-HHHHHHHHHTSSEEEEEETTEEEEEESS-BTTBPTT-EE-SS-EEPPPPPPEEESSHHHHHHHH-SS-EEEEEE-SSEEEEEEEETTEEEEE-TTS-B-HHHHHHHHHH--THHHHH-TTEEEEEEEESSS-SS-S---TT--SS-EEEEEEEEETTB-S---HHHHHHHHHHTT--B--EEEEE-SSHHHHHHHHHHHHHHHHTT--EEEEEESSSS--EEEEE-HHHHHHHHHHTGGGGGGS-THHHHHHHHHHHHHHHHH-STTTTTHHHHHHHHHHHHHHHHHHHHHHHSS-EEEEEEEES-HHHHHHHHHHHHHH--SEEEEEEEEEEETTEEEEEEEEEEHHHHHHHHHHHTT-EE-

InterPro domains:
  IPR001072 RNA ligase, Pab1020 family [PR01048] (29-43)
  IPR001072 RNA ligase, Pab1020 family [PR01048] (50-68)
  IPR001072 RNA ligase, Pab1020 family [PR01048] (72-85)
  IPR001072 RNA ligase, Pab1020 family [PR01048] (93-108)
  IPR001072 RNA ligase, Pab1020 family [PR01048] (123-138)
  IPR001072 RNA ligase, Pab1020 family [PR01048] (149-170)
  IPR001072 RNA ligase, Pab1020 family [PR01048] (206-219)
  IPR001072 RNA ligase, Pab1020 family [PR01048] (224-237)
  IPR001072 RNA ligase, Pab1020 family [PR01048] (248-266)
  IPR001072 RNA ligase, Pab1020 family [PR01048] (277-291)
  IPR001072 RNA ligase, Pab1020 family [PR01048] (342-362)
  IPR001072 RNA ligase, Pab1020 family [TIGR01209] (7-367)
  IPR001072 RNA ligase, Pab1020 family [cd07894] (25-353)
  IPR021122 RNA ligase domain, REL/Rln2 [PF09414] (71-228)
  IPR041596 RNA ligase Pab1020, C-terminal domain [PF18330] (241-363)

Foldseek 3Di:
DDDVQVVVCVVVVQWDWDDDPRFIWIFGQCDDPNQHAQWIGGPVFIDGADDDAAADLFLLVCQVPPADAKKWKFFDFPAFKWKWADDDNAIFIAGNNNDTQLFCRQCDVVAWDCVVCVVVRFKIFIKGKFACFDDPDNDGQPPHDDAIYIATDWIDTIHDDDTDAPVRVVVSCVVRVTHHTDIPGIAHSDPVRSVVQVVVLVVCLVSQTFWIKIFHRDDVGHIYTYGHLSNLLQVLQQCQLVVVVDPPPNPVPSVSSLVSVCVNVDVVVSVVVVVSSVCSNPVSNVVQLVCCVVVVFRKDKHKHKGLDPVSVVVNLVVVCVPDDCWDKAWDDFDDDPNITMTMIIGTNNVSSVVSVQVVVPHDDDD/DVVVVVVCVVVVQKDWDDDPNFIWIFRLQQDDPQHAQFIGGDVFIDGADDDAAADLFQLVCLVVPADAKWWKWFDFPAFKWKWADDDNAIFIAGNNNDTALFCRLCVVVAWDVVVCVVVRFKIWIKGKFACFDDPARDGQLPHHDAIYIATEFIDGTPGDDTDQPVVVVVSCVVRVTHHTDTPGIAGSDPVRSVVQVVVLVVCLVRVGFWIKIWYNDPVGHIYTYTHLSNLLQVLLRCQLVVVVDDPCSNVVSVSSLVSVCVNVDVVVNVVVVVSSVCSNPVSPVVQLVCCVVPLWGKDKHKHKGQDPVSLVVNLVVCVVPDDCWHWAWDDWDADDRITMTMTITTNNVSSVVSVCVVVPHDDD

B-factor: mean 49.53, std 16.93, range [18.67, 134.95]

Radius of gyration: 30.29 Å; Cα contacts (8 Å, |Δi|>4): 1455; chains: 2; bounding box: 89×66×63 Å

Solvent-accessible surface area: 32636 Å² total; per-residue (Å²): 94,52,106,117,41,23,148,98,0,92,164,124,145,50,2,94,74,43,122,29,80,77,17,130,2,56,10,0,36,61,69,41,148,133,9,16,91,0,0,0,29,5,183,81,16,28,0,19,1,10,44,98,27,2,40,2,6,9,8,57,51,0,0,121,108,19,18,147,33,37,0,47,0,1,8,46,7,32,13,24,21,0,0,0,0,31,49,66,119,78,65,16,0,0,16,69,5,0,41,5,1,5,0,0,17,11,3,4,93,64,16,10,84,14,110,0,0,66,95,35,68,62,6,2,0,0,0,18,0,0,0,47,33,1,0,51,59,88,39,42,8,81,63,3,173,116,26,8,79,2,27,0,23,0,0,4,78,32,86,90,102,44,41,14,50,14,116,71,2,71,107,29,15,144,128,5,127,8,50,84,4,72,47,33,18,117,27,64,25,54,128,93,5,5,112,104,0,57,95,16,10,119,83,1,41,119,82,16,50,20,0,0,13,0,4,3,55,46,179,125,29,57,28,0,22,12,12,4,8,95,6,5,18,62,23,12,56,24,36,2,33,37,8,73,69,27,67,111,85,44,9,5,21,35,1,2,17,3,0,0,52,0,64,40,66,30,71,192,103,6,119,97,4,4,77,65,0,0,81,6,6,0,23,4,0,21,85,0,0,94,34,31,78,158,83,130,91,0,29,28,68,11,42,0,40,0,118,113,99,117,7,0,67,36,0,20,99,25,7,61,163,74,28,163,92,25,70,26,117,75,126,83,31,88,104,72,72,122,43,65,24,0,41,0,9,28,8,11,73,70,2,21,45,44,0,20,85,0,20,65,0,7,24,31,125,121,90,101,120,59,29,150,64,0,79,180,140,101,52,5,108,85,26,132,34,76,80,34,151,12,40,4,6,35,50,59,37,146,134,18,12,87,0,1,0,46,9,170,89,17,40,0,52,1,11,47,87,21,1,12,2,5,10,5,60,42,0,0,118,112,26,21,135,33,52,1,38,0,1,10,45,6,29,15,29,21,0,0,0,0,40,47,55,133,85,66,17,0,0,20,74,8,0,24,6,0,4,0,0,17,11,2,1,106,62,18,9,91,16,117,0,0,67,91,36,64,64,7,0,0,0,0,23,0,0,0,54,31,2,0,49,65,87,33,35,5,45,94,2,166,129,26,9,82,3,24,0,22,0,0,0,74,39,83,97,100,43,46,27,45,17,102,89,2,46,114,28,7,150,145,18,140,4,53,80,5,77,48,41,20,140,22,57,19,50,144,108,6,10,124,108,0,58,71,10,14,128,119,3,45,137,98,19,34,20,0,0,18,0,3,4,57,43,180,117,29,55,25,0,32,12,11,6,6,86,6,4,11,59,25,2,74,21,19,6,19,30,5,50,68,45,63,15,107,39,2,8,28,31,0,6,9,0,0,0,51,0,73,40,56,28,60,186,88,3,83,92,1,4,79,64,0,0,94,4,4,0,23,4,1,16,89,0,0,100,33,20,101,173,90,123,82,0,25,24,65,12,41,0,41,0,95,126,101,119,16,0,88,36,0,24,98,13,10,50,116,75,20,158,99,24,73,18,84,81,120,78,28,94,120,92,69,104,38,53,36,0,40,0,2,25,0,6,80,65,3,18,42,36,0,19,84,1,28,57,0,6,27,29,164

Organism: Aquifex aeolicus (strain VF5) (NCBI:txid224324)